Protein AF-0000000074538036 (afdb_homodimer)

Organism: Campylobacter curvus (strain 525.92) (NCBI:txid360105)

InterPro domains:
  IPR000868 Isochorismatase-like domain [PF00857] (38-201)
  IPR036380 Isochorismatase-like superfamily [G3DSA:3.40.50.850] (37-219)
  IPR036380 Isochorismatase-like superfamily [SSF52499] (36-196)
  IPR044717 Nicotinamidase 1 [PTHR47297] (24-223)

Nearest PDB structures (foldseek):
  3eef-assembly1_A  TM=8.730E-01  e=3.896E-13  Thermoplasma acidophilum
  3hb7-assembly4_G  TM=8.658E-01  e=1.005E-11  Alkaliphilus metalliredigens QYMF
  3o93-assembly1_D  TM=8.124E-01  e=5.987E-11  Streptococcus pneumoniae TIGR4
  1yac-assembly1_A  TM=7.869E-01  e=6.524E-06  Escherichia coli
  1cr2-assembly1_A  TM=3.113E-01  e=2.406E-01  Escherichia phage T7

Sequence (452 aa):
MNLTQKETDFIAGIKKWHEGLKPLKFDEIFKNGAHNVAFISVDMINGFCHEGALSSPRCGAIASKLAQTFKIAHDDFCLKNFVLIEDSHDENCVEFSDFPPHAIKGGKEAETIDELKNLDFYKEMKIFKKNSLSSAFCKGFNDFIAQNPQINTFVIFGDCTDLCVYQLVSHLKLQANEHDIKRRVIVPDTLVQTYDSPQHDGDLYHLIFLHHMSIGLGAKVVKDIVMNLTQKETDFIAGIKKWHEGLKPLKFDEIFKNGAHNVAFISVDMINGFCHEGALSSPRCGAIASKLAQTFKIAHDDFCLKNFVLIEDSHDENCVEFSDFPPHAIKGGKEAETIDELKNLDFYKEMKIFKKNSLSSAFCKGFNDFIAQNPQINTFVIFGDCTDLCVYQLVSHLKLQANEHDIKRRVIVPDTLVQTYDSPQHDGDLYHLIFLHHMSIGLGAKVVKDIV

Foldseek 3Di:
DDDDPVRVVVLVVLVVVLVPFAADEPCVLQVVAQLQEAEEAEAQACQCDPDHDNHAVFQVVLLQVVLVVVLCCCPVRVHQHYEYEHEEEDPVQPCCVVPPDALHHPDRRRHHDVSLVVDPCSVSYHYFYDHALACLPGPVVVVVCVVRVSHQEYEYAGDDLLTSRLRHLQNNQVVCVVVVHHHAYEYALSGHFYHDDPVDHGVSSSSVSLVCSCPPRVYHYHNYYD/DDDDPVRVVVLVVLVVVLVPFAADEPCVLQVVAQLQEAEEAEAQACQCDPDHDNHAVFQVVLLQVVLVVVCCCCPVRVHQHYEYEHEEEDPVQPCCVVPPDALHHPDRRRHHDVSLVVDPCSVSYHYFYDHALACLPGPVVVVVCVVRVSHQEYEYAGDDLLTSRLRHLQNNQVVCVVVVHHHAYEYALSGHFYHDDPVDHGVSSSSVSLVCSCPPRPYHYHNYYD

Solvent-accessible surface area (backbone atoms only — not comparable to full-atom values): 22954 Å² total; per-residue (Å²): 107,79,80,50,70,68,56,50,50,49,52,28,49,50,49,48,53,59,72,63,40,49,66,41,46,56,64,67,73,39,66,87,39,32,81,30,37,32,45,35,38,26,38,61,17,23,17,35,26,73,38,68,89,65,34,21,69,59,38,35,66,32,41,61,59,48,33,51,52,52,47,48,39,34,75,76,52,62,40,67,48,38,36,38,41,33,50,39,23,62,94,79,41,52,54,45,80,71,37,76,80,61,23,35,62,92,40,71,31,37,32,70,31,62,56,51,62,69,39,93,61,42,89,66,45,45,76,32,69,24,47,37,61,36,53,75,71,18,62,65,51,52,50,50,51,69,75,38,74,66,46,39,35,38,37,49,31,29,28,29,32,67,47,31,38,40,37,36,52,47,36,57,40,34,52,26,23,48,68,56,43,85,64,46,41,35,36,30,54,68,42,39,26,33,52,70,50,98,92,36,58,25,69,56,46,37,51,52,38,52,51,42,37,34,74,72,56,61,35,47,65,24,37,31,80,86,106,79,80,50,69,68,54,50,50,49,53,29,48,50,50,49,53,60,72,63,42,49,66,41,46,56,64,70,73,38,67,87,40,33,81,28,36,33,45,35,38,26,38,60,18,24,18,34,28,73,38,69,89,65,34,21,69,60,39,35,66,32,40,63,60,46,33,50,52,52,49,47,41,35,74,76,52,61,40,66,48,38,35,37,42,32,52,38,24,61,92,80,43,51,57,44,80,73,38,76,79,62,23,35,63,92,39,71,31,37,32,69,31,63,57,50,61,67,40,94,60,41,88,64,43,44,76,31,68,23,49,36,62,36,54,78,70,17,62,65,50,51,51,50,50,69,75,39,72,69,46,38,35,38,37,49,31,30,27,30,33,68,46,31,37,39,36,36,54,47,39,59,40,33,51,26,23,46,68,55,43,84,62,45,42,36,36,30,53,68,40,39,24,34,53,72,48,99,91,36,58,27,69,57,45,36,52,52,38,50,51,41,37,32,74,73,57,61,34,47,66,25,37,32,80,86

pLDDT: mean 97.25, std 3.29, range [63.53, 99.0]

Secondary structure (DSSP, 8-state):
-PPPHHHHHHHHHHHHHHHT---B-HHHHTTT-STTEEEEEES-BHHHHTSSTT--HHHHTTHHHHHHHHHHHHHHH----EEEEEE-B-TT-GGGGTS-S-SBTTSGGGSBPHHHHTSTTGGGSEEEEESSS-GGG-HHHHHHHHH-TT--EEEEEEE-IIIIIHHHHHHHHHHHHHTT---EEEEEGGGEE---BTTB-HHHHHHHHHHHHHHHH--EEES-B-/-PPPHHHHHHHHHHHHHHHT---B-HHHHTTT-STTEEEEEES-BHHHHTSSTT--HHHHTTHHHHHHHHHHHHHHH----EEEEEE-B-TT-GGGGTS-S-SBTTSGGGSBPHHHHTSTTGGGSEEEEESSS-GGG-HHHHHHHHH-TT--EEEEEEE-IIIIIHHHHHHHHHHHHHTT---EEEEEGGGEE---BTTB-HHHHHHHHHHHHHHHH--EEES-B-

Structure (mmCIF, N/CA/C/O backbone):
data_AF-0000000074538036-model_v1
#
loop_
_entity.id
_entity.type
_entity.pdbx_description
1 polymer 'Pyrazinamidase / nicotinamidase'
#
loop_
_atom_site.group_PDB
_atom_site.id
_atom_site.type_symbol
_atom_site.label_atom_id
_atom_site.label_alt_id
_atom_site.label_comp_id
_atom_site.label_asym_id
_atom_site.label_entity_id
_atom_site.label_seq_id
_atom_site.pdbx_PDB_ins_code
_atom_site.Cartn_x
_atom_site.Cartn_y
_atom_site.Cartn_z
_atom_site.occupancy
_atom_site.B_iso_or_equiv
_atom_site.auth_seq_id
_atom_site.auth_comp_id
_atom_site.auth_asym_id
_atom_site.auth_atom_id
_atom_site.pdbx_PDB_model_num
ATOM 1 N N . MET A 1 1 ? 22.031 15.609 -7.398 1 63.53 1 MET A N 1
ATOM 2 C CA . MET A 1 1 ? 22.703 15.281 -6.141 1 63.53 1 MET A CA 1
ATOM 3 C C . MET A 1 1 ? 22.984 13.781 -6.051 1 63.53 1 MET A C 1
ATOM 5 O O . MET A 1 1 ? 22.156 12.969 -6.449 1 63.53 1 MET A O 1
ATOM 9 N N . ASN A 1 2 ? 24.172 13.484 -5.715 1 78 2 ASN A N 1
ATOM 10 C CA . ASN A 1 2 ? 24.719 12.141 -5.574 1 78 2 ASN A CA 1
ATOM 11 C C . ASN A 1 2 ? 24.188 11.445 -4.324 1 78 2 ASN A C 1
ATOM 13 O O . ASN A 1 2 ? 23.719 12.102 -3.393 1 78 2 ASN A O 1
ATOM 17 N N . LEU A 1 3 ? 24.078 10.102 -4.449 1 86.44 3 LEU A N 1
ATOM 18 C CA . LEU A 1 3 ? 23.719 9.305 -3.277 1 86.44 3 LEU A CA 1
ATOM 19 C C . LEU A 1 3 ? 24.75 9.469 -2.168 1 86.44 3 LEU A C 1
ATOM 21 O O . LEU A 1 3 ? 25.953 9.492 -2.436 1 86.44 3 LEU A O 1
ATOM 25 N N . THR A 1 4 ? 24.25 9.609 -1.012 1 88.81 4 THR A N 1
ATOM 26 C CA . THR A 1 4 ? 25.141 9.617 0.137 1 88.81 4 THR A CA 1
ATOM 27 C C . THR A 1 4 ? 25.688 8.211 0.397 1 88.81 4 THR A C 1
ATOM 29 O O . THR A 1 4 ? 25.172 7.23 -0.132 1 88.81 4 THR A O 1
ATOM 32 N N . GLN A 1 5 ? 26.734 8.125 1.185 1 90.44 5 GLN A N 1
ATOM 33 C CA . GLN A 1 5 ? 27.281 6.824 1.569 1 90.44 5 GLN A CA 1
ATOM 34 C C . GLN A 1 5 ? 26.25 6.008 2.35 1 90.44 5 GLN A C 1
ATOM 36 O O . GLN A 1 5 ? 26.156 4.793 2.168 1 90.44 5 GLN A O 1
ATOM 41 N N . LYS A 1 6 ? 25.531 6.652 3.191 1 92.12 6 LYS A N 1
ATOM 42 C CA . LYS A 1 6 ? 24.5 5.973 3.98 1 92.12 6 LYS A CA 1
ATOM 43 C C . LYS A 1 6 ? 23.438 5.336 3.08 1 92.12 6 LYS A C 1
ATOM 45 O O . LYS A 1 6 ? 23.062 4.184 3.289 1 92.12 6 LYS A O 1
ATOM 50 N N . GLU A 1 7 ? 22.984 6.094 2.084 1 92.12 7 GLU A N 1
ATOM 51 C CA . GLU A 1 7 ? 22 5.59 1.133 1 92.12 7 GLU A CA 1
ATOM 52 C C . GLU A 1 7 ? 22.547 4.41 0.336 1 92.12 7 GLU A C 1
ATOM 54 O O . GLU A 1 7 ? 21.859 3.402 0.151 1 92.12 7 GLU A O 1
ATOM 59 N N . THR A 1 8 ? 23.781 4.543 -0.078 1 92.25 8 THR A N 1
ATOM 60 C CA . THR A 1 8 ? 24.438 3.486 -0.84 1 92.25 8 THR A CA 1
ATOM 61 C C . THR A 1 8 ? 24.578 2.219 -0 1 92.25 8 THR A C 1
ATOM 63 O O . THR A 1 8 ? 24.312 1.116 -0.482 1 92.25 8 THR A O 1
ATOM 66 N N . ASP A 1 9 ? 24.984 2.439 1.24 1 93.56 9 ASP A N 1
ATOM 67 C CA . ASP A 1 9 ? 25.141 1.307 2.146 1 93.56 9 ASP A CA 1
ATOM 68 C C . ASP A 1 9 ? 23.812 0.613 2.402 1 93.56 9 ASP A C 1
ATOM 70 O O . ASP A 1 9 ? 23.75 -0.614 2.508 1 93.56 9 ASP A O 1
ATOM 74 N N . PHE A 1 10 ? 22.812 1.387 2.533 1 95.12 10 PHE A N 1
ATOM 75 C CA . PHE A 1 10 ? 21.5 0.82 2.795 1 95.12 10 PHE A CA 1
ATOM 76 C C . PHE A 1 10 ? 21.031 -0.033 1.621 1 95.12 10 PHE A C 1
ATOM 78 O O . PHE A 1 10 ? 20.562 -1.158 1.812 1 95.12 10 PHE A O 1
ATOM 85 N N . ILE A 1 11 ? 21.172 0.431 0.373 1 94.94 11 ILE A N 1
ATOM 86 C CA . ILE A 1 11 ? 20.75 -0.314 -0.809 1 94.94 11 ILE A CA 1
ATOM 87 C C . ILE A 1 11 ? 21.609 -1.569 -0.958 1 94.94 11 ILE A C 1
ATOM 89 O O . ILE A 1 11 ? 21.094 -2.635 -1.314 1 94.94 11 ILE A O 1
ATOM 93 N N . ALA A 1 12 ? 22.875 -1.399 -0.653 1 94.56 12 ALA A N 1
ATOM 94 C CA . ALA A 1 12 ? 23.75 -2.572 -0.657 1 94.56 12 ALA A CA 1
ATOM 95 C C . ALA A 1 12 ? 23.266 -3.615 0.346 1 94.56 12 ALA A C 1
ATOM 97 O O . ALA A 1 12 ? 23.359 -4.82 0.092 1 94.56 12 ALA A O 1
ATOM 98 N N . GLY A 1 13 ? 22.797 -3.129 1.497 1 95.69 13 GLY A N 1
ATOM 99 C CA . GLY A 1 13 ? 22.234 -4.023 2.49 1 95.69 13 GLY A CA 1
ATOM 100 C C . GLY A 1 13 ? 20.984 -4.75 1.998 1 95.69 13 GLY A C 1
ATOM 101 O O . GLY A 1 13 ? 20.812 -5.941 2.26 1 95.69 13 GLY A O 1
ATOM 102 N N . ILE A 1 14 ? 20.156 -4.039 1.251 1 97.12 14 ILE A N 1
ATOM 103 C CA . ILE A 1 14 ? 18.953 -4.652 0.688 1 97.12 14 ILE A CA 1
ATOM 104 C C . ILE A 1 14 ? 19.359 -5.703 -0.347 1 97.12 14 ILE A C 1
ATOM 106 O O . ILE A 1 14 ? 18.766 -6.785 -0.402 1 97.12 14 ILE A O 1
ATOM 110 N N . LYS A 1 15 ? 20.328 -5.395 -1.158 1 97.12 15 LYS A N 1
ATOM 111 C CA . LYS A 1 15 ? 20.797 -6.344 -2.156 1 97.12 15 LYS A CA 1
ATOM 112 C C . LYS A 1 15 ? 21.359 -7.602 -1.494 1 97.12 15 LYS A C 1
ATOM 114 O O . LYS A 1 15 ? 21.109 -8.719 -1.96 1 97.12 15 LYS A O 1
ATOM 119 N N . LYS A 1 16 ? 22.125 -7.395 -0.455 1 96.81 16 LYS A N 1
ATOM 120 C CA . LYS A 1 16 ? 22.656 -8.531 0.286 1 96.81 16 LYS A CA 1
ATOM 121 C C . LYS A 1 16 ? 21.531 -9.391 0.871 1 96.81 16 LYS A C 1
ATOM 123 O O . LYS A 1 16 ? 21.609 -10.617 0.827 1 96.81 16 LYS A O 1
ATOM 128 N N . TRP A 1 17 ? 20.531 -8.711 1.47 1 97.75 17 TRP A N 1
ATOM 129 C CA . TRP A 1 17 ? 19.359 -9.414 1.964 1 97.75 17 TRP A CA 1
ATOM 130 C C . TRP A 1 17 ? 18.703 -10.234 0.854 1 97.75 17 TRP A C 1
ATOM 132 O O . TRP A 1 17 ? 18.391 -11.414 1.046 1 97.75 17 TRP A O 1
ATOM 142 N N . HIS A 1 18 ? 18.547 -9.617 -0.334 1 98.12 18 HIS A N 1
ATOM 143 C CA . HIS A 1 18 ? 17.906 -10.258 -1.482 1 98.12 18 HIS A CA 1
ATOM 144 C C . HIS A 1 18 ? 18.703 -11.477 -1.944 1 98.12 18 HIS A C 1
ATOM 146 O O . HIS A 1 18 ? 18.125 -12.523 -2.236 1 98.12 18 HIS A O 1
ATOM 152 N N . GLU A 1 19 ? 19.984 -11.336 -1.997 1 97.25 19 GLU A N 1
ATOM 153 C CA . GLU A 1 19 ? 20.859 -12.422 -2.406 1 97.25 19 GLU A CA 1
ATOM 154 C C . GLU A 1 19 ? 20.812 -13.586 -1.413 1 97.25 19 GLU A C 1
ATOM 156 O O . GLU A 1 19 ? 21.078 -14.727 -1.772 1 97.25 19 GLU A O 1
ATOM 161 N N . GLY A 1 20 ? 20.422 -13.273 -0.191 1 98.19 20 GLY A N 1
ATOM 162 C CA . GLY A 1 20 ? 20.406 -14.281 0.862 1 98.19 20 GLY A CA 1
ATOM 163 C C . GLY A 1 20 ? 19.078 -15.016 0.958 1 98.19 20 GLY A C 1
ATOM 164 O O . GLY A 1 20 ? 18.938 -15.945 1.751 1 98.19 20 GLY A O 1
ATOM 165 N N . LEU A 1 21 ? 18.125 -14.578 0.173 1 98.69 21 LEU A N 1
ATOM 166 C CA . LEU A 1 21 ? 16.828 -15.25 0.185 1 98.69 21 LEU A CA 1
ATOM 167 C C . LEU A 1 21 ? 16.984 -16.719 -0.175 1 98.69 21 LEU A C 1
ATOM 169 O O . LEU A 1 21 ? 17.75 -17.078 -1.074 1 98.69 21 LEU A O 1
ATOM 173 N N . LYS A 1 22 ? 16.234 -17.594 0.496 1 98.62 22 LYS A N 1
ATOM 174 C CA . LYS A 1 22 ? 16.234 -19.031 0.253 1 98.62 22 LYS A CA 1
ATOM 175 C C . LYS A 1 22 ? 14.906 -19.5 -0.337 1 98.62 22 LYS A C 1
ATOM 177 O O . LYS A 1 22 ? 13.867 -18.891 -0.088 1 98.62 22 LYS A O 1
ATOM 182 N N . PRO A 1 23 ? 14.945 -20.531 -1.132 1 98.69 23 PRO A N 1
ATOM 183 C CA . PRO A 1 23 ? 13.688 -21.094 -1.615 1 98.69 23 PRO A CA 1
ATOM 184 C C . PRO A 1 23 ? 12.867 -21.734 -0.5 1 98.69 23 PRO A C 1
ATOM 186 O O . PRO A 1 23 ? 13.406 -22.078 0.553 1 98.69 23 PRO A O 1
ATOM 189 N N . LEU A 1 24 ? 11.633 -21.75 -0.686 1 98.81 24 LEU A N 1
ATOM 190 C CA . LEU A 1 24 ? 10.703 -22.422 0.203 1 98.81 24 LEU A CA 1
ATOM 191 C C . LEU A 1 24 ? 10.141 -23.688 -0.455 1 98.81 24 LEU A C 1
ATOM 193 O O . LEU A 1 24 ? 9.703 -23.641 -1.608 1 98.81 24 LEU A O 1
ATOM 197 N N . LYS A 1 25 ? 10.141 -24.812 0.255 1 98.56 25 LYS A N 1
ATOM 198 C CA . LYS A 1 25 ? 9.633 -26.078 -0.292 1 98.56 25 LYS A CA 1
ATOM 199 C C . LYS A 1 25 ? 8.102 -26.094 -0.279 1 98.56 25 LYS A C 1
ATOM 201 O O . LYS A 1 25 ? 7.48 -25.641 0.678 1 98.56 25 LYS A O 1
ATOM 206 N N . PHE A 1 26 ? 7.523 -26.688 -1.274 1 98.69 26 PHE A N 1
ATOM 207 C CA . PHE A 1 26 ? 6.078 -26.891 -1.321 1 98.69 26 PHE A CA 1
ATOM 208 C C . PHE A 1 26 ? 5.586 -27.578 -0.047 1 98.69 26 PHE A C 1
ATOM 210 O O . PHE A 1 26 ? 4.551 -27.188 0.504 1 98.69 26 PHE A O 1
ATOM 217 N N . ASP A 1 27 ? 6.352 -28.484 0.482 1 98.25 27 ASP A N 1
ATOM 218 C CA . ASP A 1 27 ? 5.961 -29.25 1.667 1 98.25 27 ASP A CA 1
ATOM 219 C C . ASP A 1 27 ? 5.77 -28.328 2.871 1 98.25 27 ASP A C 1
ATOM 221 O O . ASP A 1 27 ? 4.91 -28.562 3.717 1 98.25 27 ASP A O 1
ATOM 225 N N . GLU A 1 28 ? 6.645 -27.297 2.922 1 98.25 28 GLU A N 1
ATOM 226 C CA . GLU A 1 28 ? 6.531 -26.344 4.027 1 98.25 28 GLU A CA 1
ATOM 227 C C . GLU A 1 28 ? 5.258 -25.516 3.906 1 98.25 28 GLU A C 1
ATOM 229 O O . GLU A 1 28 ? 4.609 -25.219 4.91 1 98.25 28 GLU A O 1
ATOM 234 N N . ILE A 1 29 ? 4.887 -25.172 2.693 1 98.56 29 ILE A N 1
ATOM 235 C CA . ILE A 1 29 ? 3.688 -24.375 2.438 1 98.56 29 ILE A CA 1
ATOM 236 C C . ILE A 1 29 ? 2.445 -25.188 2.803 1 98.56 29 ILE A C 1
ATOM 238 O O . ILE A 1 29 ? 1.502 -24.656 3.393 1 98.56 29 ILE A O 1
ATOM 242 N N . PHE A 1 30 ? 2.473 -26.469 2.559 1 98.19 30 PHE A N 1
ATOM 243 C CA . PHE A 1 30 ? 1.282 -27.312 2.678 1 98.19 30 PHE A CA 1
ATOM 244 C C . PHE A 1 30 ? 1.355 -28.188 3.926 1 98.19 30 PHE A C 1
ATOM 246 O O . PHE A 1 30 ? 0.673 -29.203 4.016 1 98.19 30 PHE A O 1
ATOM 253 N N . LYS A 1 31 ? 2.23 -27.766 4.855 1 96.19 31 LYS A N 1
ATOM 254 C CA . LYS A 1 31 ? 2.48 -28.562 6.051 1 96.19 31 LYS A CA 1
ATOM 255 C C . LYS A 1 31 ? 1.189 -28.828 6.82 1 96.19 31 LYS A C 1
ATOM 257 O O . LYS A 1 31 ? 1.041 -29.859 7.465 1 96.19 31 LYS A O 1
ATOM 262 N N . ASN A 1 32 ? 0.203 -27.969 6.762 1 94.56 32 ASN A N 1
ATOM 263 C CA . ASN A 1 32 ? -1.06 -28.109 7.48 1 94.56 32 ASN A CA 1
ATOM 264 C C . ASN A 1 32 ? -2.201 -28.484 6.539 1 94.56 32 ASN A C 1
ATOM 266 O O . ASN A 1 32 ? -3.373 -28.359 6.898 1 94.56 32 ASN A O 1
ATOM 270 N N . GLY A 1 33 ? -1.848 -28.859 5.246 1 93.81 33 GLY A N 1
ATOM 271 C CA . GLY A 1 33 ? -2.838 -29.25 4.254 1 93.81 33 GLY A CA 1
ATOM 272 C C . GLY A 1 33 ? -3.09 -28.172 3.213 1 93.81 33 GLY A C 1
ATOM 273 O O . GLY A 1 33 ? -2.74 -27.016 3.416 1 93.81 33 GLY A O 1
ATOM 274 N N . ALA A 1 34 ? -3.76 -28.562 2.201 1 97.38 34 ALA A N 1
ATOM 275 C CA . ALA A 1 34 ? -3.992 -27.672 1.069 1 97.38 34 ALA A CA 1
ATOM 276 C C . ALA A 1 34 ? -5.23 -26.812 1.298 1 97.38 34 ALA A C 1
ATOM 278 O O . ALA A 1 34 ? -5.383 -25.75 0.675 1 97.38 34 ALA A O 1
ATOM 279 N N . HIS A 1 35 ? -6.117 -27.203 2.219 1 96.75 35 HIS A N 1
ATOM 280 C CA . HIS A 1 35 ? -7.402 -26.531 2.402 1 96.75 35 HIS A CA 1
ATOM 281 C C . HIS A 1 35 ? -7.219 -25.156 3.014 1 96.75 35 HIS A C 1
ATOM 283 O O . HIS A 1 35 ? -8.078 -24.281 2.861 1 96.75 35 HIS A O 1
ATOM 289 N N . ASN A 1 36 ? -6.102 -24.875 3.725 1 98.12 36 ASN A N 1
ATOM 290 C CA . ASN A 1 36 ? -5.891 -23.594 4.383 1 98.12 36 ASN A CA 1
ATOM 291 C C . ASN A 1 36 ? -4.945 -22.703 3.582 1 98.12 36 ASN A C 1
ATOM 293 O O . ASN A 1 36 ? -4.48 -21.672 4.082 1 98.12 36 ASN A O 1
ATOM 297 N N . VAL A 1 37 ? -4.629 -23.094 2.27 1 98.88 37 VAL A N 1
ATOM 298 C CA . VAL A 1 37 ? -3.688 -22.375 1.425 1 98.88 37 VAL A CA 1
ATOM 299 C C . VAL A 1 37 ? -4.406 -21.844 0.185 1 98.88 37 VAL A C 1
ATOM 301 O O . VAL A 1 37 ? -5.266 -22.531 -0.378 1 98.88 37 VAL A O 1
ATOM 304 N N . ALA A 1 38 ? -4.117 -20.656 -0.239 1 98.94 38 ALA A N 1
ATOM 305 C CA . ALA A 1 38 ? -4.547 -20.125 -1.531 1 98.94 38 ALA A CA 1
ATOM 306 C C . ALA A 1 38 ? -3.361 -19.594 -2.332 1 98.94 38 ALA A C 1
ATOM 308 O O . ALA A 1 38 ? -2.473 -18.938 -1.781 1 98.94 38 ALA A O 1
ATOM 309 N N . PHE A 1 39 ? -3.256 -19.969 -3.592 1 98.94 39 PHE A N 1
ATOM 310 C CA . PHE A 1 39 ? -2.35 -19.359 -4.559 1 98.94 39 PHE A CA 1
ATOM 311 C C . PHE A 1 39 ? -3.055 -18.266 -5.34 1 98.94 39 PHE A C 1
ATOM 313 O O . PHE A 1 39 ? -4.102 -18.5 -5.949 1 98.94 39 PHE A O 1
ATOM 320 N N . ILE A 1 40 ? -2.518 -17.031 -5.301 1 98.94 40 ILE A N 1
ATOM 321 C CA . ILE A 1 40 ? -3.174 -15.891 -5.93 1 98.94 40 ILE A CA 1
ATOM 322 C C . ILE A 1 40 ? -2.26 -15.297 -7 1 98.94 40 ILE A C 1
ATOM 324 O O . ILE A 1 40 ? -1.143 -14.867 -6.703 1 98.94 40 ILE A O 1
ATOM 328 N N . SER A 1 41 ? -2.707 -15.32 -8.219 1 98.94 41 SER A N 1
ATOM 329 C CA . SER A 1 41 ? -2.049 -14.633 -9.328 1 98.94 41 SER A CA 1
ATOM 330 C C . SER A 1 41 ? -2.652 -13.25 -9.562 1 98.94 41 SER A C 1
ATOM 332 O O . SER A 1 41 ? -3.855 -13.125 -9.797 1 98.94 41 SER A O 1
ATOM 334 N N . VAL A 1 42 ? -1.758 -12.266 -9.531 1 98.75 42 VAL A N 1
ATOM 335 C CA . VAL A 1 42 ? -2.201 -10.891 -9.719 1 98.75 42 VAL A CA 1
ATOM 336 C C . VAL A 1 42 ? -1.8 -10.398 -11.102 1 98.75 42 VAL A C 1
ATOM 338 O O . VAL A 1 42 ? -0.61 -10.312 -11.422 1 98.75 42 VAL A O 1
ATOM 341 N N . ASP A 1 43 ? -2.789 -10.164 -11.891 1 98.81 43 ASP A N 1
ATOM 342 C CA . ASP A 1 43 ? -2.707 -9.398 -13.133 1 98.81 43 ASP A CA 1
ATOM 343 C C . ASP A 1 43 ? -1.768 -10.07 -14.125 1 98.81 43 ASP A C 1
ATOM 345 O O . ASP A 1 43 ? -1.008 -9.398 -14.828 1 98.81 43 ASP A O 1
ATOM 349 N N . MET A 1 44 ? -1.784 -11.391 -14.117 1 98.88 44 MET A N 1
ATOM 350 C CA . MET A 1 44 ? -1.135 -12.109 -15.203 1 98.88 44 MET A CA 1
ATOM 351 C C . MET A 1 44 ? -2.07 -12.242 -16.406 1 98.88 44 MET A C 1
ATOM 353 O O . MET A 1 44 ? -2.562 -13.336 -16.688 1 98.88 44 MET A O 1
ATOM 357 N N . ILE A 1 45 ? -2.203 -11.156 -17.031 1 98.88 45 ILE A N 1
ATOM 358 C CA . ILE A 1 45 ? -3.086 -10.984 -18.188 1 98.88 45 ILE A CA 1
ATOM 359 C C . ILE A 1 45 ? -2.273 -10.539 -19.391 1 98.88 45 ILE A C 1
ATOM 361 O O . ILE A 1 45 ? -1.134 -10.086 -19.25 1 98.88 45 ILE A O 1
ATOM 365 N N . ASN A 1 46 ? -2.861 -10.609 -20.547 1 98.75 46 ASN A N 1
ATOM 366 C CA . ASN A 1 46 ? -2.158 -10.289 -21.781 1 98.75 46 ASN A CA 1
ATOM 367 C C . ASN A 1 46 ? -1.684 -8.844 -21.812 1 98.75 46 ASN A C 1
ATOM 369 O O . ASN A 1 46 ? -0.607 -8.547 -22.328 1 98.75 46 ASN A O 1
ATOM 373 N N . GLY A 1 47 ? -2.41 -7.945 -21.219 1 98.5 47 GLY A N 1
ATOM 374 C CA . GLY A 1 47 ? -2.133 -6.52 -21.281 1 98.5 47 GLY A CA 1
ATOM 375 C C . GLY A 1 47 ? -0.915 -6.117 -20.469 1 98.5 47 GLY A C 1
ATOM 376 O O . GLY A 1 47 ? -0.383 -5.016 -20.656 1 98.5 47 GLY A O 1
ATOM 377 N N . PHE A 1 48 ? -0.453 -7.027 -19.578 1 98.69 48 PHE A N 1
ATOM 378 C CA . PHE A 1 48 ? 0.713 -6.711 -18.766 1 98.69 48 PHE A CA 1
ATOM 379 C C . PHE A 1 48 ? 1.886 -7.617 -19.125 1 98.69 48 PHE A C 1
ATOM 381 O O . PHE A 1 48 ? 3.031 -7.324 -18.781 1 98.69 48 PHE A O 1
ATOM 388 N N . CYS A 1 49 ? 1.574 -8.68 -19.891 1 98.56 49 CYS A N 1
ATOM 389 C CA . CYS A 1 49 ? 2.607 -9.688 -20.109 1 98.56 49 CYS A CA 1
ATOM 390 C C . CYS A 1 49 ? 3.004 -9.727 -21.594 1 98.56 49 CYS A C 1
ATOM 392 O O . CYS A 1 49 ? 4.168 -9.969 -21.906 1 98.56 49 CYS A O 1
ATOM 394 N N . HIS A 1 50 ? 2.02 -9.484 -22.5 1 97.5 50 HIS A N 1
ATOM 395 C CA . HIS A 1 50 ? 2.316 -9.898 -23.859 1 97.5 50 HIS A CA 1
ATOM 396 C C . HIS A 1 50 ? 1.993 -8.789 -24.859 1 97.5 50 HIS A C 1
ATOM 398 O O . HIS A 1 50 ? 2.629 -8.688 -25.906 1 97.5 50 HIS A O 1
ATOM 404 N N . GLU A 1 51 ? 1.051 -7.965 -24.594 1 96.75 51 GLU A N 1
ATOM 405 C CA . GLU A 1 51 ? 0.657 -6.965 -25.578 1 96.75 51 GLU A CA 1
ATOM 406 C C . GLU A 1 51 ? 0.039 -5.738 -24.906 1 96.75 51 GLU A C 1
ATOM 408 O O . GLU A 1 51 ? -0.41 -5.812 -23.766 1 96.75 51 GLU A O 1
ATOM 413 N N . GLY A 1 52 ? 0.035 -4.641 -25.688 1 95.5 52 GLY A N 1
ATOM 414 C CA . GLY A 1 52 ? -0.583 -3.42 -25.203 1 95.5 52 GLY A CA 1
ATOM 415 C C . GLY A 1 52 ? 0.417 -2.439 -24.609 1 95.5 52 GLY A C 1
ATOM 416 O O . GLY A 1 52 ? 1.591 -2.771 -24.438 1 95.5 52 GLY A O 1
ATOM 417 N N . ALA A 1 53 ? -0.109 -1.286 -24.234 1 93.88 53 ALA A N 1
ATOM 418 C CA . ALA A 1 53 ? 0.705 -0.13 -23.859 1 93.88 53 ALA A CA 1
ATOM 419 C C . ALA A 1 53 ? 1.457 -0.379 -22.562 1 93.88 53 ALA A C 1
ATOM 421 O O . ALA A 1 53 ? 2.535 0.179 -22.344 1 93.88 53 ALA A O 1
ATOM 422 N N . LEU A 1 54 ? 0.928 -1.316 -21.672 1 96.25 54 LEU A N 1
ATOM 423 C CA . LEU A 1 54 ? 1.537 -1.507 -20.359 1 96.25 54 LEU A CA 1
ATOM 424 C C . LEU A 1 54 ? 2.188 -2.883 -20.266 1 96.25 54 LEU A C 1
ATOM 426 O O . LEU A 1 54 ? 2.562 -3.316 -19.172 1 96.25 54 LEU A O 1
ATOM 430 N N . SER A 1 55 ? 2.305 -3.572 -21.375 1 97.5 55 SER A N 1
ATOM 431 C CA . SER A 1 55 ? 2.961 -4.875 -21.359 1 97.5 55 SER A CA 1
ATOM 432 C C . SER A 1 55 ? 4.453 -4.742 -21.078 1 97.5 55 SER A C 1
ATOM 434 O O . SER A 1 55 ? 5.074 -3.748 -21.453 1 97.5 55 SER A O 1
ATOM 436 N N . SER A 1 56 ? 4.973 -5.707 -20.375 1 98 56 SER A N 1
ATOM 437 C CA . SER A 1 56 ? 6.395 -5.75 -20.031 1 98 56 SER A CA 1
ATOM 438 C C . SER A 1 56 ? 6.969 -7.145 -20.25 1 98 56 SER A C 1
ATOM 440 O O . SER A 1 56 ? 6.445 -8.125 -19.719 1 98 56 SER A O 1
ATOM 442 N N . PRO A 1 57 ? 8.086 -7.262 -21 1 97.94 57 PRO A N 1
ATOM 443 C CA . PRO A 1 57 ? 8.727 -8.57 -21.125 1 97.94 57 PRO A CA 1
ATOM 444 C C . PRO A 1 57 ? 9.141 -9.164 -19.781 1 97.94 57 PRO A C 1
ATOM 446 O O . PRO A 1 57 ? 9.164 -10.391 -19.625 1 97.94 57 PRO A O 1
ATOM 449 N N . ARG A 1 58 ? 9.422 -8.297 -18.812 1 98.5 58 ARG A N 1
ATOM 450 C CA . ARG A 1 58 ? 9.758 -8.766 -17.469 1 98.5 58 ARG A CA 1
ATOM 451 C C . ARG A 1 58 ? 8.594 -9.539 -16.859 1 98.5 58 ARG A C 1
ATOM 453 O O . ARG A 1 58 ? 8.789 -10.625 -16.297 1 98.5 58 ARG A O 1
ATOM 460 N N . CYS A 1 59 ? 7.406 -9 -17.016 1 98.62 59 CYS A N 1
ATOM 461 C CA . CYS A 1 59 ? 6.219 -9.641 -16.469 1 98.62 59 CYS A CA 1
ATOM 462 C C . CYS A 1 59 ? 5.867 -10.906 -17.25 1 98.62 59 CYS A C 1
ATOM 464 O O . CYS A 1 59 ? 5.527 -11.93 -16.656 1 98.62 59 CYS A O 1
ATOM 466 N N . GLY A 1 60 ? 6.035 -10.836 -18.578 1 98.62 60 GLY A N 1
ATOM 467 C CA . GLY A 1 60 ? 5.785 -12.016 -19.391 1 98.62 60 GLY A CA 1
ATOM 468 C C . GLY A 1 60 ? 6.73 -13.164 -19.094 1 98.62 60 GLY A C 1
ATOM 469 O O . GLY A 1 60 ? 6.367 -14.336 -19.234 1 98.62 60 GLY A O 1
ATOM 470 N N . ALA A 1 61 ? 7.906 -12.859 -18.594 1 98.62 61 ALA A N 1
ATOM 471 C CA . ALA A 1 61 ? 8.977 -13.844 -18.406 1 98.62 61 ALA A CA 1
ATOM 472 C C . ALA A 1 61 ? 8.664 -14.789 -17.25 1 98.62 61 ALA A C 1
ATOM 474 O O . ALA A 1 61 ? 9.25 -15.867 -17.156 1 98.62 61 ALA A O 1
ATOM 475 N N . ILE A 1 62 ? 7.719 -14.445 -16.375 1 98.62 62 ILE A N 1
ATOM 476 C CA . ILE A 1 62 ? 7.48 -15.312 -15.219 1 98.62 62 ILE A CA 1
ATOM 477 C C . ILE A 1 62 ? 6.277 -16.203 -15.492 1 98.62 62 ILE A C 1
ATOM 479 O O . ILE A 1 62 ? 5.93 -17.062 -14.664 1 98.62 62 ILE A O 1
ATOM 483 N N . ALA A 1 63 ? 5.641 -16.078 -16.656 1 98.81 63 ALA A N 1
ATOM 484 C CA . ALA A 1 63 ? 4.367 -16.719 -16.969 1 98.81 63 ALA A CA 1
ATOM 485 C C . ALA A 1 63 ? 4.508 -18.234 -16.953 1 98.81 63 ALA A C 1
ATOM 487 O O . ALA A 1 63 ? 3.701 -18.938 -16.344 1 98.81 63 ALA A O 1
ATOM 488 N N . SER A 1 64 ? 5.516 -18.734 -17.641 1 98.75 64 SER A N 1
ATOM 489 C CA . SER A 1 64 ? 5.695 -20.172 -17.75 1 98.75 64 SER A CA 1
ATOM 490 C C . SER A 1 64 ? 5.973 -20.812 -16.406 1 98.75 64 SER A C 1
ATOM 492 O O . SER A 1 64 ? 5.375 -21.828 -16.047 1 98.75 64 SER A O 1
ATOM 494 N N . LYS A 1 65 ? 6.852 -20.219 -15.641 1 98.75 65 LYS A N 1
ATOM 495 C CA . LYS A 1 65 ? 7.18 -20.75 -14.32 1 98.75 65 LYS A CA 1
ATOM 496 C C . LYS A 1 65 ? 5.965 -20.703 -13.398 1 98.75 65 LYS A C 1
ATOM 498 O O . LYS A 1 65 ? 5.77 -21.594 -12.578 1 98.75 65 LYS A O 1
ATOM 503 N N . LEU A 1 66 ? 5.199 -19.656 -13.516 1 98.88 66 LEU A N 1
ATOM 504 C CA . LEU A 1 66 ? 3.973 -19.531 -12.734 1 98.88 66 LEU A CA 1
ATOM 505 C C . LEU A 1 66 ? 3.031 -20.703 -13.023 1 98.88 66 LEU A C 1
ATOM 507 O O . LEU A 1 66 ? 2.527 -21.344 -12.102 1 98.88 66 LEU A O 1
ATOM 511 N N . ALA A 1 67 ? 2.826 -20.969 -14.297 1 98.88 67 ALA A N 1
ATOM 512 C CA . ALA A 1 67 ? 1.94 -22.062 -14.695 1 98.88 67 ALA A CA 1
ATOM 513 C C . ALA A 1 67 ? 2.439 -23.406 -14.164 1 98.88 67 ALA A C 1
ATOM 515 O O . ALA A 1 67 ? 1.65 -24.219 -13.672 1 98.88 67 ALA A O 1
ATOM 516 N N . GLN A 1 68 ? 3.734 -23.562 -14.219 1 98.81 68 GLN A N 1
ATOM 517 C CA . GLN A 1 68 ? 4.324 -24.797 -13.703 1 98.81 68 GLN A CA 1
ATOM 518 C C . GLN A 1 68 ? 4.121 -24.906 -12.195 1 98.81 68 GLN A C 1
ATOM 520 O O . GLN A 1 68 ? 3.816 -26 -11.68 1 98.81 68 GLN A O 1
ATOM 525 N N . THR A 1 69 ? 4.332 -23.828 -11.477 1 98.88 69 THR A N 1
ATOM 526 C CA . THR A 1 69 ? 4.152 -23.797 -10.031 1 98.88 69 THR A CA 1
ATOM 527 C C . THR A 1 69 ? 2.711 -24.141 -9.664 1 98.88 69 THR A C 1
ATOM 529 O O . THR A 1 69 ? 2.473 -24.938 -8.742 1 98.88 69 THR A O 1
ATOM 532 N N . PHE A 1 70 ? 1.702 -23.562 -10.406 1 98.88 70 PHE A N 1
ATOM 533 C CA . PHE A 1 70 ? 0.294 -23.875 -10.188 1 98.88 70 PHE A CA 1
ATOM 534 C C . PHE A 1 70 ? 0.019 -25.359 -10.422 1 98.88 70 PHE A C 1
ATOM 536 O O . PHE A 1 70 ? -0.689 -25.984 -9.641 1 98.88 70 PHE A O 1
ATOM 543 N N . LYS A 1 71 ? 0.613 -25.906 -11.477 1 98.81 71 LYS A N 1
ATOM 544 C CA . LYS A 1 71 ? 0.398 -27.312 -11.828 1 98.81 71 LYS A CA 1
ATOM 545 C C . LYS A 1 71 ? 0.919 -28.234 -10.734 1 98.81 71 LYS A C 1
ATOM 547 O O . LYS A 1 71 ? 0.242 -29.188 -10.352 1 98.81 71 LYS A O 1
ATOM 552 N N . ILE A 1 72 ? 2.096 -27.922 -10.203 1 98.75 72 ILE A N 1
ATOM 553 C CA . ILE A 1 72 ? 2.674 -28.734 -9.141 1 98.75 72 ILE A CA 1
ATOM 554 C C . ILE A 1 72 ? 1.772 -28.688 -7.906 1 98.75 72 ILE A C 1
ATOM 556 O O . ILE A 1 72 ? 1.46 -29.719 -7.316 1 98.75 72 ILE A O 1
ATOM 560 N N . ALA A 1 73 ? 1.327 -27.516 -7.508 1 98.88 73 ALA A N 1
ATOM 561 C CA . ALA A 1 73 ? 0.467 -27.359 -6.34 1 98.88 73 ALA A CA 1
ATOM 562 C C . ALA A 1 73 ? -0.833 -28.141 -6.504 1 98.88 73 ALA A C 1
ATOM 564 O O . ALA A 1 73 ? -1.328 -28.734 -5.547 1 98.88 73 ALA A O 1
ATOM 565 N N . HIS A 1 74 ? -1.392 -28.094 -7.727 1 98.69 74 HIS A N 1
ATOM 566 C CA . HIS A 1 74 ? -2.631 -28.812 -8.023 1 98.69 74 HIS A CA 1
ATOM 567 C C . HIS A 1 74 ? -2.416 -30.312 -8.023 1 98.69 74 HIS A C 1
ATOM 569 O O . HIS A 1 74 ? -3.109 -31.047 -7.312 1 98.69 74 HIS A O 1
ATOM 575 N N . ASP A 1 75 ? -1.417 -30.75 -8.758 1 98.5 75 ASP A N 1
ATOM 576 C CA . ASP A 1 75 ? -1.252 -32.188 -9.039 1 98.5 75 ASP A CA 1
ATOM 577 C C . ASP A 1 75 ? -0.642 -32.906 -7.844 1 98.5 75 ASP A C 1
ATOM 579 O O . ASP A 1 75 ? -1.032 -34.031 -7.531 1 98.5 75 ASP A O 1
ATOM 583 N N . ASP A 1 76 ? 0.306 -32.219 -7.176 1 98.31 76 ASP A N 1
ATOM 584 C CA . ASP A 1 76 ? 1.099 -32.938 -6.176 1 98.31 76 ASP A CA 1
ATOM 585 C C . ASP A 1 76 ? 0.596 -32.656 -4.766 1 98.31 76 ASP A C 1
ATOM 587 O O . ASP A 1 76 ? 0.82 -33.438 -3.844 1 98.31 76 ASP A O 1
ATOM 591 N N . PHE A 1 77 ? -0.15 -31.516 -4.566 1 98.31 77 PHE A N 1
ATOM 592 C CA . PHE A 1 77 ? -0.524 -31.141 -3.209 1 98.31 77 PHE A CA 1
ATOM 593 C C . PHE A 1 77 ? -2.031 -30.953 -3.096 1 98.31 77 PHE A C 1
ATOM 595 O O . PHE A 1 77 ? -2.531 -30.531 -2.055 1 98.31 77 PHE A O 1
ATOM 602 N N . CYS A 1 78 ? -2.746 -31.156 -4.207 1 98 78 CYS A N 1
ATOM 603 C CA . CYS A 1 78 ? -4.203 -31.172 -4.25 1 98 78 CYS A CA 1
ATOM 604 C C . CYS A 1 78 ? -4.77 -29.797 -3.898 1 98 78 CYS A C 1
ATOM 606 O O . CYS A 1 78 ? -5.84 -29.703 -3.291 1 98 78 CYS A O 1
ATOM 608 N N . LEU A 1 79 ? -3.975 -28.734 -4.188 1 98.69 79 LEU A N 1
ATOM 609 C CA . LEU A 1 79 ? -4.504 -27.391 -3.977 1 98.69 79 LEU A CA 1
ATOM 610 C C . LEU A 1 79 ? -5.703 -27.125 -4.883 1 98.69 79 LEU A C 1
ATOM 612 O O . LEU A 1 79 ? -5.676 -27.469 -6.066 1 98.69 79 LEU A O 1
ATOM 616 N N . LYS A 1 80 ? -6.754 -26.531 -4.316 1 98.25 80 LYS A N 1
ATOM 617 C CA . LYS A 1 80 ? -7.945 -26.188 -5.098 1 98.25 80 LYS A CA 1
ATOM 618 C C . LYS A 1 80 ? -8.188 -24.688 -5.113 1 98.25 80 LYS A C 1
ATOM 620 O O . LYS A 1 80 ? -8.875 -24.172 -5.996 1 98.25 80 LYS A O 1
ATOM 625 N N . ASN A 1 81 ? -7.598 -23.969 -4.105 1 98.75 81 ASN A N 1
ATOM 626 C CA . ASN A 1 81 ? -7.832 -22.531 -3.986 1 98.75 81 ASN A CA 1
ATOM 627 C C . ASN A 1 81 ? -6.867 -21.734 -4.855 1 98.75 81 ASN A C 1
ATOM 629 O O . ASN A 1 81 ? -5.926 -21.125 -4.348 1 98.75 81 ASN A O 1
ATOM 633 N N . PHE A 1 82 ? -7.152 -21.734 -6.156 1 98.88 82 PHE A N 1
ATOM 634 C CA . PHE A 1 82 ? -6.461 -20.875 -7.109 1 98.88 82 PHE A CA 1
ATOM 635 C C . PHE A 1 82 ? -7.297 -19.641 -7.43 1 98.88 82 PHE A C 1
ATOM 637 O O . PHE A 1 82 ? -8.438 -19.75 -7.875 1 98.88 82 PHE A O 1
ATOM 644 N N . VAL A 1 83 ? -6.715 -18.453 -7.211 1 98.94 83 VAL A N 1
ATOM 645 C CA . VAL A 1 83 ? -7.422 -17.203 -7.422 1 98.94 83 VAL A CA 1
ATOM 646 C C . VAL A 1 83 ? -6.652 -16.344 -8.422 1 98.94 83 VAL A C 1
ATOM 648 O O . VAL A 1 83 ? -5.43 -16.188 -8.312 1 98.94 83 VAL A O 1
ATOM 651 N N . LEU A 1 84 ? -7.312 -15.906 -9.406 1 98.94 84 LEU A N 1
ATOM 652 C CA . LEU A 1 84 ? -6.785 -14.922 -10.344 1 98.94 84 LEU A CA 1
ATOM 653 C C . LEU A 1 84 ? -7.473 -13.57 -10.148 1 98.94 84 LEU A C 1
ATOM 655 O O . LEU A 1 84 ? -8.688 -13.461 -10.312 1 98.94 84 LEU A O 1
ATOM 659 N N . ILE A 1 85 ? -6.73 -12.57 -9.727 1 98.81 85 ILE A N 1
ATOM 660 C CA . ILE A 1 85 ? -7.242 -11.203 -9.633 1 98.81 85 ILE A CA 1
ATOM 661 C C . ILE A 1 85 ? -6.734 -10.383 -10.82 1 98.81 85 ILE A C 1
ATOM 663 O O . ILE A 1 85 ? -5.523 -10.242 -11.008 1 98.81 85 ILE A O 1
ATOM 667 N N . GLU A 1 86 ? -7.652 -9.844 -11.586 1 98.75 86 GLU A N 1
ATOM 668 C CA . GLU A 1 86 ? -7.242 -9.328 -12.891 1 98.75 86 GLU A CA 1
ATOM 669 C C . GLU A 1 86 ? -7.891 -7.977 -13.18 1 98.75 86 GLU A C 1
ATOM 671 O O . GLU A 1 86 ? -9.078 -7.781 -12.922 1 98.75 86 GLU A O 1
ATOM 676 N N . ASP A 1 87 ? -7.094 -7.035 -13.688 1 98.31 87 ASP A N 1
ATOM 677 C CA . ASP A 1 87 ? -7.582 -5.73 -14.117 1 98.31 87 ASP A CA 1
ATOM 678 C C . ASP A 1 87 ? -8.602 -5.867 -15.25 1 98.31 87 ASP A C 1
ATOM 680 O O . ASP A 1 87 ? -8.414 -6.664 -16.172 1 98.31 87 ASP A O 1
ATOM 684 N N . SER A 1 88 ? -9.609 -5.203 -15.148 1 97.81 88 SER A N 1
ATOM 685 C CA . SER A 1 88 ? -10.656 -5.09 -16.156 1 97.81 88 SER A CA 1
ATOM 686 C C . SER A 1 88 ? -11.383 -3.754 -16.047 1 97.81 88 SER A C 1
ATOM 688 O O . SER A 1 88 ? -12.148 -3.531 -15.109 1 97.81 88 SER A O 1
ATOM 690 N N . HIS A 1 89 ? -11.156 -2.895 -17.016 1 97.5 89 HIS A N 1
ATOM 691 C CA . HIS A 1 89 ? -11.602 -1.512 -16.891 1 97.5 89 HIS A CA 1
ATOM 692 C C . HIS A 1 89 ? -12.656 -1.173 -17.922 1 97.5 89 HIS A C 1
ATOM 694 O O . HIS A 1 89 ? -12.617 -1.684 -19.047 1 97.5 89 HIS A O 1
ATOM 700 N N . ASP A 1 90 ? -13.531 -0.279 -17.547 1 95.12 90 ASP A N 1
ATOM 701 C CA . ASP A 1 90 ? -14.359 0.357 -18.562 1 95.12 90 ASP A CA 1
ATOM 702 C C . ASP A 1 90 ? -13.555 1.36 -19.391 1 95.12 90 ASP A C 1
ATOM 704 O O . ASP A 1 90 ? -12.492 1.807 -18.953 1 95.12 90 ASP A O 1
ATOM 708 N N . GLU A 1 91 ? -14.055 1.795 -20.469 1 93.19 91 GLU A N 1
ATOM 709 C CA . GLU A 1 91 ? -13.352 2.678 -21.391 1 93.19 91 GLU A CA 1
ATOM 710 C C . GLU A 1 91 ? -13.062 4.031 -20.75 1 93.19 91 GLU A C 1
ATOM 712 O O . GLU A 1 91 ? -12.078 4.691 -21.078 1 93.19 91 GLU A O 1
ATOM 717 N N . ASN A 1 92 ? -13.867 4.441 -19.828 1 91.25 92 ASN A N 1
ATOM 718 C CA . ASN A 1 92 ? -13.711 5.758 -19.234 1 91.25 92 ASN A CA 1
ATOM 719 C C . ASN A 1 92 ? -13.172 5.664 -17.797 1 91.25 92 ASN A C 1
ATOM 721 O O . ASN A 1 92 ? -13.406 6.551 -16.984 1 91.25 92 ASN A O 1
ATOM 725 N N . CYS A 1 93 ? -12.453 4.672 -17.531 1 92.94 93 CYS A N 1
ATOM 726 C CA . CYS A 1 93 ? -11.898 4.422 -16.219 1 92.94 93 CYS A CA 1
ATOM 727 C C . CYS A 1 93 ? -11.055 5.598 -15.742 1 92.94 93 CYS A C 1
ATOM 729 O O . CYS A 1 93 ? -10.242 6.125 -16.5 1 92.94 93 CYS A O 1
ATOM 731 N N . VAL A 1 94 ? -11.195 6.062 -14.5 1 93.56 94 VAL A N 1
ATOM 732 C CA . VAL A 1 94 ? -10.5 7.211 -13.93 1 93.56 94 VAL A CA 1
ATOM 733 C C . VAL A 1 94 ? -9.008 6.91 -13.836 1 93.56 94 VAL A C 1
ATOM 735 O O . VAL A 1 94 ? -8.172 7.809 -13.969 1 93.56 94 VAL A O 1
ATOM 738 N N . GLU A 1 95 ? -8.656 5.672 -13.703 1 93.62 95 GLU A N 1
ATOM 739 C CA . GLU A 1 95 ? -7.262 5.254 -13.602 1 93.62 95 GLU A CA 1
ATOM 740 C C . GLU A 1 95 ? -6.477 5.641 -14.852 1 93.62 95 GLU A C 1
ATOM 742 O O . GLU A 1 95 ? -5.25 5.758 -14.805 1 93.62 95 GLU A O 1
ATOM 747 N N . PHE A 1 96 ? -7.156 5.91 -15.961 1 94.25 96 PHE A N 1
ATOM 748 C CA . PHE A 1 96 ? -6.516 6.25 -17.219 1 94.25 96 PHE A CA 1
ATOM 749 C C . PHE A 1 96 ? -5.957 7.668 -17.188 1 94.25 96 PHE A C 1
ATOM 751 O O . PHE A 1 96 ? -5.176 8.055 -18.047 1 94.25 96 PHE A O 1
ATOM 758 N N . SER A 1 97 ? -6.285 8.438 -16.172 1 92.25 97 SER A N 1
ATOM 759 C CA . SER A 1 97 ? -5.648 9.734 -15.969 1 92.25 97 SER A CA 1
ATOM 760 C C . SER A 1 97 ? -4.195 9.57 -15.531 1 92.25 97 SER A C 1
ATOM 762 O O . SER A 1 97 ? -3.373 10.461 -15.75 1 92.25 97 SER A O 1
ATOM 764 N N . ASP A 1 98 ? -3.869 8.406 -14.961 1 91.38 98 ASP A N 1
ATOM 765 C CA . ASP A 1 98 ? -2.535 8.172 -14.406 1 91.38 98 ASP A CA 1
ATOM 766 C C . ASP A 1 98 ? -1.762 7.164 -15.258 1 91.38 98 ASP A C 1
ATOM 768 O O . ASP A 1 98 ? -0.53 7.129 -15.219 1 91.38 98 ASP A O 1
ATOM 772 N N . PHE A 1 99 ? -2.482 6.32 -15.922 1 93.5 99 PHE A N 1
ATOM 773 C CA . PHE A 1 99 ? -1.92 5.297 -16.797 1 93.5 99 PHE A CA 1
ATOM 774 C C . PHE A 1 99 ? -2.592 5.32 -18.172 1 93.5 99 PHE A C 1
ATOM 776 O O . PHE A 1 99 ? -3.764 5.688 -18.281 1 93.5 99 PHE A O 1
ATOM 783 N N . PRO A 1 100 ? -1.87 4.957 -19.219 1 94.12 100 PRO A N 1
ATOM 784 C CA . PRO A 1 100 ? -2.555 4.828 -20.516 1 94.12 100 PRO A CA 1
ATOM 785 C C . PRO A 1 100 ? -3.672 3.789 -20.484 1 94.12 100 PRO A C 1
ATOM 787 O O . PRO A 1 100 ? -3.635 2.859 -19.672 1 94.12 100 PRO A O 1
ATOM 790 N N . PRO A 1 101 ? -4.68 3.992 -21.359 1 95.38 101 PRO A N 1
ATOM 791 C CA . PRO A 1 101 ? -5.746 2.99 -21.406 1 95.38 101 PRO A CA 1
ATOM 792 C C . PRO A 1 101 ? -5.215 1.567 -21.547 1 95.38 101 PRO A C 1
ATOM 794 O O . PRO A 1 101 ? -4.312 1.319 -22.359 1 95.38 101 PRO A O 1
ATOM 797 N N . HIS A 1 102 ? -5.691 0.672 -20.734 1 96.88 102 HIS A N 1
ATOM 798 C CA . HIS A 1 102 ? -5.23 -0.71 -20.672 1 96.88 102 HIS A CA 1
ATOM 799 C C . HIS A 1 102 ? -6.316 -1.627 -20.125 1 96.88 102 HIS A C 1
ATOM 801 O O . HIS A 1 102 ? -7.258 -1.162 -19.484 1 96.88 102 HIS A O 1
ATOM 807 N N . ALA A 1 103 ? -6.156 -2.973 -20.438 1 97.69 103 ALA A N 1
ATOM 808 C CA . ALA A 1 103 ? -6.984 -4.035 -19.875 1 97.69 103 ALA A CA 1
ATOM 809 C C . ALA A 1 103 ? -8.461 -3.662 -19.922 1 97.69 103 ALA A C 1
ATOM 811 O O . ALA A 1 103 ? -9.164 -3.754 -18.906 1 97.69 103 ALA A O 1
ATOM 812 N N . ILE A 1 104 ? -8.883 -3.145 -21.031 1 97.19 104 ILE A N 1
ATOM 813 C CA . ILE A 1 104 ? -10.273 -2.758 -21.203 1 97.19 104 ILE A CA 1
ATOM 814 C C . ILE A 1 104 ? -11.156 -4.004 -21.234 1 97.19 104 ILE A C 1
ATOM 816 O O . ILE A 1 104 ? -10.836 -4.98 -21.922 1 97.19 104 ILE A O 1
ATOM 820 N N . LYS A 1 105 ? -12.25 -3.941 -20.547 1 97.06 105 LYS A N 1
ATOM 821 C CA . LYS A 1 105 ? -13.188 -5.051 -20.422 1 97.06 105 LYS A CA 1
ATOM 822 C C . LYS A 1 105 ? -13.617 -5.57 -21.781 1 97.06 105 LYS A C 1
ATOM 824 O O . LYS A 1 105 ? -14.008 -4.793 -22.656 1 97.06 105 LYS A O 1
ATOM 829 N N . GLY A 1 106 ? -13.469 -6.926 -21.906 1 95.44 106 GLY A N 1
ATOM 830 C CA . GLY A 1 106 ? -13.891 -7.566 -23.141 1 95.44 106 GLY A CA 1
ATOM 831 C C . GLY A 1 106 ? -12.797 -7.617 -24.203 1 95.44 106 GLY A C 1
ATOM 832 O O . GLY A 1 106 ? -12.93 -8.312 -25.203 1 95.44 106 GLY A O 1
ATOM 833 N N . GLY A 1 107 ? -11.75 -6.879 -24.016 1 96.44 107 GLY A N 1
ATOM 834 C CA . GLY A 1 107 ? -10.633 -6.883 -24.953 1 96.44 107 GLY A CA 1
ATOM 835 C C . GLY A 1 107 ? -9.609 -7.965 -24.641 1 96.44 107 GLY A C 1
ATOM 836 O O . GLY A 1 107 ? -9.617 -8.539 -23.562 1 96.44 107 GLY A O 1
ATOM 837 N N . LYS A 1 108 ? -8.727 -8.18 -25.562 1 97.31 108 LYS A N 1
ATOM 838 C CA . LYS A 1 108 ? -7.703 -9.219 -25.453 1 97.31 108 LYS A CA 1
ATOM 839 C C . LYS A 1 108 ? -6.742 -8.93 -24.312 1 97.31 108 LYS A C 1
ATOM 841 O O . LYS A 1 108 ? -6.266 -9.852 -23.641 1 97.31 108 LYS A O 1
ATOM 846 N N . GLU A 1 109 ? -6.461 -7.672 -24.078 1 98 109 GLU A N 1
ATOM 847 C CA . GLU A 1 109 ? -5.52 -7.281 -23.031 1 98 109 GLU A CA 1
ATOM 848 C C . GLU A 1 109 ? -5.992 -7.754 -21.656 1 98 109 GLU A C 1
ATOM 850 O O . GLU A 1 109 ? -5.18 -8.07 -20.797 1 98 109 GLU A O 1
ATOM 855 N N . ALA A 1 110 ? -7.285 -7.809 -21.469 1 98.19 110 ALA A N 1
ATOM 856 C CA . ALA A 1 110 ? -7.848 -8.117 -20.156 1 98.19 110 ALA A CA 1
ATOM 857 C C . ALA A 1 110 ? -7.996 -9.625 -19.969 1 98.19 110 ALA A C 1
ATOM 859 O O . ALA A 1 110 ? -8.445 -10.086 -18.906 1 98.19 110 ALA A O 1
ATOM 860 N N . GLU A 1 111 ? -7.559 -10.445 -20.906 1 98.44 111 GLU A N 1
ATOM 861 C CA . GLU A 1 111 ? -7.66 -11.906 -20.812 1 98.44 111 GLU A CA 1
ATOM 862 C C . GLU A 1 111 ? -6.477 -12.492 -20.062 1 98.44 111 GLU A C 1
ATOM 864 O O . GLU A 1 111 ? -5.34 -12.039 -20.219 1 98.44 111 GLU A O 1
ATOM 869 N N . THR A 1 112 ? -6.797 -13.516 -19.266 1 98.75 112 THR A N 1
ATOM 870 C CA . THR A 1 112 ? -5.742 -14.281 -18.609 1 98.75 112 THR A CA 1
ATOM 871 C C . THR A 1 112 ? -4.73 -14.789 -19.641 1 98.75 112 THR A C 1
ATOM 873 O O . THR A 1 112 ? -5.105 -15.156 -20.75 1 98.75 112 THR A O 1
ATOM 876 N N . ILE A 1 113 ? -3.502 -14.852 -19.312 1 98.81 113 ILE A N 1
ATOM 877 C CA . ILE A 1 113 ? -2.467 -15.336 -20.219 1 98.81 113 ILE A CA 1
ATOM 878 C C . ILE A 1 113 ? -2.727 -16.797 -20.562 1 98.81 113 ILE A C 1
ATOM 880 O O . ILE A 1 113 ? -3.27 -17.547 -19.75 1 98.81 113 ILE A O 1
ATOM 884 N N . ASP A 1 114 ? -2.236 -17.203 -21.672 1 98.69 114 ASP A N 1
ATOM 885 C CA . ASP A 1 114 ? -2.469 -18.547 -22.188 1 98.69 114 ASP A CA 1
ATOM 886 C C . ASP A 1 114 ? -1.794 -19.594 -21.297 1 98.69 114 ASP A C 1
ATOM 888 O O . ASP A 1 114 ? -2.303 -20.703 -21.141 1 98.69 114 ASP A O 1
ATOM 892 N N . GLU A 1 115 ? -0.662 -19.266 -20.688 1 98.81 115 GLU A N 1
ATOM 893 C CA . GLU A 1 115 ? 0.071 -20.188 -19.844 1 98.81 115 GLU A CA 1
ATOM 894 C C . GLU A 1 115 ? -0.813 -20.719 -18.719 1 98.81 115 GLU A C 1
ATOM 896 O O . GLU A 1 115 ? -0.722 -21.906 -18.344 1 98.81 115 GLU A O 1
ATOM 901 N N . LEU A 1 116 ? -1.67 -19.859 -18.219 1 98.88 116 LEU A N 1
ATOM 902 C CA . LEU A 1 116 ? -2.582 -20.297 -17.172 1 98.88 116 LEU A CA 1
ATOM 903 C C . LEU A 1 116 ? -3.842 -20.922 -17.766 1 98.88 116 LEU A C 1
ATOM 905 O O . LEU A 1 116 ? -4.324 -21.938 -17.266 1 98.88 116 LEU A O 1
ATOM 909 N N . LYS A 1 117 ? -4.367 -20.391 -18.859 1 98.62 117 LYS A N 1
ATOM 910 C CA . LYS A 1 117 ? -5.59 -20.875 -19.484 1 98.62 117 LYS A CA 1
ATOM 911 C C . LYS A 1 117 ? -5.422 -22.328 -19.953 1 98.62 117 LYS A C 1
ATOM 913 O O . LYS A 1 117 ? -6.391 -23.078 -20.016 1 98.62 117 LYS A O 1
ATOM 918 N N . ASN A 1 118 ? -4.242 -22.625 -20.266 1 98.56 118 ASN A N 1
ATOM 919 C CA . ASN A 1 118 ? -3.98 -23.938 -20.859 1 98.56 118 ASN A CA 1
ATOM 920 C C . ASN A 1 118 ? -3.855 -25.016 -19.797 1 98.56 118 ASN A C 1
ATOM 922 O O . ASN A 1 118 ? -3.74 -26.203 -20.109 1 98.56 118 ASN A O 1
ATOM 926 N N . LEU A 1 119 ? -3.84 -24.641 -18.578 1 98.75 119 LEU A N 1
ATOM 927 C CA . LEU A 1 119 ? -3.846 -25.641 -17.516 1 98.75 119 LEU A CA 1
ATOM 928 C C . LEU A 1 119 ? -5.164 -26.406 -17.5 1 98.75 119 LEU A C 1
ATOM 930 O O . LEU A 1 119 ? -6.23 -25.812 -17.703 1 98.75 119 LEU A O 1
ATOM 934 N N . ASP A 1 120 ? -5.152 -27.672 -17.25 1 98.31 120 ASP A N 1
ATOM 935 C CA . ASP A 1 120 ? -6.316 -28.547 -17.359 1 98.31 120 ASP A CA 1
ATOM 936 C C . ASP A 1 120 ? -7.359 -28.219 -16.297 1 98.31 120 ASP A C 1
ATOM 938 O O . ASP A 1 120 ? -8.523 -28.594 -16.438 1 98.31 120 ASP A O 1
ATOM 942 N N . PHE A 1 121 ? -6.992 -27.484 -15.273 1 98.56 121 PHE A N 1
ATOM 943 C CA . PHE A 1 121 ? -7.918 -27.156 -14.195 1 98.56 121 PHE A CA 1
ATOM 944 C C . PHE A 1 121 ? -8.234 -25.672 -14.195 1 98.56 121 PHE A C 1
ATOM 946 O O . PHE A 1 121 ? -8.664 -25.125 -13.18 1 98.56 121 PHE A O 1
ATOM 953 N N . TYR A 1 122 ? -8.008 -24.953 -15.273 1 98.75 122 TYR A N 1
ATOM 954 C CA . TYR A 1 122 ? -8.266 -23.516 -15.391 1 98.75 122 TYR A CA 1
ATOM 955 C C . TYR A 1 122 ? -9.711 -23.188 -15.031 1 98.75 122 TYR A C 1
ATOM 957 O O . TYR A 1 122 ? -9.977 -22.203 -14.359 1 98.75 122 TYR A O 1
ATOM 965 N N . LYS A 1 123 ? -10.625 -24.016 -15.43 1 98.19 123 LYS A N 1
ATOM 966 C CA . LYS A 1 123 ? -12.047 -23.766 -15.234 1 98.19 123 LYS A CA 1
ATOM 967 C C . LYS A 1 123 ? -12.414 -23.797 -13.758 1 98.19 123 LYS A C 1
ATOM 969 O O . LYS A 1 123 ? -13.484 -23.328 -13.359 1 98.19 123 LYS A O 1
ATOM 974 N N . GLU A 1 124 ? -11.531 -24.344 -12.938 1 98.06 124 GLU A N 1
ATOM 975 C CA . GLU A 1 124 ? -11.781 -24.438 -11.5 1 98.06 124 GLU A CA 1
ATOM 976 C C . GLU A 1 124 ? -11.281 -23.203 -10.766 1 98.06 124 GLU A C 1
ATOM 978 O O . GLU A 1 124 ? -11.617 -22.984 -9.602 1 98.06 124 GLU A O 1
ATOM 983 N N . MET A 1 125 ? -10.5 -22.406 -11.414 1 98.69 125 MET A N 1
ATOM 984 C CA . MET A 1 125 ? -9.914 -21.234 -10.773 1 98.69 125 MET A CA 1
ATOM 985 C C . MET A 1 125 ? -10.961 -20.141 -10.57 1 98.69 125 MET A C 1
ATOM 987 O O . MET A 1 125 ? -11.906 -20.031 -11.359 1 98.69 125 MET A O 1
ATOM 991 N N . LYS A 1 126 ? -10.828 -19.469 -9.492 1 98.62 126 LYS A N 1
ATOM 992 C CA . LYS A 1 126 ? -11.703 -18.328 -9.234 1 98.62 126 LYS A CA 1
ATOM 993 C C . LYS A 1 126 ? -11.102 -17.031 -9.789 1 98.62 126 LYS A C 1
ATOM 995 O O . LYS A 1 126 ? -10.008 -16.641 -9.398 1 98.62 126 LYS A O 1
ATOM 1000 N N . ILE A 1 127 ? -11.859 -16.406 -10.664 1 98.69 127 ILE A N 1
ATOM 1001 C CA . ILE A 1 127 ? -11.367 -15.195 -11.297 1 98.69 127 ILE A CA 1
ATOM 1002 C C . ILE A 1 127 ? -12.156 -13.992 -10.773 1 98.69 127 ILE A C 1
ATOM 1004 O O . ILE A 1 127 ? -13.383 -13.977 -10.828 1 98.69 127 ILE A O 1
ATOM 1008 N N . PHE A 1 128 ? -11.477 -13.008 -10.234 1 98.75 128 PHE A N 1
ATOM 1009 C CA . PHE A 1 128 ? -12.078 -11.766 -9.766 1 98.75 128 PHE A CA 1
ATOM 1010 C C . PHE A 1 128 ? -11.523 -10.578 -10.547 1 98.75 128 PHE A C 1
ATOM 1012 O O . PHE A 1 128 ? -10.312 -10.422 -10.68 1 98.75 128 PHE A O 1
ATOM 1019 N N . LYS A 1 129 ? -12.391 -9.789 -11.062 1 98.25 129 LYS A N 1
ATOM 1020 C CA . LYS A 1 129 ? -12.016 -8.609 -11.844 1 98.25 129 LYS A CA 1
ATOM 1021 C C . LYS A 1 129 ? -12 -7.359 -10.977 1 98.25 129 LYS A C 1
ATOM 1023 O O . LYS A 1 129 ? -12.898 -7.156 -10.156 1 98.25 129 LYS A O 1
ATOM 1028 N N . LYS A 1 130 ? -10.969 -6.555 -11.117 1 98 130 LYS A N 1
ATOM 1029 C CA . LYS A 1 130 ? -10.852 -5.309 -10.359 1 98 130 LYS A CA 1
ATOM 1030 C C . LYS A 1 130 ? -10.703 -4.113 -11.297 1 98 130 LYS A C 1
ATOM 1032 O O . LYS A 1 130 ? -10.219 -4.258 -12.422 1 98 130 LYS A O 1
ATOM 1037 N N . ASN A 1 131 ? -11.078 -2.959 -10.781 1 97.62 131 ASN A N 1
ATOM 1038 C CA . ASN A 1 131 ? -11.07 -1.731 -11.57 1 97.62 131 ASN A CA 1
ATOM 1039 C C . ASN A 1 131 ? -10.031 -0.737 -11.055 1 97.62 131 ASN A C 1
ATOM 1041 O O . ASN A 1 131 ? -10.117 0.458 -11.344 1 97.62 131 ASN A O 1
ATOM 1045 N N . SER A 1 132 ? -9.141 -1.133 -10.188 1 97.19 132 SER A N 1
ATOM 1046 C CA . SER A 1 132 ? -8.023 -0.342 -9.688 1 97.19 132 SER A CA 1
ATOM 1047 C C . SER A 1 132 ? -6.844 -1.231 -9.297 1 97.19 132 SER A C 1
ATOM 1049 O O . SER A 1 132 ? -6.945 -2.459 -9.344 1 97.19 132 SER A O 1
ATOM 1051 N N . LEU A 1 133 ? -5.758 -0.642 -8.828 1 97.25 133 LEU A N 1
ATOM 1052 C CA . LEU A 1 133 ? -4.535 -1.351 -8.469 1 97.25 133 LEU A CA 1
ATOM 1053 C C . LEU A 1 133 ? -4.762 -2.24 -7.25 1 97.25 133 LEU A C 1
ATOM 1055 O O . LEU A 1 133 ? -4.027 -3.209 -7.039 1 97.25 133 LEU A O 1
ATOM 1059 N N . SER A 1 134 ? -5.793 -1.976 -6.496 1 97.62 134 SER A N 1
ATOM 1060 C CA . SER A 1 134 ? -5.898 -2.631 -5.199 1 97.62 134 SER A CA 1
ATOM 1061 C C . SER A 1 134 ? -6.984 -3.701 -5.203 1 97.62 134 SER A C 1
ATOM 1063 O O . SER A 1 134 ? -8.141 -3.416 -5.523 1 97.62 134 SER A O 1
ATOM 1065 N N . SER A 1 135 ? -6.633 -4.863 -4.707 1 97.5 135 SER A N 1
ATOM 1066 C CA . SER A 1 135 ? -7.582 -5.961 -4.543 1 97.5 135 SER A CA 1
ATOM 1067 C C . SER A 1 135 ? -8.461 -5.75 -3.316 1 97.5 135 SER A C 1
ATOM 1069 O O . SER A 1 135 ? -9.469 -6.438 -3.145 1 97.5 135 SER A O 1
ATOM 1071 N N . ALA A 1 136 ? -8.102 -4.758 -2.471 1 97.25 136 ALA A N 1
ATOM 1072 C CA . ALA A 1 136 ? -8.836 -4.508 -1.234 1 97.25 136 ALA A CA 1
ATOM 1073 C C . ALA A 1 136 ? -10.258 -4.043 -1.527 1 97.25 136 ALA A C 1
ATOM 1075 O O . ALA A 1 136 ? -11.141 -4.133 -0.666 1 97.25 136 ALA A O 1
ATOM 1076 N N . PHE A 1 137 ? -10.469 -3.584 -2.77 1 96.25 137 PHE A N 1
ATOM 1077 C CA . PHE A 1 137 ? -11.766 -3.008 -3.096 1 96.25 137 PHE A CA 1
ATOM 1078 C C . PHE A 1 137 ? -12.492 -3.855 -4.137 1 96.25 137 PHE A C 1
ATOM 1080 O O . PHE A 1 137 ? -13.5 -3.432 -4.695 1 96.25 137 PHE A O 1
ATOM 1087 N N . CYS A 1 138 ? -11.883 -5.016 -4.406 1 96.88 138 CYS A N 1
ATOM 1088 C CA . CYS A 1 138 ? -12.523 -6.027 -5.242 1 96.88 138 CYS A CA 1
ATOM 1089 C C . CYS A 1 138 ? -13.547 -6.824 -4.441 1 96.88 138 CYS A C 1
ATOM 1091 O O . CYS A 1 138 ? -13.18 -7.676 -3.631 1 96.88 138 CYS A O 1
ATOM 1093 N N . LYS A 1 139 ? -14.805 -6.625 -4.688 1 95.81 139 LYS A N 1
ATOM 1094 C CA . LYS A 1 139 ? -15.867 -7.227 -3.895 1 95.81 139 LYS A CA 1
ATOM 1095 C C . LYS A 1 139 ? -15.82 -8.75 -3.967 1 95.81 139 LYS A C 1
ATOM 1097 O O . LYS A 1 139 ? -15.945 -9.43 -2.947 1 95.81 139 LYS A O 1
ATOM 1102 N N . GLY A 1 140 ? -15.688 -9.258 -5.176 1 97.44 140 GLY A N 1
ATOM 1103 C CA . GLY A 1 140 ? -15.641 -10.703 -5.34 1 97.44 140 GLY A CA 1
ATOM 1104 C C . GLY A 1 140 ? -14.539 -11.359 -4.531 1 97.44 140 GLY A C 1
ATOM 1105 O O . GLY A 1 140 ? -14.766 -12.391 -3.893 1 97.44 140 GLY A O 1
ATOM 1106 N N . PHE A 1 141 ? -13.375 -10.727 -4.492 1 98.62 141 PHE A N 1
ATOM 1107 C CA . PHE A 1 141 ? -12.234 -11.266 -3.758 1 98.62 141 PHE A CA 1
ATOM 1108 C C . PHE A 1 141 ? -12.477 -11.188 -2.256 1 98.62 141 PHE A C 1
ATOM 1110 O O . PHE A 1 141 ? -12.18 -12.133 -1.523 1 98.62 141 PHE A O 1
ATOM 1117 N N . ASN A 1 142 ? -12.984 -10.07 -1.81 1 97.56 142 ASN A N 1
ATOM 1118 C CA . ASN A 1 142 ? -13.281 -9.922 -0.388 1 97.56 142 ASN A CA 1
ATOM 1119 C C . ASN A 1 142 ? -14.328 -10.922 0.081 1 97.56 142 ASN A C 1
ATOM 1121 O O . ASN A 1 142 ? -14.227 -11.461 1.188 1 97.56 142 ASN A O 1
ATOM 1125 N N . ASP A 1 143 ? -15.398 -11.156 -0.774 1 98.25 143 ASP A N 1
ATOM 1126 C CA . ASP A 1 143 ? -16.391 -12.18 -0.466 1 98.25 143 ASP A CA 1
ATOM 1127 C C . ASP A 1 143 ? -15.742 -13.555 -0.351 1 98.25 143 ASP A C 1
ATOM 1129 O O . ASP A 1 143 ? -16.062 -14.328 0.553 1 98.25 143 ASP A O 1
ATOM 1133 N N . PHE A 1 144 ? -14.828 -13.836 -1.236 1 98.5 144 PHE A N 1
ATOM 1134 C CA . PHE A 1 144 ? -14.109 -15.102 -1.225 1 98.5 144 PHE A CA 1
ATOM 1135 C C . PHE A 1 144 ? -13.367 -15.297 0.094 1 98.5 144 PHE A C 1
ATOM 1137 O O . PHE A 1 144 ? -13.461 -16.359 0.717 1 98.5 144 PHE A O 1
ATOM 1144 N N . ILE A 1 145 ? -12.609 -14.281 0.544 1 97.81 145 ILE A N 1
ATOM 1145 C CA . ILE A 1 145 ? -11.867 -14.359 1.797 1 97.81 145 ILE A CA 1
ATOM 1146 C C . ILE A 1 145 ? -12.836 -14.578 2.959 1 97.81 145 ILE A C 1
ATOM 1148 O O . ILE A 1 145 ? -12.609 -15.453 3.801 1 97.81 145 ILE A O 1
ATOM 1152 N N . ALA A 1 146 ? -13.906 -13.805 2.969 1 96.88 146 ALA A N 1
ATOM 1153 C CA . ALA A 1 146 ? -14.875 -13.867 4.059 1 96.88 146 ALA A CA 1
ATOM 1154 C C . ALA A 1 146 ? -15.539 -15.242 4.125 1 96.88 146 ALA A C 1
ATOM 1156 O O . ALA A 1 146 ? -15.859 -15.727 5.211 1 96.88 146 ALA A O 1
ATOM 1157 N N . GLN A 1 147 ? -15.75 -15.852 3.008 1 98.06 147 GLN A N 1
ATOM 1158 C CA . GLN A 1 147 ? -16.453 -17.125 2.922 1 98.06 147 GLN A CA 1
ATOM 1159 C C . GLN A 1 147 ? -15.516 -18.297 3.199 1 98.06 147 GLN A C 1
ATOM 1161 O O . GLN A 1 147 ? -15.969 -19.422 3.379 1 98.06 147 GLN A O 1
ATOM 1166 N N . ASN A 1 148 ? -14.227 -18.016 3.25 1 98.12 148 ASN A N 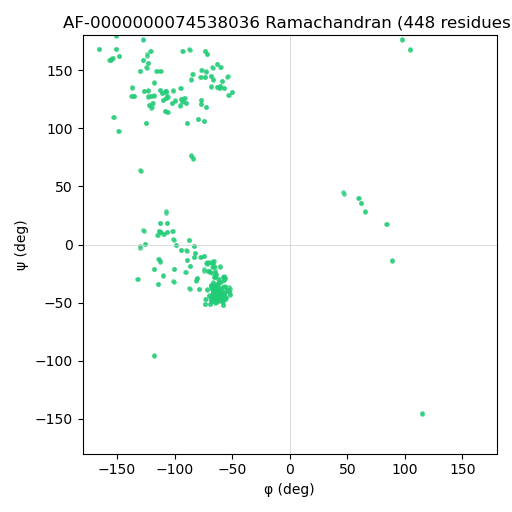1
ATOM 1167 C CA . ASN A 1 148 ? -13.242 -19.078 3.457 1 98.12 148 ASN A CA 1
ATOM 1168 C C . ASN A 1 148 ? -12.281 -18.719 4.586 1 98.12 148 ASN A C 1
ATOM 1170 O O . ASN A 1 148 ? -11.062 -18.641 4.375 1 98.12 148 ASN A O 1
ATOM 1174 N N . PRO A 1 149 ? -12.766 -18.578 5.816 1 96.69 149 PRO A N 1
ATOM 1175 C CA . PRO A 1 149 ? -11.953 -18.141 6.949 1 96.69 149 PRO A CA 1
ATOM 1176 C C . PRO A 1 149 ? -10.867 -19.156 7.328 1 96.69 149 PRO A C 1
ATOM 1178 O O . PRO A 1 149 ? -9.945 -18.828 8.07 1 96.69 149 PRO A O 1
ATOM 1181 N N . GLN A 1 150 ? -11.031 -20.344 6.793 1 97.12 150 GLN A N 1
ATOM 1182 C CA . GLN A 1 150 ? -10.031 -21.375 7.094 1 97.12 150 GLN A CA 1
ATOM 1183 C C . GLN A 1 150 ? -8.734 -21.109 6.332 1 97.12 150 GLN A C 1
ATOM 1185 O O . GLN A 1 150 ? -7.688 -21.656 6.676 1 97.12 150 GLN A O 1
ATOM 1190 N N . ILE A 1 151 ? -8.812 -20.391 5.273 1 98.44 151 ILE A N 1
ATOM 1191 C CA . ILE A 1 151 ? -7.605 -20.062 4.527 1 98.44 151 ILE A CA 1
ATOM 1192 C C . ILE A 1 151 ? -6.777 -19.031 5.309 1 98.44 151 ILE A C 1
ATOM 1194 O O . ILE A 1 151 ? -7.23 -17.922 5.547 1 98.44 151 ILE A O 1
ATOM 1198 N N . ASN A 1 152 ? -5.594 -19.406 5.68 1 97.94 152 ASN A N 1
ATOM 1199 C CA . ASN A 1 152 ? -4.77 -18.5 6.484 1 97.94 152 ASN A CA 1
ATOM 1200 C C . ASN A 1 152 ? -3.367 -18.359 5.902 1 97.94 152 ASN A C 1
ATOM 1202 O O . ASN A 1 152 ? -2.535 -17.625 6.449 1 97.94 152 ASN A O 1
ATOM 1206 N N . THR A 1 153 ? -3.057 -19.062 4.805 1 98.81 153 THR A N 1
ATOM 1207 C CA . THR A 1 153 ? -1.791 -18.984 4.086 1 98.81 153 THR A CA 1
ATOM 1208 C C . THR A 1 153 ? -2.021 -18.594 2.629 1 98.81 153 THR A C 1
ATOM 1210 O O . THR A 1 153 ? -2.764 -19.266 1.912 1 98.81 153 THR A O 1
ATOM 1213 N N . PHE A 1 154 ? -1.454 -17.5 2.244 1 98.94 154 PHE A N 1
ATOM 1214 C CA . PHE A 1 154 ? -1.597 -17 0.886 1 98.94 154 PHE A CA 1
ATOM 1215 C C . PHE A 1 154 ? -0.238 -16.875 0.205 1 98.94 154 PHE A C 1
ATOM 1217 O O . PHE A 1 154 ? 0.692 -16.297 0.761 1 98.94 154 PHE A O 1
ATOM 1224 N N . VAL A 1 155 ? -0.055 -17.422 -0.947 1 99 155 VAL A N 1
ATOM 1225 C CA . VAL A 1 155 ? 1.132 -17.25 -1.776 1 99 155 VAL A CA 1
ATOM 1226 C C . VAL A 1 155 ? 0.805 -16.328 -2.957 1 99 155 VAL A C 1
ATOM 1228 O O . VAL A 1 155 ? -0.141 -16.594 -3.705 1 99 155 VAL A O 1
ATOM 1231 N N . ILE A 1 156 ? 1.577 -15.297 -3.145 1 98.94 156 ILE A N 1
ATOM 1232 C CA . ILE A 1 156 ? 1.234 -14.219 -4.066 1 98.94 156 ILE A CA 1
ATOM 1233 C C . ILE A 1 156 ? 2.18 -14.25 -5.266 1 98.94 156 ILE A C 1
ATOM 1235 O O . ILE A 1 156 ? 3.4 -14.305 -5.098 1 98.94 156 ILE A O 1
ATOM 1239 N N . PHE A 1 157 ? 1.6 -14.211 -6.422 1 98.94 157 PHE A N 1
ATOM 1240 C CA . PHE A 1 157 ? 2.322 -14.219 -7.688 1 98.94 157 PHE A CA 1
ATOM 1241 C C . PHE A 1 157 ? 1.875 -13.062 -8.57 1 98.94 157 PHE A C 1
ATOM 1243 O O . PHE A 1 157 ? 0.794 -12.5 -8.375 1 98.94 157 PHE A O 1
ATOM 1250 N N . GLY A 1 158 ? 2.777 -12.719 -9.539 1 98.88 158 GLY A N 1
ATOM 1251 C CA . GLY A 1 158 ? 2.285 -11.883 -10.617 1 98.88 158 GLY A CA 1
ATOM 1252 C C . GLY A 1 158 ? 2.934 -10.508 -10.648 1 98.88 158 GLY A C 1
ATOM 1253 O O . GLY A 1 158 ? 4.148 -10.383 -10.469 1 98.88 158 GLY A O 1
ATOM 1254 N N . ASP A 1 159 ? 2.166 -9.453 -11.047 1 98.5 159 ASP A N 1
ATOM 1255 C CA . ASP A 1 159 ? 2.709 -8.125 -11.297 1 98.5 159 ASP A CA 1
ATOM 1256 C C . ASP A 1 159 ? 1.687 -7.039 -10.953 1 98.5 159 ASP A C 1
ATOM 1258 O O . ASP A 1 159 ? 0.496 -7.328 -10.805 1 98.5 159 ASP A O 1
ATOM 1262 N N . CYS A 1 160 ? 2.262 -5.863 -10.805 1 98.25 160 CYS A N 1
ATOM 1263 C CA . CYS A 1 160 ? 3.654 -5.465 -10.633 1 98.25 160 CYS A CA 1
ATOM 1264 C C . CYS A 1 160 ? 4.062 -5.543 -9.164 1 98.25 160 CYS A C 1
ATOM 1266 O O . CYS A 1 160 ? 3.289 -5.172 -8.281 1 98.25 160 CYS A O 1
ATOM 1268 N N . THR A 1 161 ? 5.312 -5.887 -8.859 1 98.94 161 THR A N 1
ATOM 1269 C CA . THR A 1 161 ? 5.824 -6.074 -7.508 1 98.94 161 THR A CA 1
ATOM 1270 C C . THR A 1 161 ? 5.504 -4.863 -6.633 1 98.94 161 THR A C 1
ATOM 1272 O O . THR A 1 161 ? 5.012 -5.012 -5.512 1 98.94 161 THR A O 1
ATOM 1275 N N . ASP A 1 162 ? 5.68 -3.629 -7.164 1 98.75 162 ASP A N 1
ATOM 1276 C CA . ASP A 1 162 ? 5.57 -2.404 -6.375 1 98.75 162 ASP A CA 1
ATOM 1277 C C . ASP A 1 162 ? 4.164 -1.816 -6.469 1 98.75 162 ASP A C 1
ATOM 1279 O O . ASP A 1 162 ? 3.855 -0.823 -5.809 1 98.75 162 ASP A O 1
ATOM 1283 N N . LEU A 1 163 ? 3.264 -2.408 -7.297 1 98.5 163 LEU A N 1
ATOM 1284 C CA . LEU A 1 163 ? 1.916 -1.883 -7.48 1 98.5 163 LEU A CA 1
ATOM 1285 C C . LEU A 1 163 ? 0.871 -2.896 -7.027 1 98.5 163 LEU A C 1
ATOM 1287 O O . LEU A 1 163 ? 0.708 -3.133 -5.828 1 98.5 163 LEU A O 1
ATOM 1291 N N . CYS A 1 164 ? 0.348 -3.672 -7.93 1 98.75 164 CYS A N 1
ATOM 1292 C CA . CYS A 1 164 ? -0.787 -4.531 -7.609 1 98.75 164 CYS A CA 1
ATOM 1293 C C . CYS A 1 164 ? -0.384 -5.621 -6.625 1 98.75 164 CYS A C 1
ATOM 1295 O O . CYS A 1 164 ? -1.172 -6.004 -5.758 1 98.75 164 CYS A O 1
ATOM 1297 N N . VAL A 1 165 ? 0.822 -6.188 -6.742 1 98.94 165 VAL A N 1
ATOM 1298 C CA . VAL A 1 165 ? 1.289 -7.207 -5.809 1 98.94 165 VAL A CA 1
ATOM 1299 C C . VAL A 1 165 ? 1.442 -6.602 -4.414 1 98.94 165 VAL A C 1
ATOM 1301 O O . VAL A 1 165 ? 0.94 -7.156 -3.434 1 98.94 165 VAL A O 1
ATOM 1304 N N . TYR A 1 166 ? 2.133 -5.48 -4.359 1 98.94 166 TYR A N 1
ATOM 1305 C CA . TYR A 1 166 ? 2.328 -4.805 -3.08 1 98.94 166 TYR A CA 1
ATOM 1306 C C . TYR A 1 166 ? 0.99 -4.484 -2.422 1 98.94 166 TYR A C 1
ATOM 1308 O O . TYR A 1 166 ? 0.819 -4.684 -1.218 1 98.94 166 TYR A O 1
ATOM 1316 N N . GLN A 1 167 ? 0.034 -3.984 -3.209 1 98.81 167 GLN A N 1
ATOM 1317 C CA . GLN A 1 167 ? -1.277 -3.625 -2.682 1 98.81 167 GLN A CA 1
ATOM 1318 C C . GLN A 1 167 ? -2.016 -4.852 -2.154 1 98.81 167 GLN A C 1
ATOM 1320 O O . GLN A 1 167 ? -2.703 -4.781 -1.135 1 98.81 167 GLN A O 1
ATOM 1325 N N . LEU A 1 168 ? -1.888 -5.965 -2.807 1 98.88 168 LEU A N 1
ATOM 1326 C CA . LEU A 1 168 ? -2.537 -7.188 -2.338 1 98.88 168 LEU A CA 1
ATOM 1327 C C . LEU A 1 168 ? -1.925 -7.66 -1.023 1 98.88 168 LEU A C 1
ATOM 1329 O O . LEU A 1 168 ? -2.646 -8.008 -0.086 1 98.88 168 LEU A O 1
ATOM 1333 N N . VAL A 1 169 ? -0.583 -7.672 -0.986 1 98.88 169 VAL A N 1
ATOM 1334 C CA . VAL A 1 169 ? 0.102 -8.078 0.237 1 98.88 169 VAL A CA 1
ATOM 1335 C C . VAL A 1 169 ? -0.327 -7.176 1.394 1 98.88 169 VAL A C 1
ATOM 1337 O O . VAL A 1 169 ? -0.647 -7.664 2.48 1 98.88 169 VAL A O 1
ATOM 1340 N N . SER A 1 170 ? -0.378 -5.879 1.127 1 98.69 170 SER A N 1
ATOM 1341 C CA . SER A 1 170 ? -0.829 -4.922 2.135 1 98.69 170 SER A CA 1
ATOM 1342 C C . SER A 1 170 ? -2.244 -5.242 2.605 1 98.69 170 SER A C 1
ATOM 1344 O O . SER A 1 170 ? -2.506 -5.293 3.809 1 98.69 170 SER A O 1
ATOM 1346 N N . HIS A 1 171 ? -3.117 -5.5 1.658 1 98.5 171 HIS A N 1
ATOM 1347 C CA . HIS A 1 171 ? -4.508 -5.816 1.969 1 98.5 171 HIS A CA 1
ATOM 1348 C C . HIS A 1 171 ? -4.602 -7.039 2.877 1 98.5 171 HIS A C 1
ATOM 1350 O O . HIS A 1 171 ? -5.215 -6.977 3.945 1 98.5 171 HIS A O 1
ATOM 1356 N N . LEU A 1 172 ? -3.982 -8.078 2.5 1 98.69 172 LEU A N 1
ATOM 1357 C CA . LEU A 1 172 ? -4.102 -9.344 3.211 1 98.69 172 LEU A CA 1
ATOM 1358 C C . LEU A 1 172 ? -3.49 -9.25 4.605 1 98.69 172 LEU A C 1
ATOM 1360 O O . LEU A 1 172 ? -4.082 -9.711 5.582 1 98.69 172 LEU A O 1
ATOM 1364 N N . LYS A 1 173 ? -2.314 -8.609 4.703 1 98.5 173 LYS A N 1
ATOM 1365 C CA . LYS A 1 173 ? -1.611 -8.516 5.98 1 98.5 173 LYS A CA 1
ATOM 1366 C C . LYS A 1 173 ? -2.303 -7.539 6.926 1 98.5 173 LYS A C 1
ATOM 1368 O O . LYS A 1 173 ? -2.586 -7.871 8.078 1 98.5 173 LYS A O 1
ATOM 1373 N N . LEU A 1 174 ? -2.643 -6.375 6.398 1 98.06 174 LEU A N 1
ATOM 1374 C CA . LEU A 1 174 ? -3.068 -5.297 7.285 1 98.06 174 LEU A CA 1
ATOM 1375 C C . LEU A 1 174 ? -4.535 -5.457 7.668 1 98.06 174 LEU A C 1
ATOM 1377 O O . LEU A 1 174 ? -4.945 -5.055 8.758 1 98.06 174 LEU A O 1
ATOM 1381 N N . GLN A 1 175 ? -5.379 -6.043 6.758 1 97.75 175 GLN A N 1
ATOM 1382 C CA . GLN A 1 175 ? -6.73 -6.41 7.16 1 97.75 175 GLN A CA 1
ATOM 1383 C C . GLN A 1 175 ? -6.711 -7.426 8.297 1 97.75 175 GLN A C 1
ATOM 1385 O O . GLN A 1 175 ? -7.484 -7.312 9.25 1 97.75 175 GLN A O 1
ATOM 1390 N N . ALA A 1 176 ? -5.863 -8.422 8.195 1 97.5 176 ALA A N 1
ATOM 1391 C CA . ALA A 1 176 ? -5.73 -9.422 9.258 1 97.5 176 ALA A CA 1
ATOM 1392 C C . ALA A 1 176 ? -5.273 -8.773 10.562 1 97.5 176 ALA A C 1
ATOM 1394 O O . ALA A 1 176 ? -5.844 -9.039 11.625 1 97.5 176 ALA A O 1
ATOM 1395 N N . ASN A 1 177 ? -4.262 -7.902 10.492 1 97.31 177 ASN A N 1
ATOM 1396 C CA . ASN A 1 177 ? -3.748 -7.23 11.68 1 97.31 177 ASN A CA 1
ATOM 1397 C C . ASN A 1 177 ? -4.836 -6.422 12.383 1 97.31 177 ASN A C 1
ATOM 1399 O O . ASN A 1 177 ? -4.926 -6.426 13.609 1 97.31 177 ASN A O 1
ATOM 1403 N N . GLU A 1 178 ? -5.652 -5.727 11.547 1 97.44 178 GLU A N 1
ATOM 1404 C CA . GLU A 1 178 ? -6.715 -4.902 12.109 1 97.44 178 GLU A CA 1
ATOM 1405 C C . GLU A 1 178 ? -7.652 -5.73 12.984 1 97.44 178 GLU A C 1
ATOM 1407 O O . GLU A 1 178 ? -8.188 -5.234 13.984 1 97.44 178 GLU A O 1
ATOM 1412 N N . HIS A 1 179 ? -7.781 -6.984 12.633 1 96.25 179 HIS A N 1
ATOM 1413 C CA . HIS A 1 179 ? -8.75 -7.832 13.32 1 96.25 179 HIS A CA 1
ATOM 1414 C C . HIS A 1 179 ? -8.039 -8.867 14.195 1 96.25 179 HIS A C 1
ATOM 1416 O O . HIS A 1 179 ? -8.656 -9.852 14.617 1 96.25 179 HIS A O 1
ATOM 1422 N N . ASP A 1 180 ? -6.727 -8.758 14.375 1 96.62 180 ASP A N 1
ATOM 1423 C CA . ASP A 1 180 ? -5.906 -9.625 15.211 1 96.62 180 ASP A CA 1
ATOM 1424 C C . ASP A 1 180 ? -5.996 -11.078 14.742 1 96.62 180 ASP A C 1
ATOM 1426 O O . ASP A 1 180 ? -6.133 -11.992 15.562 1 96.62 180 ASP A O 1
ATOM 1430 N N . ILE A 1 181 ? -6.004 -11.266 13.438 1 96.19 181 ILE A N 1
ATOM 1431 C CA . ILE A 1 181 ? -5.98 -12.578 12.805 1 96.19 181 ILE A CA 1
ATOM 1432 C C . ILE A 1 181 ? -4.57 -12.883 12.305 1 96.19 181 ILE A C 1
ATOM 1434 O O . ILE A 1 181 ? -3.914 -12.031 11.711 1 96.19 181 ILE A O 1
ATOM 1438 N N . LYS A 1 182 ? -4.125 -14.078 12.633 1 95.81 182 LYS A N 1
ATOM 1439 C CA . LYS A 1 182 ? -2.846 -14.516 12.078 1 95.81 182 LYS A CA 1
ATOM 1440 C C . LYS A 1 182 ? -2.994 -14.945 10.625 1 95.81 182 LYS A C 1
ATOM 1442 O O . LYS A 1 182 ? -3.818 -15.805 10.305 1 95.81 182 LYS A O 1
ATOM 1447 N N . ARG A 1 183 ? -2.262 -14.383 9.766 1 97.69 183 ARG A N 1
ATOM 1448 C CA . ARG A 1 183 ? -2.273 -14.688 8.344 1 97.69 183 ARG A CA 1
ATOM 1449 C C . ARG A 1 183 ? -0.856 -14.742 7.781 1 97.69 183 ARG A C 1
ATOM 1451 O O . ARG A 1 183 ? -0.06 -13.828 8 1 97.69 183 ARG A O 1
ATOM 1458 N N . ARG A 1 184 ? -0.602 -15.836 7.125 1 98.25 184 ARG A N 1
ATOM 1459 C CA . ARG A 1 184 ? 0.687 -16.047 6.469 1 98.25 184 ARG A CA 1
ATOM 1460 C C . ARG A 1 184 ? 0.618 -15.656 4.996 1 98.25 184 ARG A C 1
ATOM 1462 O O . ARG A 1 184 ? -0.22 -16.172 4.25 1 98.25 184 ARG A O 1
ATOM 1469 N N . VAL A 1 185 ? 1.451 -14.672 4.629 1 98.88 185 VAL A N 1
ATOM 1470 C CA . VAL A 1 185 ? 1.533 -14.258 3.232 1 98.88 185 VAL A CA 1
ATOM 1471 C C . VAL A 1 185 ? 2.951 -14.469 2.711 1 98.88 185 VAL A C 1
ATOM 1473 O O . VAL A 1 185 ? 3.914 -13.945 3.273 1 98.88 185 VAL A O 1
ATOM 1476 N N . ILE A 1 186 ? 3.1 -15.242 1.687 1 98.94 186 ILE A N 1
ATOM 1477 C CA . ILE A 1 186 ? 4.383 -15.617 1.108 1 98.94 186 ILE A CA 1
ATOM 1478 C C . ILE A 1 186 ? 4.527 -15.008 -0.283 1 98.94 186 ILE A C 1
ATOM 1480 O O . ILE A 1 186 ? 3.598 -15.062 -1.092 1 98.94 186 ILE A O 1
ATOM 1484 N N . VAL A 1 187 ? 5.691 -14.398 -0.568 1 99 187 VAL A N 1
ATOM 1485 C CA . VAL A 1 187 ? 5.973 -13.789 -1.862 1 99 187 VAL A CA 1
ATOM 1486 C C . VAL A 1 187 ? 7.262 -14.367 -2.441 1 99 187 VAL A C 1
ATOM 1488 O O . VAL A 1 187 ? 8.359 -14.047 -1.972 1 99 187 VAL A O 1
ATOM 1491 N N . PRO A 1 188 ? 7.16 -15.227 -3.412 1 98.94 188 PRO A N 1
ATOM 1492 C CA . PRO A 1 188 ? 8.367 -15.734 -4.062 1 98.94 188 PRO A CA 1
ATOM 1493 C C . PRO A 1 188 ? 8.969 -14.727 -5.051 1 98.94 188 PRO A C 1
ATOM 1495 O O . PRO A 1 188 ? 8.328 -14.375 -6.043 1 98.94 188 PRO A O 1
ATOM 1498 N N . ASP A 1 189 ? 10.18 -14.344 -4.82 1 98.88 189 ASP A N 1
ATOM 1499 C CA . ASP A 1 189 ? 10.922 -13.336 -5.57 1 98.88 189 ASP A CA 1
ATOM 1500 C C . ASP A 1 189 ? 10.906 -13.648 -7.066 1 98.88 189 ASP A C 1
ATOM 1502 O O . ASP A 1 189 ? 10.688 -12.758 -7.891 1 98.88 189 ASP A O 1
ATOM 1506 N N . THR A 1 190 ? 11.047 -14.859 -7.48 1 98.75 190 THR A N 1
ATOM 1507 C CA . THR A 1 190 ? 11.219 -15.242 -8.875 1 98.75 190 THR A CA 1
ATOM 1508 C C . THR A 1 190 ? 9.875 -15.336 -9.586 1 98.75 190 THR A C 1
ATOM 1510 O O . THR A 1 190 ? 9.812 -15.617 -10.789 1 98.75 190 THR A O 1
ATOM 1513 N N . LEU A 1 191 ? 8.75 -15.078 -8.828 1 98.88 191 LEU A N 1
ATOM 1514 C CA . LEU A 1 191 ? 7.434 -15.273 -9.43 1 98.88 191 LEU A CA 1
ATOM 1515 C C . LEU A 1 191 ? 6.578 -14.016 -9.289 1 98.88 191 LEU A C 1
ATOM 1517 O O . LEU A 1 191 ? 5.352 -14.078 -9.414 1 98.88 191 LEU A O 1
ATOM 1521 N N . VAL A 1 192 ? 7.215 -12.922 -8.891 1 98.94 192 VAL A N 1
ATOM 1522 C CA . VAL A 1 192 ? 6.664 -11.578 -9.023 1 98.94 192 VAL A CA 1
ATOM 1523 C C . VAL A 1 192 ? 7.633 -10.688 -9.805 1 98.94 192 VAL A C 1
ATOM 1525 O O . VAL A 1 192 ? 8.836 -10.945 -9.82 1 98.94 192 VAL A O 1
ATOM 1528 N N . GLN A 1 193 ? 7.047 -9.758 -10.438 1 98.81 193 GLN A N 1
ATOM 1529 C CA . GLN A 1 193 ? 7.887 -8.883 -11.242 1 98.81 193 GLN A CA 1
ATOM 1530 C C . GLN A 1 193 ? 7.219 -7.523 -11.453 1 98.81 193 GLN A C 1
ATOM 1532 O O . GLN A 1 193 ? 6.012 -7.383 -11.25 1 98.81 193 GLN A O 1
ATOM 1537 N N . THR A 1 194 ? 7.969 -6.543 -11.758 1 98.69 194 THR A N 1
ATOM 1538 C CA . THR A 1 194 ? 7.445 -5.25 -12.18 1 98.69 194 THR A CA 1
ATOM 1539 C C . THR A 1 194 ? 8.078 -4.812 -13.5 1 98.69 194 THR A C 1
ATOM 1541 O O . THR A 1 194 ? 8.906 -5.531 -14.07 1 98.69 194 THR A O 1
ATOM 1544 N N . TYR A 1 195 ? 7.652 -3.709 -14.047 1 98 195 TYR A N 1
ATOM 1545 C CA . TYR A 1 195 ? 8.062 -3.244 -15.367 1 98 195 TYR A CA 1
ATOM 1546 C C . TYR A 1 195 ? 9.266 -2.312 -15.266 1 98 195 TYR A C 1
ATOM 1548 O O . TYR A 1 195 ? 9.688 -1.946 -14.164 1 98 195 TYR A O 1
ATOM 1556 N N . ASP A 1 196 ? 9.836 -2.107 -16.453 1 97.19 196 ASP A N 1
ATOM 1557 C CA . ASP A 1 196 ? 10.969 -1.19 -16.547 1 97.19 196 ASP A CA 1
ATOM 1558 C C . ASP A 1 196 ? 10.68 -0.077 -17.562 1 97.19 196 ASP A C 1
ATOM 1560 O O . ASP A 1 196 ? 10.07 -0.319 -18.609 1 97.19 196 ASP A O 1
ATOM 1564 N N . SER A 1 197 ? 10.953 1.169 -17.172 1 94.5 197 SER A N 1
ATOM 1565 C CA . SER A 1 197 ? 10.883 2.35 -18.031 1 94.5 197 SER A CA 1
ATOM 1566 C C . SER A 1 197 ? 11.867 3.42 -17.578 1 94.5 197 SER A C 1
ATOM 1568 O O . SER A 1 197 ? 12.477 3.299 -16.516 1 94.5 197 SER A O 1
ATOM 1570 N N . PRO A 1 198 ? 12.125 4.441 -18.328 1 90.25 198 PRO A N 1
ATOM 1571 C CA . PRO A 1 198 ? 13.031 5.512 -17.906 1 90.25 198 PRO A CA 1
ATOM 1572 C C . PRO A 1 198 ? 12.609 6.172 -16.609 1 90.25 198 PRO A C 1
ATOM 1574 O O . PRO A 1 198 ? 13.461 6.629 -15.836 1 90.25 198 PRO A O 1
ATOM 1577 N N . GLN A 1 199 ? 11.328 6.16 -16.312 1 91 199 GLN A N 1
ATOM 1578 C CA . GLN A 1 199 ? 10.828 6.816 -15.109 1 91 199 GLN A CA 1
ATOM 1579 C C . GLN A 1 199 ? 10.57 5.809 -13.992 1 91 199 GLN A C 1
ATOM 1581 O O . GLN A 1 199 ? 10.102 6.172 -12.914 1 91 199 GLN A O 1
ATOM 1586 N N . HIS A 1 200 ? 10.906 4.625 -14.297 1 95.94 200 HIS A N 1
ATOM 1587 C CA . HIS A 1 200 ? 10.633 3.518 -13.383 1 95.94 200 HIS A CA 1
ATOM 1588 C C . HIS A 1 200 ? 11.703 2.434 -13.5 1 95.94 200 HIS A C 1
ATOM 1590 O O . HIS A 1 200 ? 11.633 1.584 -14.391 1 95.94 200 HIS A O 1
ATOM 1596 N N . ASP A 1 201 ? 12.648 2.469 -12.625 1 97.19 201 ASP A N 1
ATOM 1597 C CA . ASP A 1 201 ? 13.68 1.434 -12.625 1 97.19 201 ASP A CA 1
ATOM 1598 C C . ASP A 1 201 ? 13.133 0.122 -12.062 1 97.19 201 ASP A C 1
ATOM 1600 O O . ASP A 1 201 ? 12.969 -0.021 -10.852 1 97.19 201 ASP A O 1
ATOM 1604 N N . GLY A 1 202 ? 12.906 -0.838 -12.953 1 97.62 202 GLY A N 1
ATOM 1605 C CA . GLY A 1 202 ? 12.258 -2.086 -12.578 1 97.62 202 GLY A CA 1
ATOM 1606 C C . GLY A 1 202 ? 13.07 -2.902 -11.586 1 97.62 202 GLY A C 1
ATOM 1607 O O . GLY A 1 202 ? 12.5 -3.574 -10.719 1 97.62 202 GLY A O 1
ATOM 1608 N N . ASP A 1 203 ? 14.406 -2.875 -11.695 1 96.94 203 ASP A N 1
ATOM 1609 C CA . ASP A 1 203 ? 15.258 -3.627 -10.773 1 96.94 203 ASP A CA 1
ATOM 1610 C C . ASP A 1 203 ? 15.203 -3.043 -9.367 1 96.94 203 ASP A C 1
ATOM 1612 O O . ASP A 1 203 ? 15.031 -3.775 -8.391 1 96.94 203 ASP A O 1
ATOM 1616 N N . LEU A 1 204 ? 15.344 -1.767 -9.297 1 96.81 204 LEU A N 1
ATOM 1617 C CA . LEU A 1 204 ? 15.391 -1.106 -7.996 1 96.81 204 LEU A CA 1
ATOM 1618 C C . LEU A 1 204 ? 14.039 -1.176 -7.297 1 96.81 204 LEU A C 1
ATOM 1620 O O . LEU A 1 204 ? 13.961 -1.505 -6.109 1 96.81 204 LEU A O 1
ATOM 1624 N N . TYR A 1 205 ? 12.914 -0.877 -8 1 98.19 205 TYR A N 1
ATOM 1625 C CA . TYR A 1 205 ? 11.594 -0.912 -7.383 1 98.19 205 TYR A CA 1
ATOM 1626 C C . TYR A 1 205 ? 11.211 -2.334 -6.988 1 98.19 205 TYR A C 1
ATOM 1628 O O . TYR A 1 205 ? 10.57 -2.549 -5.957 1 98.19 205 TYR A O 1
ATOM 1636 N N . HIS A 1 206 ? 11.57 -3.311 -7.836 1 98.56 206 HIS A N 1
ATOM 1637 C CA . HIS A 1 206 ? 11.359 -4.703 -7.457 1 98.56 206 HIS A CA 1
ATOM 1638 C C . HIS A 1 206 ? 12.047 -5.023 -6.133 1 98.56 206 HIS A C 1
ATOM 1640 O O . HIS A 1 206 ? 11.406 -5.523 -5.203 1 98.56 206 HIS A O 1
ATOM 1646 N N . LEU A 1 207 ? 13.281 -4.602 -6.008 1 97.94 207 LEU A N 1
ATOM 1647 C CA . LEU A 1 207 ? 14.102 -4.891 -4.836 1 97.94 207 LEU A CA 1
ATOM 1648 C C . LEU A 1 207 ? 13.562 -4.168 -3.604 1 97.94 207 LEU A C 1
ATOM 1650 O O . LEU A 1 207 ? 13.375 -4.777 -2.551 1 97.94 207 LEU A O 1
ATOM 1654 N N . ILE A 1 208 ? 13.281 -2.91 -3.693 1 98 208 ILE A N 1
ATOM 1655 C CA . ILE A 1 208 ? 12.891 -2.062 -2.572 1 98 208 ILE A CA 1
ATOM 1656 C C . ILE A 1 208 ? 11.523 -2.506 -2.049 1 98 208 ILE A C 1
ATOM 1658 O O . ILE A 1 208 ? 11.32 -2.609 -0.836 1 98 208 ILE A O 1
ATOM 1662 N N . PHE A 1 209 ? 10.633 -2.826 -2.916 1 98.81 209 PHE A N 1
ATOM 1663 C CA . PHE A 1 209 ? 9.273 -3.137 -2.48 1 98.81 209 PHE A CA 1
ATOM 1664 C C . PHE A 1 209 ? 9.188 -4.57 -1.969 1 98.81 209 PHE A C 1
ATOM 1666 O O . PHE A 1 209 ? 8.391 -4.867 -1.075 1 98.81 209 PHE A O 1
ATOM 1673 N N . LEU A 1 210 ? 10.023 -5.484 -2.479 1 98.88 210 LEU A N 1
ATOM 1674 C CA . LEU A 1 210 ? 10.117 -6.793 -1.847 1 98.88 210 LEU A CA 1
ATOM 1675 C C . LEU A 1 210 ? 10.625 -6.668 -0.412 1 98.88 210 LEU A C 1
ATOM 1677 O O . LEU A 1 210 ? 10.055 -7.266 0.504 1 98.88 210 LEU A O 1
ATOM 1681 N N . HIS A 1 211 ? 11.68 -5.887 -0.295 1 98.62 211 HIS A N 1
ATOM 1682 C CA . HIS A 1 211 ? 12.25 -5.695 1.034 1 98.62 211 HIS A CA 1
ATOM 1683 C C . HIS A 1 211 ? 11.242 -5.047 1.979 1 98.62 211 HIS A C 1
ATOM 1685 O O . HIS A 1 211 ? 11.109 -5.469 3.129 1 98.62 211 HIS A O 1
ATOM 1691 N N . HIS A 1 212 ? 10.516 -4.082 1.473 1 98.56 212 HIS A N 1
ATOM 1692 C CA . HIS A 1 212 ? 9.547 -3.361 2.291 1 98.56 212 HIS A CA 1
ATOM 1693 C C . HIS A 1 212 ? 8.375 -4.258 2.68 1 98.56 212 HIS A C 1
ATOM 1695 O O . HIS A 1 212 ? 7.828 -4.133 3.777 1 98.56 212 HIS A O 1
ATOM 1701 N N . MET A 1 213 ? 7.949 -5.188 1.79 1 98.75 213 MET A N 1
ATOM 1702 C CA . MET A 1 213 ? 6.93 -6.168 2.15 1 98.75 213 MET A CA 1
ATOM 1703 C C . MET A 1 213 ? 7.367 -6.996 3.352 1 98.75 213 MET A C 1
ATOM 1705 O O . MET A 1 213 ? 6.547 -7.359 4.195 1 98.75 213 MET A O 1
ATOM 1709 N N . SER A 1 214 ? 8.625 -7.262 3.375 1 98.31 214 SER A N 1
ATOM 1710 C CA . SER A 1 214 ? 9.172 -8.07 4.457 1 98.31 214 SER A CA 1
ATOM 1711 C C . SER A 1 214 ? 9.242 -7.281 5.758 1 98.31 214 SER A C 1
ATOM 1713 O O . SER A 1 214 ? 8.641 -7.672 6.762 1 98.31 214 SER A O 1
ATOM 1715 N N . ILE A 1 215 ? 9.828 -6.098 5.758 1 96.88 215 ILE A N 1
ATOM 1716 C CA . ILE A 1 215 ? 10.148 -5.422 7.008 1 96.88 215 ILE A CA 1
ATOM 1717 C C . ILE A 1 215 ? 8.977 -4.535 7.434 1 96.88 215 ILE A C 1
ATOM 1719 O O . ILE A 1 215 ? 8.805 -4.258 8.625 1 96.88 215 ILE A O 1
ATOM 1723 N N . GLY A 1 216 ? 8.148 -4.125 6.48 1 96.75 216 GLY A N 1
ATOM 1724 C CA . GLY A 1 216 ? 7.082 -3.186 6.785 1 96.75 216 GLY A CA 1
ATOM 1725 C C . GLY A 1 216 ? 5.727 -3.854 6.934 1 96.75 216 GLY A C 1
ATOM 1726 O O . GLY A 1 216 ? 4.895 -3.408 7.727 1 96.75 216 GLY A O 1
ATOM 1727 N N . LEU A 1 217 ? 5.535 -4.949 6.18 1 98 217 LEU A N 1
ATOM 1728 C CA . LEU A 1 217 ? 4.203 -5.539 6.145 1 98 217 LEU A CA 1
ATOM 1729 C C . LEU A 1 217 ? 4.195 -6.91 6.809 1 98 217 LEU A C 1
ATOM 1731 O O . LEU A 1 217 ? 3.131 -7.461 7.094 1 98 217 LEU A O 1
ATOM 1735 N N . GLY A 1 218 ? 5.355 -7.469 7.027 1 97.62 218 GLY A N 1
ATOM 1736 C CA . GLY A 1 218 ? 5.43 -8.75 7.711 1 97.62 218 GLY A CA 1
ATOM 1737 C C . GLY A 1 218 ? 5.223 -9.93 6.785 1 97.62 218 GLY A C 1
ATOM 1738 O O . GLY A 1 218 ? 4.852 -11.023 7.234 1 97.62 218 GLY A O 1
ATOM 1739 N N . ALA A 1 219 ? 5.359 -9.75 5.473 1 98.75 219 ALA A N 1
ATOM 1740 C CA . ALA A 1 219 ? 5.266 -10.859 4.523 1 98.75 219 ALA A CA 1
ATOM 1741 C C . ALA A 1 219 ? 6.543 -11.695 4.527 1 98.75 219 ALA A C 1
ATOM 1743 O O . ALA A 1 219 ? 7.625 -11.18 4.809 1 98.75 219 ALA A O 1
ATOM 1744 N N . LYS A 1 220 ? 6.402 -12.93 4.242 1 98.75 220 LYS A N 1
ATOM 1745 C CA . LYS A 1 220 ? 7.555 -13.805 4.051 1 98.75 220 LYS A CA 1
ATOM 1746 C C . LYS A 1 220 ? 8.008 -13.805 2.594 1 98.75 220 LYS A C 1
ATOM 1748 O O . LYS A 1 220 ? 7.406 -14.477 1.755 1 98.75 220 LYS A O 1
ATOM 1753 N N . VAL A 1 221 ? 9.094 -13.117 2.357 1 98.94 221 VAL A N 1
ATOM 1754 C CA . VAL A 1 221 ? 9.664 -13.102 1.012 1 98.94 221 VAL A CA 1
ATOM 1755 C C . VAL A 1 221 ? 10.688 -14.219 0.872 1 98.94 221 VAL A C 1
ATOM 1757 O O . VAL A 1 221 ? 11.586 -14.352 1.704 1 98.94 221 VAL A O 1
ATOM 1760 N N . VAL A 1 222 ? 10.508 -15.031 -0.124 1 98.94 222 VAL A N 1
ATOM 1761 C CA . VAL A 1 222 ? 11.414 -16.141 -0.371 1 98.94 222 VAL A CA 1
ATOM 1762 C C . VAL A 1 222 ? 11.969 -16.047 -1.793 1 98.94 222 VAL A C 1
ATOM 1764 O O . VAL A 1 222 ? 11.445 -15.312 -2.623 1 98.94 222 VAL A O 1
ATOM 1767 N N . LYS A 1 223 ? 13.016 -16.75 -2.059 1 98.81 223 LYS A N 1
ATOM 1768 C CA . LYS A 1 223 ? 13.648 -16.703 -3.375 1 98.81 223 LYS A CA 1
ATOM 1769 C C . LYS A 1 223 ? 12.742 -17.312 -4.441 1 98.81 223 LYS A C 1
ATOM 1771 O O . LYS A 1 223 ? 12.586 -16.75 -5.531 1 98.81 223 LYS A O 1
ATOM 1776 N N . ASP A 1 224 ? 12.18 -18.453 -4.094 1 98.56 224 ASP A N 1
ATOM 1777 C CA . ASP A 1 224 ? 11.43 -19.281 -5.02 1 98.56 224 ASP A CA 1
ATOM 1778 C C . ASP A 1 224 ? 10.609 -20.328 -4.266 1 98.56 224 ASP A C 1
ATOM 1780 O O . ASP A 1 224 ? 10.703 -20.438 -3.043 1 98.56 224 ASP A O 1
ATOM 1784 N N . ILE A 1 225 ? 9.711 -20.953 -5.016 1 98.31 225 ILE A N 1
ATOM 1785 C CA . ILE A 1 225 ? 9.023 -22.141 -4.496 1 98.31 225 ILE A CA 1
ATOM 1786 C C . ILE A 1 225 ? 9.547 -23.391 -5.195 1 98.31 225 ILE A C 1
ATOM 1788 O O . ILE A 1 225 ? 9.555 -23.469 -6.426 1 98.31 225 ILE A O 1
ATOM 1792 N N . VAL A 1 226 ? 10.008 -24.391 -4.383 1 97.25 226 VAL A N 1
ATOM 1793 C CA . VAL A 1 226 ? 10.641 -25.562 -4.992 1 97.25 226 VAL A CA 1
ATOM 1794 C C . VAL A 1 226 ? 10.117 -26.828 -4.34 1 97.25 226 VAL A C 1
ATOM 1796 O O . VAL A 1 226 ? 9.672 -26.812 -3.188 1 97.25 226 VAL A O 1
ATOM 1799 N N . MET B 1 1 ? 27.078 -6.266 -3.215 1 63.78 1 MET B N 1
ATOM 1800 C CA . MET B 1 1 ? 27.047 -5.805 -4.598 1 6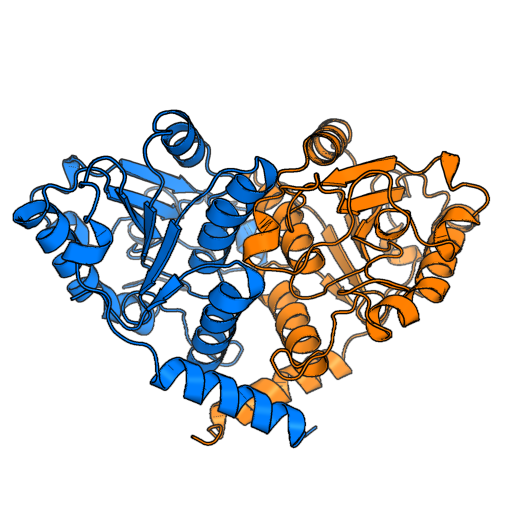3.78 1 MET B CA 1
ATOM 1801 C C . MET B 1 1 ? 26.719 -4.316 -4.664 1 63.78 1 MET B C 1
ATOM 1803 O O . MET B 1 1 ? 25.875 -3.822 -3.9 1 63.78 1 MET B O 1
ATOM 1807 N N . ASN B 1 2 ? 27.484 -3.631 -5.402 1 78.19 2 ASN B N 1
ATOM 1808 C CA . ASN B 1 2 ? 27.422 -2.191 -5.637 1 78.19 2 ASN B CA 1
ATOM 1809 C C . ASN B 1 2 ? 26.234 -1.823 -6.523 1 78.19 2 ASN B C 1
ATOM 1811 O O . ASN B 1 2 ? 25.703 -2.67 -7.246 1 78.19 2 ASN B O 1
ATOM 1815 N N . LEU B 1 3 ? 25.719 -0.586 -6.258 1 86.38 3 LEU B N 1
ATOM 1816 C CA . LEU B 1 3 ? 24.672 -0.066 -7.129 1 86.38 3 LEU B CA 1
ATOM 1817 C C . LEU B 1 3 ? 25.156 0.066 -8.562 1 86.38 3 LEU B C 1
ATOM 1819 O O . LEU B 1 3 ? 26.297 0.49 -8.797 1 86.38 3 LEU B O 1
ATOM 1823 N N . THR B 1 4 ? 24.328 -0.337 -9.445 1 88.94 4 THR B N 1
ATOM 1824 C CA . THR B 1 4 ? 24.641 -0.108 -10.852 1 88.94 4 THR B CA 1
ATOM 1825 C C . THR B 1 4 ? 24.5 1.371 -11.203 1 88.94 4 THR B C 1
ATOM 1827 O O . THR B 1 4 ? 23.938 2.148 -10.43 1 88.94 4 THR B O 1
ATOM 1830 N N . GLN B 1 5 ? 25.047 1.766 -12.32 1 90.62 5 GLN B N 1
ATOM 1831 C CA . GLN B 1 5 ? 24.906 3.139 -12.789 1 90.62 5 GLN B CA 1
ATOM 1832 C C . GLN B 1 5 ? 23.438 3.48 -13.039 1 90.62 5 GLN B C 1
ATOM 1834 O O . GLN B 1 5 ? 23 4.594 -12.742 1 90.62 5 GLN B O 1
ATOM 1839 N N . LYS B 1 6 ? 22.719 2.551 -13.57 1 91.88 6 LYS B N 1
ATOM 1840 C CA . LYS B 1 6 ? 21.297 2.762 -13.836 1 91.88 6 LYS B CA 1
ATOM 1841 C C . LYS B 1 6 ? 20.531 3.057 -12.547 1 91.88 6 LYS B C 1
ATOM 1843 O O . LYS B 1 6 ? 19.719 3.98 -12.508 1 91.88 6 LYS B O 1
ATOM 1848 N N . GLU B 1 7 ? 20.812 2.268 -11.508 1 92.31 7 GLU B N 1
ATOM 1849 C CA . GLU B 1 7 ? 20.172 2.465 -10.211 1 92.31 7 GLU B CA 1
ATOM 1850 C C . GLU B 1 7 ? 20.531 3.818 -9.609 1 92.31 7 GLU B C 1
ATOM 1852 O O . GLU B 1 7 ? 19.672 4.531 -9.094 1 92.31 7 GLU B O 1
ATOM 1857 N N . THR B 1 8 ? 21.781 4.16 -9.727 1 92.38 8 THR B N 1
ATOM 1858 C CA . THR B 1 8 ? 22.281 5.438 -9.211 1 92.38 8 THR B CA 1
ATOM 1859 C C . THR B 1 8 ? 21.625 6.602 -9.945 1 92.38 8 THR B C 1
ATOM 1861 O O . THR B 1 8 ? 21.203 7.578 -9.312 1 92.38 8 THR B O 1
ATOM 1864 N N . ASP B 1 9 ? 21.547 6.445 -11.258 1 93.69 9 ASP B N 1
ATOM 1865 C CA . ASP B 1 9 ? 20.938 7.488 -12.062 1 93.69 9 ASP B CA 1
ATOM 1866 C C . ASP B 1 9 ? 19.453 7.648 -11.719 1 93.69 9 ASP B C 1
ATOM 1868 O O . ASP B 1 9 ? 18.922 8.766 -11.703 1 93.69 9 ASP B O 1
ATOM 1872 N N . PHE B 1 10 ? 18.828 6.562 -11.508 1 95.31 10 PHE B N 1
ATOM 1873 C CA . PHE B 1 10 ? 17.406 6.609 -11.188 1 95.31 10 PHE B CA 1
ATOM 1874 C C . PHE B 1 10 ? 17.172 7.328 -9.867 1 95.31 10 PHE B C 1
ATOM 1876 O O . PHE B 1 10 ? 16.312 8.195 -9.773 1 95.31 10 PHE B O 1
ATOM 1883 N N . ILE B 1 11 ? 17.953 7.031 -8.805 1 95 11 ILE B N 1
ATOM 1884 C CA . ILE B 1 11 ? 17.797 7.668 -7.504 1 95 11 ILE B CA 1
ATOM 1885 C C . ILE B 1 11 ? 18.141 9.148 -7.613 1 95 11 ILE B C 1
ATOM 1887 O O . ILE B 1 11 ? 17.469 9.992 -7.004 1 95 11 ILE B O 1
ATOM 1891 N N . ALA B 1 12 ? 19.156 9.422 -8.406 1 94.62 12 ALA B N 1
ATOM 1892 C CA . ALA B 1 12 ? 19.484 10.828 -8.664 1 94.62 12 ALA B CA 1
ATOM 1893 C C . ALA B 1 12 ? 18.312 11.555 -9.312 1 94.62 12 ALA B C 1
ATOM 1895 O O . ALA B 1 12 ? 18.078 12.727 -9.031 1 94.62 12 ALA B O 1
ATOM 1896 N N . GLY B 1 13 ? 17.625 10.836 -10.211 1 95.69 13 GLY B N 1
ATOM 1897 C CA . GLY B 1 13 ? 16.438 11.398 -10.828 1 95.69 13 GLY B CA 1
ATOM 1898 C C . GLY B 1 13 ? 15.328 11.672 -9.836 1 95.69 13 GLY B C 1
ATOM 1899 O O . GLY B 1 13 ? 14.648 12.703 -9.93 1 95.69 13 GLY B O 1
ATOM 1900 N N . ILE B 1 14 ? 15.164 10.773 -8.875 1 97.12 14 ILE B N 1
ATOM 1901 C CA . ILE B 1 14 ? 14.156 10.969 -7.844 1 97.12 14 ILE B CA 1
ATOM 1902 C C . ILE B 1 14 ? 14.531 12.172 -6.977 1 97.12 14 ILE B C 1
ATOM 1904 O O . ILE B 1 14 ? 13.672 12.977 -6.617 1 97.12 14 ILE B O 1
ATOM 1908 N N . LYS B 1 15 ? 15.781 12.289 -6.637 1 97.12 15 LYS B N 1
ATOM 1909 C CA . LYS B 1 15 ? 16.25 13.422 -5.848 1 97.12 15 LYS B CA 1
ATOM 1910 C C . LYS B 1 15 ? 16.016 14.742 -6.586 1 97.12 15 LYS B C 1
ATOM 1912 O O . LYS B 1 15 ? 15.594 15.734 -5.98 1 97.12 15 LYS B O 1
ATOM 1917 N N . LYS B 1 16 ? 16.312 14.742 -7.848 1 96.88 16 LYS B N 1
ATOM 1918 C CA . LYS B 1 16 ? 16.078 15.93 -8.656 1 96.88 16 LYS B CA 1
ATOM 1919 C C . LYS B 1 16 ? 14.594 16.297 -8.688 1 96.88 16 LYS B C 1
ATOM 1921 O O . LYS B 1 16 ? 14.234 17.469 -8.586 1 96.88 16 LYS B O 1
ATOM 1926 N N . TRP B 1 17 ? 13.75 15.258 -8.883 1 97.81 17 TRP B N 1
ATOM 1927 C CA . TRP B 1 17 ? 12.305 15.461 -8.812 1 97.81 17 TRP B CA 1
ATOM 1928 C C . TRP B 1 17 ? 11.906 16.078 -7.484 1 97.81 17 TRP B C 1
ATOM 1930 O O . TRP B 1 17 ? 11.148 17.062 -7.449 1 97.81 17 TRP B O 1
ATOM 1940 N N . HIS B 1 18 ? 12.453 15.547 -6.383 1 98.12 18 HIS B N 1
ATOM 1941 C CA . HIS B 1 18 ? 12.141 16 -5.035 1 98.12 18 HIS B CA 1
ATOM 1942 C C . HIS B 1 18 ? 12.57 17.453 -4.84 1 98.12 18 HIS B C 1
ATOM 1944 O O . HIS B 1 18 ? 11.82 18.25 -4.266 1 98.12 18 HIS B O 1
ATOM 1950 N N . GLU B 1 19 ? 13.719 17.781 -5.312 1 97.25 19 GLU B N 1
ATOM 1951 C CA . GLU B 1 19 ? 14.242 19.141 -5.207 1 97.25 19 GLU B CA 1
ATOM 1952 C C . GLU B 1 19 ? 13.391 20.125 -6.008 1 97.25 19 GLU B C 1
ATOM 1954 O O . GLU B 1 19 ? 13.352 21.328 -5.703 1 97.25 19 GLU B O 1
ATOM 1959 N N . GLY B 1 20 ? 12.688 19.594 -7 1 98.19 20 GLY B N 1
ATOM 1960 C CA . GLY B 1 20 ? 11.898 20.438 -7.879 1 98.19 20 GLY B CA 1
ATOM 1961 C C . GLY B 1 20 ? 10.477 20.656 -7.387 1 98.19 20 GLY B C 1
ATOM 1962 O O . GLY B 1 20 ? 9.719 21.406 -7.984 1 98.19 20 GLY B O 1
ATOM 1963 N N . LEU B 1 21 ? 10.141 19.969 -6.312 1 98.69 21 LEU B N 1
ATOM 1964 C CA . LEU B 1 21 ? 8.797 20.141 -5.758 1 98.69 21 LEU B CA 1
ATOM 1965 C C . LEU B 1 21 ? 8.547 21.594 -5.379 1 98.69 21 LEU B C 1
ATOM 1967 O O . LEU B 1 21 ? 9.438 22.266 -4.836 1 98.69 21 LEU B O 1
ATOM 1971 N N . LYS B 1 22 ? 7.34 22.094 -5.629 1 98.62 22 LYS B N 1
ATOM 1972 C CA . LYS B 1 22 ? 6.93 23.469 -5.305 1 98.62 22 LYS B CA 1
ATOM 1973 C C . LYS B 1 22 ? 5.875 23.469 -4.203 1 98.62 22 LYS B C 1
ATOM 1975 O O . LYS B 1 22 ? 5.105 22.516 -4.066 1 98.62 22 LYS B O 1
ATOM 1980 N N . PRO B 1 23 ? 5.867 24.5 -3.414 1 98.69 23 PRO B N 1
ATOM 1981 C CA . PRO B 1 23 ? 4.785 24.625 -2.432 1 98.69 23 PRO B CA 1
ATOM 1982 C C . PRO B 1 23 ? 3.422 24.844 -3.08 1 98.69 23 PRO B C 1
ATOM 1984 O O . PRO B 1 23 ? 3.346 25.281 -4.23 1 98.69 23 PRO B O 1
ATOM 1987 N N . LEU B 1 24 ? 2.441 24.438 -2.436 1 98.81 24 LEU B N 1
ATOM 1988 C CA . LEU B 1 24 ? 1.058 24.672 -2.83 1 98.81 24 LEU B CA 1
ATOM 1989 C C . LEU B 1 24 ? 0.399 25.703 -1.909 1 98.81 24 LEU B C 1
ATOM 1991 O O . LEU B 1 24 ? 0.507 25.594 -0.685 1 98.81 24 LEU B O 1
ATOM 1995 N N . LYS B 1 25 ? -0.282 26.703 -2.469 1 98.56 25 LYS B N 1
ATOM 1996 C CA . LYS B 1 25 ? -0.939 27.734 -1.668 1 98.56 25 LYS B CA 1
ATOM 1997 C C . LYS B 1 25 ? -2.246 27.219 -1.074 1 98.56 25 LYS B C 1
ATOM 1999 O O . LYS B 1 25 ? -2.992 26.5 -1.737 1 98.56 25 LYS B O 1
ATOM 2004 N N . PHE B 1 26 ? -2.549 27.641 0.106 1 98.69 26 PHE B N 1
ATOM 2005 C CA . PHE B 1 26 ? -3.828 27.328 0.734 1 98.69 26 PHE B CA 1
ATOM 2006 C C . PHE B 1 26 ? -4.988 27.688 -0.188 1 98.69 26 PHE B C 1
ATOM 2008 O O . PHE B 1 26 ? -5.945 26.922 -0.313 1 98.69 26 PHE B O 1
ATOM 2015 N N . ASP B 1 27 ? -4.875 28.781 -0.902 1 98.19 27 ASP B N 1
ATOM 2016 C CA . ASP B 1 27 ? -5.938 29.25 -1.778 1 98.19 27 ASP B CA 1
ATOM 2017 C C . ASP B 1 27 ? -6.25 28.234 -2.871 1 98.19 27 ASP B C 1
ATOM 2019 O O . ASP B 1 27 ? -7.402 28.094 -3.283 1 98.19 27 ASP B O 1
ATOM 2023 N N . GLU B 1 28 ? -5.168 27.578 -3.346 1 98.25 28 GLU B N 1
ATOM 2024 C CA . GLU B 1 28 ? -5.367 26.562 -4.383 1 98.25 28 GLU B CA 1
ATOM 2025 C C . GLU B 1 28 ? -6.102 25.344 -3.832 1 98.25 28 GLU B C 1
ATOM 2027 O O . GLU B 1 28 ? -6.945 24.766 -4.52 1 98.25 28 GLU B O 1
ATOM 2032 N N . ILE B 1 29 ? -5.82 25 -2.598 1 98.56 29 ILE B N 1
ATOM 2033 C CA . ILE B 1 29 ? -6.457 23.859 -1.948 1 98.56 29 ILE B CA 1
ATOM 2034 C C . ILE B 1 29 ? -7.938 24.141 -1.729 1 98.56 29 ILE B C 1
ATOM 2036 O O . ILE B 1 29 ? -8.781 23.266 -1.933 1 98.56 29 ILE B O 1
ATOM 2040 N N . PHE B 1 30 ? -8.273 25.375 -1.423 1 98.19 30 PHE B N 1
ATOM 2041 C CA . PHE B 1 30 ? -9.625 25.719 -0.996 1 98.19 30 PHE B CA 1
ATOM 2042 C C . PHE B 1 30 ? -10.367 26.469 -2.1 1 98.19 30 PHE B C 1
ATOM 2044 O O . PHE B 1 30 ? -11.336 27.172 -1.833 1 98.19 30 PHE B O 1
ATOM 2051 N N . LYS B 1 31 ? -9.844 26.328 -3.324 1 96.06 31 LYS B N 1
ATOM 2052 C CA . LYS B 1 31 ? -10.391 27.062 -4.457 1 96.06 31 LYS B CA 1
ATOM 2053 C C . LYS B 1 31 ? -11.883 26.781 -4.633 1 96.06 31 LYS B C 1
ATOM 2055 O O . LYS B 1 31 ? -12.633 27.656 -5.09 1 96.06 31 LYS B O 1
ATOM 2060 N N . ASN B 1 32 ? -12.398 25.641 -4.262 1 94.56 32 ASN B N 1
ATOM 2061 C CA . ASN B 1 32 ? -13.797 25.266 -4.41 1 94.56 32 ASN B CA 1
ATOM 2062 C C . ASN B 1 32 ? -14.531 25.281 -3.07 1 94.56 32 ASN B C 1
ATOM 2064 O O . ASN B 1 32 ? -15.625 24.734 -2.949 1 94.56 32 ASN B O 1
ATOM 2068 N N . GLY B 1 33 ? -13.852 25.859 -1.998 1 93.88 33 GLY B N 1
ATOM 2069 C CA . GLY B 1 33 ? -14.438 25.938 -0.669 1 93.88 33 GLY B CA 1
ATOM 2070 C C . GLY B 1 33 ? -13.859 24.922 0.304 1 93.88 33 GLY B C 1
ATOM 2071 O O . GLY B 1 33 ? -13.227 23.953 -0.107 1 93.88 33 GLY B O 1
ATOM 2072 N N . ALA B 1 34 ? -14.164 25.125 1.524 1 97.38 34 ALA B N 1
ATOM 2073 C CA . ALA B 1 34 ? -13.602 24.297 2.586 1 97.38 34 ALA B CA 1
ATOM 2074 C C . ALA B 1 34 ? -14.43 23.047 2.801 1 97.38 34 ALA B C 1
ATOM 2076 O O . ALA B 1 34 ? -13.938 22.047 3.354 1 97.38 34 ALA B O 1
ATOM 2077 N N . HIS B 1 35 ? -15.688 23.031 2.326 1 96.75 35 HIS B N 1
ATOM 2078 C CA . HIS B 1 35 ? -16.609 21.938 2.615 1 96.75 35 HIS B CA 1
ATOM 2079 C C . HIS B 1 35 ? -16.203 20.672 1.876 1 96.75 35 HIS B C 1
ATOM 2081 O O . HIS B 1 35 ? -16.562 19.562 2.287 1 96.75 35 HIS B O 1
ATOM 2087 N N . ASN B 1 36 ? -15.438 20.766 0.777 1 98.12 36 ASN B N 1
ATOM 2088 C CA . ASN B 1 36 ? -15.062 19.578 -0.005 1 98.12 36 ASN B CA 1
ATOM 2089 C C . ASN B 1 36 ? -13.633 19.141 0.288 1 98.12 36 ASN B C 1
ATOM 2091 O O . ASN B 1 36 ? -13.07 18.328 -0.433 1 98.12 36 ASN B O 1
ATOM 2095 N N . VAL B 1 37 ? -12.992 19.734 1.401 1 98.81 37 VAL B N 1
ATOM 2096 C CA . VAL B 1 37 ? -11.602 19.453 1.751 1 98.81 37 VAL B CA 1
ATOM 2097 C C . VAL B 1 37 ? -11.539 18.797 3.131 1 98.81 37 VAL B C 1
ATOM 2099 O O . VAL B 1 37 ? -12.297 19.172 4.035 1 98.81 37 VAL B O 1
ATOM 2102 N N . ALA B 1 38 ? -10.695 17.828 3.318 1 98.94 38 ALA B N 1
ATOM 2103 C CA . ALA B 1 38 ? -10.367 17.281 4.633 1 98.94 38 ALA B CA 1
ATOM 2104 C C . ALA B 1 38 ? -8.859 17.281 4.859 1 98.94 38 ALA B C 1
ATOM 2106 O O . ALA B 1 38 ? -8.086 16.938 3.955 1 98.94 38 ALA B O 1
ATOM 2107 N N . PHE B 1 39 ? -8.406 17.766 5.992 1 98.94 39 PHE B N 1
ATOM 2108 C CA . PHE B 1 39 ? -7.043 17.578 6.477 1 98.94 39 PHE B CA 1
ATOM 2109 C C . PHE B 1 39 ? -6.941 16.359 7.387 1 98.94 39 PHE B C 1
ATOM 2111 O O . PHE B 1 39 ? -7.668 16.266 8.375 1 98.94 39 PHE B O 1
ATOM 2118 N N . ILE B 1 40 ? -6.066 15.414 7.047 1 98.94 40 ILE B N 1
ATOM 2119 C CA . ILE B 1 40 ? -5.973 14.164 7.797 1 98.94 40 ILE B CA 1
ATOM 2120 C C . ILE B 1 40 ? -4.566 14.008 8.367 1 98.94 40 ILE B C 1
ATOM 2122 O O . ILE B 1 40 ? -3.586 13.969 7.621 1 98.94 40 ILE B O 1
ATOM 2126 N N . SER B 1 41 ? -4.469 13.969 9.664 1 98.94 41 SER B N 1
ATOM 2127 C CA . SER B 1 41 ? -3.23 13.648 10.367 1 98.94 41 SER B CA 1
ATOM 2128 C C . SER B 1 41 ? -3.166 12.164 10.719 1 98.94 41 SER B C 1
ATOM 2130 O O . SER B 1 41 ? -4.047 11.641 11.406 1 98.94 41 SER B O 1
ATOM 2132 N N . VAL B 1 42 ? -2.068 11.555 10.266 1 98.75 42 VAL B N 1
ATOM 2133 C CA . VAL B 1 42 ? -1.887 10.125 10.5 1 98.75 42 VAL B CA 1
ATOM 2134 C C . VAL B 1 42 ? -0.825 9.914 11.578 1 98.75 42 VAL B C 1
ATOM 2136 O O . VAL B 1 42 ? 0.339 10.273 11.391 1 98.75 42 VAL B O 1
ATOM 2139 N N . ASP B 1 43 ? -1.272 9.398 12.672 1 98.81 43 ASP B N 1
ATOM 2140 C CA . ASP B 1 43 ? -0.445 8.805 13.719 1 98.81 43 ASP B CA 1
ATOM 2141 C C . ASP B 1 43 ? 0.507 9.836 14.312 1 98.81 43 ASP B C 1
ATOM 2143 O O . ASP B 1 43 ? 1.663 9.531 14.609 1 98.81 43 ASP B O 1
ATOM 2147 N N . MET B 1 44 ? 0.032 11.062 14.406 1 98.88 44 MET B N 1
ATOM 2148 C CA . MET B 1 44 ? 0.762 12.039 15.203 1 98.88 44 MET B CA 1
ATOM 2149 C C . MET B 1 44 ? 0.393 11.922 16.672 1 98.88 44 MET B C 1
ATOM 2151 O O . MET B 1 44 ? -0.291 12.797 17.219 1 98.88 44 MET B O 1
ATOM 2155 N N . ILE B 1 45 ? 0.91 10.922 17.219 1 98.88 45 ILE B N 1
ATOM 2156 C CA . ILE B 1 45 ? 0.677 10.539 18.609 1 98.88 45 ILE B CA 1
ATOM 2157 C C . ILE B 1 45 ? 2.004 10.5 19.375 1 98.88 45 ILE B C 1
ATOM 2159 O O . ILE B 1 45 ? 3.074 10.477 18.75 1 98.88 45 ILE B O 1
ATOM 2163 N N . ASN B 1 46 ? 1.935 10.445 20.656 1 98.81 46 ASN B N 1
ATOM 2164 C CA . ASN B 1 46 ? 3.131 10.492 21.484 1 98.81 46 ASN B CA 1
ATOM 2165 C C . ASN B 1 46 ? 4.055 9.312 21.219 1 98.81 46 ASN B C 1
ATOM 2167 O O . ASN B 1 46 ? 5.281 9.453 21.25 1 98.81 46 ASN B O 1
ATOM 2171 N N . GLY B 1 47 ? 3.521 8.172 20.906 1 98.56 47 GLY B N 1
ATOM 2172 C CA . GLY B 1 47 ? 4.285 6.945 20.734 1 98.56 47 GLY B CA 1
ATOM 2173 C C . GLY B 1 47 ? 5.145 6.941 19.484 1 98.56 47 GLY B C 1
ATOM 2174 O O . GLY B 1 47 ? 6.051 6.121 19.359 1 98.56 47 GLY B O 1
ATOM 2175 N N . PHE B 1 48 ? 4.859 7.883 18.547 1 98.69 48 PHE B N 1
ATOM 2176 C CA . PHE B 1 48 ? 5.641 7.941 17.328 1 98.69 48 PHE B CA 1
ATOM 2177 C C . PHE B 1 48 ? 6.457 9.227 17.25 1 98.69 48 PHE B C 1
ATOM 2179 O O . PHE B 1 48 ? 7.391 9.336 16.453 1 98.69 48 PHE B O 1
ATOM 2186 N N . CYS B 1 49 ? 6.113 10.172 18.156 1 98.56 49 CYS B N 1
ATOM 2187 C CA . CYS B 1 49 ? 6.73 11.484 18.031 1 98.56 49 CYS B CA 1
ATOM 2188 C C . CYS B 1 49 ? 7.633 11.773 19.234 1 98.56 49 CYS B C 1
ATOM 2190 O O . CYS B 1 49 ? 8.672 12.422 19.094 1 98.56 49 CYS B O 1
ATOM 2192 N N . HIS B 1 50 ? 7.238 11.258 20.438 1 97.56 50 HIS B N 1
ATOM 2193 C CA . HIS B 1 50 ? 7.887 11.852 21.609 1 97.56 50 HIS B CA 1
ATOM 2194 C C . HIS B 1 50 ? 8.391 10.781 22.562 1 97.56 50 HIS B C 1
ATOM 2196 O O . HIS B 1 50 ? 9.375 10.992 23.281 1 97.56 50 HIS B O 1
ATOM 2202 N N . GLU B 1 51 ? 7.777 9.656 22.625 1 96.81 51 GLU B N 1
ATOM 2203 C CA . GLU B 1 51 ? 8.188 8.664 23.609 1 96.81 51 GLU B CA 1
ATOM 2204 C C . GLU B 1 51 ? 7.828 7.25 23.156 1 96.81 51 GLU B C 1
ATOM 2206 O O . GLU B 1 51 ? 6.965 7.07 22.297 1 96.81 51 GLU B O 1
ATOM 2211 N N . GLY B 1 52 ? 8.523 6.281 23.797 1 95.62 52 GLY B N 1
ATOM 2212 C CA . GLY B 1 52 ? 8.242 4.887 23.5 1 95.62 52 GLY B CA 1
ATOM 2213 C C . GLY B 1 52 ? 9.211 4.285 22.484 1 95.62 52 GLY B C 1
ATOM 2214 O O . GLY B 1 52 ? 10.016 4.996 21.891 1 95.62 52 GLY B O 1
ATOM 2215 N N . ALA B 1 53 ? 9.016 2.992 22.25 1 94 53 ALA B N 1
ATOM 2216 C CA . ALA B 1 53 ? 9.977 2.178 21.5 1 94 53 ALA B CA 1
ATOM 2217 C C . ALA B 1 53 ? 10.008 2.58 20.031 1 94 53 ALA B C 1
ATOM 2219 O O . ALA B 1 53 ? 11.031 2.42 19.359 1 94 53 ALA B O 1
ATOM 2220 N N . LEU B 1 54 ? 8.883 3.207 19.516 1 96.38 54 LEU B N 1
ATOM 2221 C CA . LEU B 1 54 ? 8.812 3.5 18.078 1 96.38 54 LEU B CA 1
ATOM 2222 C C . LEU B 1 54 ? 8.836 5.004 17.844 1 96.38 54 LEU B C 1
ATOM 2224 O O . LEU B 1 54 ? 8.562 5.457 16.719 1 96.38 54 LEU B O 1
ATOM 2228 N N . SER B 1 55 ? 9.125 5.77 18.859 1 97.62 55 SER B N 1
ATOM 2229 C CA . SER B 1 55 ? 9.211 7.215 18.688 1 97.62 55 SER B CA 1
ATOM 2230 C C . SER B 1 55 ? 10.414 7.59 17.828 1 97.62 55 SER B C 1
ATOM 2232 O O . SER B 1 55 ? 11.438 6.91 17.844 1 97.62 55 SER B O 1
ATOM 2234 N N . SER B 1 56 ? 10.242 8.625 17.047 1 98.06 56 SER B N 1
ATOM 2235 C CA . SER B 1 56 ? 11.297 9.141 16.188 1 98.06 56 SER B CA 1
ATOM 2236 C C . SER B 1 56 ? 11.375 10.664 16.25 1 98.06 56 SER B C 1
ATOM 2238 O O . SER B 1 56 ? 10.375 11.352 16.062 1 98.06 56 SER B O 1
ATOM 2240 N N . PRO B 1 57 ? 12.57 11.219 16.516 1 98 57 PRO B N 1
ATOM 2241 C CA . PRO B 1 57 ? 12.711 12.68 16.484 1 98 57 PRO B CA 1
ATOM 2242 C C . PRO B 1 57 ? 12.32 13.281 15.133 1 98 57 PRO B C 1
ATOM 2244 O O . PRO B 1 57 ? 11.844 14.422 15.078 1 98 57 PRO B O 1
ATOM 2247 N N . ARG B 1 58 ? 12.484 12.492 14.07 1 98.5 58 ARG B N 1
ATOM 2248 C CA . ARG B 1 58 ? 12.078 12.945 12.742 1 98.5 58 ARG B CA 1
ATOM 2249 C C . ARG B 1 58 ? 10.578 13.219 12.695 1 98.5 58 ARG B C 1
ATOM 2251 O O . ARG B 1 58 ? 10.141 14.25 12.188 1 98.5 58 ARG B O 1
ATOM 2258 N N . CYS B 1 59 ? 9.828 12.305 13.273 1 98.62 59 CYS B N 1
ATOM 2259 C CA . CYS B 1 59 ? 8.375 12.438 13.281 1 98.62 59 CYS B CA 1
ATOM 2260 C C . CYS B 1 59 ? 7.934 13.547 14.227 1 98.62 59 CYS B C 1
ATOM 2262 O O . CYS B 1 59 ? 7.051 14.336 13.891 1 98.62 59 CYS B O 1
ATOM 2264 N N . GLY B 1 60 ? 8.617 13.648 15.367 1 98.69 60 GLY B N 1
ATOM 2265 C CA . GLY B 1 60 ? 8.312 14.719 16.297 1 98.69 60 GLY B CA 1
ATOM 2266 C C . GLY B 1 60 ? 8.586 16.109 15.734 1 98.69 60 GLY B C 1
ATOM 2267 O O . GLY B 1 60 ? 7.922 17.078 16.109 1 98.69 60 GLY B O 1
ATOM 2268 N N . ALA B 1 61 ? 9.492 16.203 14.797 1 98.62 61 ALA B N 1
ATOM 2269 C CA . ALA B 1 61 ? 9.977 17.484 14.289 1 98.62 61 ALA B CA 1
ATOM 2270 C C . ALA B 1 61 ? 8.922 18.172 13.414 1 98.62 61 ALA B C 1
ATOM 2272 O O . ALA B 1 61 ? 9 19.375 13.164 1 98.62 61 ALA B O 1
ATOM 2273 N N . ILE B 1 62 ? 7.895 17.438 12.953 1 98.69 62 ILE B N 1
ATOM 2274 C CA . ILE B 1 62 ? 6.934 18.078 12.055 1 98.69 62 ILE B CA 1
ATOM 2275 C C . ILE B 1 62 ? 5.703 18.516 12.844 1 98.69 62 ILE B C 1
ATOM 2277 O O . ILE B 1 62 ? 4.781 19.125 12.281 1 98.69 62 ILE B O 1
ATOM 2281 N N . ALA B 1 63 ? 5.664 18.266 14.156 1 98.81 63 ALA B N 1
ATOM 2282 C CA . ALA B 1 63 ? 4.477 18.438 14.992 1 98.81 63 ALA B CA 1
ATOM 2283 C C . ALA B 1 63 ? 4.059 19.906 15.039 1 98.81 63 ALA B C 1
ATOM 2285 O O . ALA B 1 63 ? 2.883 20.219 14.844 1 98.81 63 ALA B O 1
ATOM 2286 N N . SER B 1 64 ? 5 20.766 15.289 1 98.75 64 SER B N 1
ATOM 2287 C CA . SER B 1 64 ? 4.688 22.188 15.438 1 98.75 64 SER B CA 1
ATOM 2288 C C . SER B 1 64 ? 4.168 22.766 14.125 1 98.75 64 SER B C 1
ATOM 2290 O O . SER B 1 64 ? 3.164 23.484 14.117 1 98.75 64 SER B O 1
ATOM 2292 N N . LYS B 1 65 ? 4.832 22.469 13.047 1 98.75 65 LYS B N 1
ATOM 2293 C CA . LYS B 1 65 ? 4.402 22.969 11.75 1 98.75 65 LYS B CA 1
ATOM 2294 C C . LYS B 1 65 ? 3.025 22.438 11.375 1 98.75 65 LYS B C 1
ATOM 2296 O O . LYS B 1 65 ? 2.217 23.141 10.773 1 98.75 65 LYS B O 1
ATOM 2301 N N . LEU B 1 66 ? 2.787 21.188 11.703 1 98.88 66 LEU B N 1
ATOM 2302 C CA . LEU B 1 66 ? 1.479 20.594 11.469 1 98.88 66 LEU B CA 1
ATOM 2303 C C . LEU B 1 66 ? 0.386 21.359 12.195 1 98.88 66 LEU B C 1
ATOM 2305 O O . LEU B 1 66 ? -0.634 21.719 11.602 1 98.88 66 LEU B O 1
ATOM 2309 N N . ALA B 1 67 ? 0.615 21.641 13.461 1 98.88 67 ALA B N 1
ATOM 2310 C CA . ALA B 1 67 ? -0.362 22.375 14.258 1 98.88 67 ALA B CA 1
ATOM 2311 C C . ALA B 1 67 ? -0.624 23.75 13.672 1 98.88 67 ALA B C 1
ATOM 2313 O O . ALA B 1 67 ? -1.772 24.203 13.602 1 98.88 67 ALA B O 1
ATOM 2314 N N . GLN B 1 68 ? 0.437 24.375 13.227 1 98.81 68 GLN B N 1
ATOM 2315 C CA . GLN B 1 68 ? 0.299 25.703 12.609 1 98.81 68 GLN B CA 1
ATOM 2316 C C . GLN B 1 68 ? -0.508 25.625 11.32 1 98.81 68 GLN B C 1
ATOM 2318 O O . GLN B 1 68 ? -1.35 26.484 11.055 1 98.81 68 GLN B O 1
ATOM 2323 N N . THR B 1 69 ? -0.224 24.625 10.5 1 98.88 69 THR B N 1
ATOM 2324 C CA . THR B 1 69 ? -0.94 24.422 9.242 1 98.88 69 THR B CA 1
ATOM 2325 C C . THR B 1 69 ? -2.43 24.219 9.5 1 98.88 69 THR B C 1
ATOM 2327 O O . THR B 1 69 ? -3.271 24.797 8.812 1 98.88 69 THR B O 1
ATOM 2330 N N . PHE B 1 70 ? -2.787 23.375 10.539 1 98.88 70 PHE B N 1
ATOM 2331 C CA . PHE B 1 70 ? -4.176 23.141 10.914 1 98.88 70 PHE B CA 1
ATOM 2332 C C . PHE B 1 70 ? -4.84 24.453 11.352 1 98.88 70 PHE B C 1
ATOM 2334 O O . PHE B 1 70 ? -5.973 24.734 10.961 1 98.88 70 PHE B O 1
ATOM 2341 N N . LYS B 1 71 ? -4.113 25.25 12.117 1 98.81 71 LYS B N 1
ATOM 2342 C CA . LYS B 1 71 ? -4.65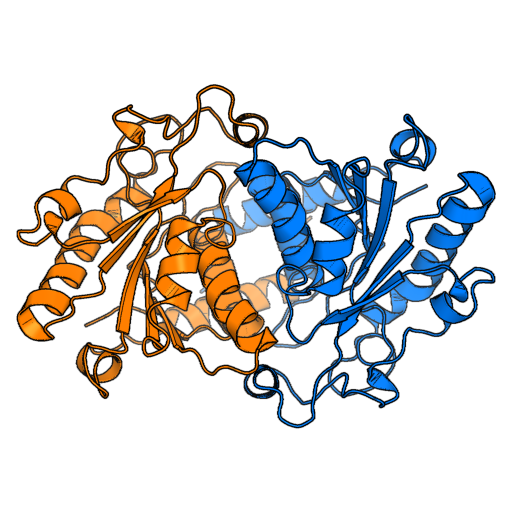2 26.516 12.633 1 98.81 71 LYS B CA 1
ATOM 2343 C C . LYS B 1 71 ? -4.969 27.484 11.492 1 98.81 71 LYS B C 1
ATOM 2345 O O . LYS B 1 71 ? -6.031 28.109 11.484 1 98.81 71 LYS B O 1
ATOM 2350 N N . ILE B 1 72 ? -4.074 27.562 10.523 1 98.81 72 ILE B N 1
ATOM 2351 C CA . ILE B 1 72 ? -4.293 28.438 9.375 1 98.81 72 ILE B CA 1
ATOM 2352 C C . ILE B 1 72 ? -5.527 27.984 8.602 1 98.81 72 ILE B C 1
ATOM 2354 O O . ILE B 1 72 ? -6.391 28.797 8.266 1 98.81 72 ILE B O 1
ATOM 2358 N N . ALA B 1 73 ? -5.641 26.703 8.328 1 98.81 73 ALA B N 1
ATOM 2359 C CA . ALA B 1 73 ? -6.773 26.156 7.582 1 98.81 73 ALA B CA 1
ATOM 2360 C C . ALA B 1 73 ? -8.086 26.438 8.305 1 98.81 73 ALA B C 1
ATOM 2362 O O . ALA B 1 73 ? -9.102 26.75 7.672 1 98.81 73 ALA B O 1
ATOM 2363 N N . HIS B 1 74 ? -8.07 26.297 9.641 1 98.69 74 HIS B N 1
ATOM 2364 C CA . HIS B 1 74 ? -9.25 26.547 10.461 1 98.69 74 HIS B CA 1
ATOM 2365 C C . HIS B 1 74 ? -9.609 28.031 10.492 1 98.69 74 HIS B C 1
ATOM 2367 O O . HIS B 1 74 ? -10.734 28.406 10.156 1 98.69 74 HIS B O 1
ATOM 2373 N N . ASP B 1 75 ? -8.633 28.844 10.797 1 98.5 75 ASP B N 1
ATOM 2374 C CA . ASP B 1 75 ? -8.883 30.25 11.094 1 98.5 75 ASP B CA 1
ATOM 2375 C C . ASP B 1 75 ? -9.094 31.047 9.812 1 98.5 75 ASP B C 1
ATOM 2377 O O . ASP B 1 75 ? -9.945 31.938 9.766 1 98.5 75 ASP B O 1
ATOM 2381 N N . ASP B 1 76 ? -8.32 30.703 8.773 1 98.31 76 ASP B N 1
ATOM 2382 C CA . ASP B 1 76 ? -8.289 31.578 7.598 1 98.31 76 ASP B CA 1
ATOM 2383 C C . ASP B 1 76 ? -9.172 31.016 6.484 1 98.31 76 ASP B C 1
ATOM 2385 O O . ASP B 1 76 ? -9.633 31.75 5.613 1 98.31 76 ASP B O 1
ATOM 2389 N N . PHE B 1 77 ? -9.477 29.688 6.52 1 98.31 77 PHE B N 1
ATOM 2390 C CA . PHE B 1 77 ? -10.195 29.109 5.391 1 98.31 77 PHE B CA 1
ATOM 2391 C C . PHE B 1 77 ? -11.453 28.391 5.867 1 98.31 77 PHE B C 1
ATOM 2393 O O . PHE B 1 77 ? -12.133 27.734 5.082 1 98.31 77 PHE B O 1
ATOM 2400 N N . CYS B 1 78 ? -11.688 28.406 7.18 1 97.94 78 CYS B N 1
ATOM 2401 C CA . CYS B 1 78 ? -12.914 27.906 7.797 1 97.94 78 CYS B CA 1
ATOM 2402 C C . CYS B 1 78 ? -13.047 26.406 7.598 1 97.94 78 CYS B C 1
ATOM 2404 O O . CYS B 1 78 ? -14.156 25.891 7.457 1 97.94 78 CYS B O 1
ATOM 2406 N N . LEU B 1 79 ? -11.875 25.703 7.477 1 98.69 79 LEU B N 1
ATOM 2407 C CA . LEU B 1 79 ? -11.93 24.25 7.395 1 98.69 79 LEU B CA 1
ATOM 2408 C C . LEU B 1 79 ? -12.5 23.656 8.68 1 98.69 79 LEU B C 1
ATOM 2410 O O . LEU B 1 79 ? -12.133 24.078 9.773 1 98.69 79 LEU B O 1
ATOM 2414 N N . LYS B 1 80 ? -13.414 22.688 8.523 1 98.25 80 LYS B N 1
ATOM 2415 C CA . LYS B 1 80 ? -13.992 22.016 9.688 1 98.25 80 LYS B CA 1
ATOM 2416 C C . LYS B 1 80 ? -13.656 20.516 9.688 1 98.25 80 LYS B C 1
ATOM 2418 O O . LYS B 1 80 ? -13.703 19.875 10.727 1 98.25 80 LYS B O 1
ATOM 2423 N N . ASN B 1 81 ? -13.305 19.984 8.469 1 98.75 81 ASN B N 1
ATOM 2424 C CA . ASN B 1 81 ? -13.039 18.547 8.352 1 98.75 81 ASN B CA 1
ATOM 2425 C C . ASN B 1 81 ? -11.594 18.219 8.703 1 98.75 81 ASN B C 1
ATOM 2427 O O . ASN B 1 81 ? -10.781 17.953 7.824 1 98.75 81 ASN B O 1
ATOM 2431 N N . PHE B 1 82 ? -11.328 18.219 10.016 1 98.88 82 PHE B N 1
ATOM 2432 C CA . PHE B 1 82 ? -10.062 17.734 10.547 1 98.88 82 PHE B CA 1
ATOM 2433 C C . PHE B 1 82 ? -10.211 16.312 11.078 1 98.88 82 PHE B C 1
ATOM 2435 O O . PHE B 1 82 ? -11.047 16.047 11.938 1 98.88 82 PHE B O 1
ATOM 2442 N N . VAL B 1 83 ? -9.383 15.406 10.562 1 98.94 83 VAL B N 1
ATOM 2443 C CA . VAL B 1 83 ? -9.453 14 10.938 1 98.94 83 VAL B CA 1
ATOM 2444 C C . VAL B 1 83 ? -8.102 13.539 11.484 1 98.94 83 VAL B C 1
ATOM 2446 O O . VAL B 1 83 ? -7.059 13.828 10.891 1 98.94 83 VAL B O 1
ATOM 2449 N N . LEU B 1 84 ? -8.117 12.969 12.625 1 98.94 84 LEU B N 1
ATOM 2450 C CA . LEU B 1 84 ? -6.957 12.305 13.195 1 98.94 84 LEU B CA 1
ATOM 2451 C C . LEU B 1 84 ? -7.137 10.789 13.188 1 98.94 84 LEU B C 1
ATOM 2453 O O . LEU B 1 84 ? -8.07 10.266 13.805 1 98.94 84 LEU B O 1
ATOM 2457 N N . ILE B 1 85 ? -6.316 10.086 12.43 1 98.81 85 ILE B N 1
ATOM 2458 C CA . ILE B 1 85 ? -6.301 8.633 12.445 1 98.81 85 ILE B CA 1
ATOM 2459 C C . ILE B 1 85 ? -5.113 8.133 13.273 1 98.81 85 ILE B C 1
ATOM 2461 O O . ILE B 1 85 ? -3.961 8.445 12.961 1 98.81 85 ILE B O 1
ATOM 2465 N N . GLU B 1 86 ? -5.402 7.355 14.289 1 98.75 86 GLU B N 1
ATOM 2466 C CA . GLU B 1 86 ? -4.359 7.121 15.281 1 98.75 86 GLU B CA 1
ATOM 2467 C C . GLU B 1 86 ? -4.312 5.652 15.703 1 98.75 86 GLU B C 1
ATOM 2469 O O . GLU B 1 86 ? -5.355 5.035 15.922 1 98.75 86 GLU B O 1
ATOM 2474 N N . ASP B 1 87 ? -3.098 5.094 15.773 1 98.31 87 ASP B N 1
ATOM 2475 C CA . ASP B 1 87 ? -2.883 3.738 16.266 1 98.31 87 ASP B CA 1
ATOM 2476 C C . ASP B 1 87 ? -3.354 3.596 17.703 1 98.31 87 ASP B C 1
ATOM 2478 O O . ASP B 1 87 ? -3.105 4.477 18.531 1 98.31 87 ASP B O 1
ATOM 2482 N N . SER B 1 88 ? -4.004 2.623 17.984 1 97.88 88 SER B N 1
ATOM 2483 C CA . SER B 1 88 ? -4.457 2.225 19.312 1 97.88 88 SER B CA 1
ATOM 2484 C C . SER B 1 88 ? -4.648 0.714 19.391 1 97.88 88 SER B C 1
ATOM 2486 O O . SER B 1 88 ? -5.59 0.166 18.828 1 97.88 88 SER B O 1
ATOM 2488 N N . HIS B 1 89 ? -3.781 0.061 20.125 1 97.56 89 HIS B N 1
ATOM 2489 C CA . HIS B 1 89 ? -3.719 -1.396 20.078 1 97.56 89 HIS B CA 1
ATOM 2490 C C . HIS B 1 89 ? -4.082 -2.006 21.422 1 97.56 89 HIS B C 1
ATOM 2492 O O . HIS B 1 89 ? -3.779 -1.433 22.469 1 97.56 89 HIS B O 1
ATOM 2498 N N . ASP B 1 90 ? -4.652 -3.182 21.359 1 95.31 90 ASP B N 1
ATOM 2499 C CA . ASP B 1 90 ? -4.73 -3.994 22.578 1 95.31 90 ASP B CA 1
ATOM 2500 C C . ASP B 1 90 ? -3.371 -4.586 22.938 1 95.31 90 ASP B C 1
ATOM 2502 O O . ASP B 1 90 ? -2.48 -4.66 22.078 1 95.31 90 ASP B O 1
ATOM 2506 N N . GLU B 1 91 ? -3.211 -5.082 24.078 1 93.25 91 GLU B N 1
ATOM 2507 C CA . GLU B 1 91 ? -1.935 -5.586 24.578 1 93.25 91 GLU B CA 1
ATOM 2508 C C . GLU B 1 91 ? -1.476 -6.801 23.781 1 93.25 91 GLU B C 1
ATOM 2510 O O . GLU B 1 91 ? -0.274 -7.047 23.641 1 93.25 91 GLU B O 1
ATOM 2515 N N . ASN B 1 92 ? -2.375 -7.527 23.219 1 91.38 92 ASN B N 1
ATOM 2516 C CA . ASN B 1 92 ? -2.025 -8.75 22.516 1 91.38 92 ASN B CA 1
ATOM 2517 C C . ASN B 1 92 ? -2.158 -8.578 21 1 91.38 92 ASN B C 1
ATOM 2519 O O . ASN B 1 92 ? -2.375 -9.547 20.266 1 91.38 92 ASN B O 1
ATOM 2523 N N . CYS B 1 93 ? -2.006 -7.418 20.547 1 93.06 93 CYS B N 1
ATOM 2524 C CA . CYS B 1 93 ? -2.143 -7.09 19.125 1 93.06 93 CYS B CA 1
ATOM 2525 C C . CYS B 1 93 ? -1.194 -7.926 18.281 1 93.06 93 CYS B C 1
ATOM 2527 O O . CYS B 1 93 ? -0.019 -8.078 18.609 1 93.06 93 CYS B O 1
ATOM 2529 N N . VAL B 1 94 ? -1.65 -8.5 17.172 1 93.69 94 VAL B N 1
ATOM 2530 C CA . VAL B 1 94 ? -0.873 -9.367 16.297 1 93.69 94 VAL B CA 1
ATOM 2531 C C . VAL B 1 94 ? 0.249 -8.562 15.641 1 93.69 94 VAL B C 1
ATOM 2533 O O . VAL B 1 94 ? 1.324 -9.102 15.359 1 93.69 94 VAL B O 1
ATOM 2536 N N . GLU B 1 95 ? 0.063 -7.305 15.469 1 93.88 95 GLU B N 1
ATOM 2537 C CA . GLU B 1 95 ? 1.057 -6.434 14.852 1 93.88 95 GLU B CA 1
ATOM 2538 C C . GLU B 1 95 ? 2.355 -6.418 15.648 1 93.88 95 GLU B C 1
ATOM 2540 O O . GLU B 1 95 ? 3.418 -6.098 15.117 1 93.88 95 GLU B O 1
ATOM 2545 N N . PHE B 1 96 ? 2.312 -6.828 16.906 1 94.25 96 PHE B N 1
ATOM 2546 C CA . PHE B 1 96 ? 3.48 -6.82 17.781 1 94.25 96 PHE B CA 1
ATOM 2547 C C . PHE B 1 96 ? 4.438 -7.949 17.422 1 94.25 96 PHE B C 1
ATOM 2549 O O . PHE B 1 96 ? 5.582 -7.969 17.875 1 94.25 96 PHE B O 1
ATOM 2556 N N . SER B 1 97 ? 4.035 -8.852 16.578 1 92.38 97 SER B N 1
ATOM 2557 C CA . SER B 1 97 ? 4.953 -9.852 16.031 1 92.38 97 SER B CA 1
ATOM 2558 C C . SER B 1 97 ? 5.957 -9.219 15.078 1 92.38 97 SER B C 1
ATOM 2560 O O . SER B 1 97 ? 7.055 -9.75 14.891 1 92.38 97 SER B O 1
ATOM 2562 N N . ASP B 1 98 ? 5.594 -8.062 14.508 1 91.5 98 ASP B N 1
ATOM 2563 C CA . ASP B 1 98 ? 6.426 -7.414 13.5 1 91.5 98 ASP B CA 1
ATOM 2564 C C . ASP B 1 98 ? 7.059 -6.133 14.039 1 91.5 98 ASP B C 1
ATOM 2566 O O . ASP B 1 98 ? 8.086 -5.676 13.531 1 91.5 98 ASP B O 1
ATOM 2570 N N . PHE B 1 99 ? 6.41 -5.547 15.008 1 93.69 99 PHE B N 1
ATOM 2571 C CA . PHE B 1 99 ? 6.867 -4.328 15.664 1 93.69 99 PHE B CA 1
ATOM 2572 C C . PHE B 1 99 ? 6.844 -4.488 17.172 1 93.69 99 PHE B C 1
ATOM 2574 O O . PHE B 1 99 ? 6.023 -5.23 17.719 1 93.69 99 PHE B O 1
ATOM 2581 N N . PRO B 1 100 ? 7.746 -3.814 17.891 1 94.25 100 PRO B N 1
ATOM 2582 C CA . PRO B 1 100 ? 7.629 -3.842 19.344 1 94.25 100 PRO B CA 1
ATOM 2583 C C . PRO B 1 100 ? 6.309 -3.268 19.844 1 94.25 100 PRO B C 1
ATOM 2585 O O . PRO B 1 100 ? 5.691 -2.445 19.156 1 94.25 100 PRO B O 1
ATOM 2588 N N . PRO B 1 101 ? 5.871 -3.754 21.031 1 95.44 101 PRO B N 1
ATOM 2589 C CA . PRO B 1 101 ? 4.633 -3.193 21.578 1 95.44 101 PRO B CA 1
ATOM 2590 C C . PRO B 1 101 ? 4.641 -1.666 21.609 1 95.44 101 PRO B C 1
ATOM 2592 O O . PRO B 1 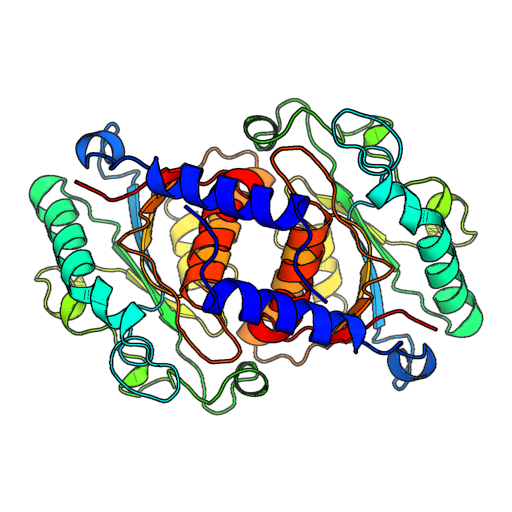101 ? 5.637 -1.057 22 1 95.44 101 PRO B O 1
ATOM 2595 N N . HIS B 1 102 ? 3.6 -1.054 21.125 1 97 102 HIS B N 1
ATOM 2596 C CA . HIS B 1 102 ? 3.473 0.393 20.984 1 97 102 HIS B CA 1
ATOM 2597 C C . HIS B 1 102 ? 2.01 0.821 20.969 1 97 102 HIS B C 1
ATOM 2599 O O . HIS B 1 102 ? 1.121 0.005 20.719 1 97 102 HIS B O 1
ATOM 2605 N N . ALA B 1 103 ? 1.798 2.158 21.297 1 97.75 103 ALA B N 1
ATOM 2606 C CA . ALA B 1 103 ? 0.498 2.812 21.172 1 97.75 103 ALA B CA 1
ATOM 2607 C C . ALA B 1 103 ? -0.607 1.948 21.781 1 97.75 103 ALA B C 1
ATOM 2609 O O . ALA B 1 1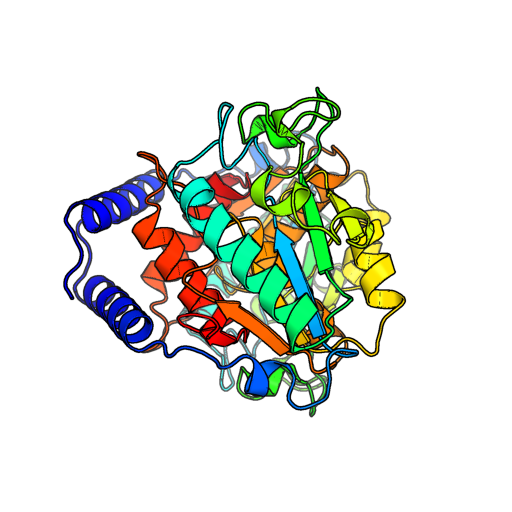03 ? -1.635 1.711 21.141 1 97.75 103 ALA B O 1
ATOM 2610 N N . ILE B 1 104 ? -0.338 1.405 22.922 1 97.25 104 ILE B N 1
ATOM 2611 C CA . ILE B 1 104 ? -1.319 0.565 23.609 1 97.25 104 ILE B CA 1
ATOM 2612 C C . ILE B 1 104 ? -2.496 1.42 24.078 1 97.25 104 ILE B C 1
ATOM 2614 O O . ILE B 1 104 ? -2.301 2.496 24.641 1 97.25 104 ILE B O 1
ATOM 2618 N N . LYS B 1 105 ? -3.668 0.925 23.859 1 97.12 105 LYS B N 1
ATOM 2619 C CA . LYS B 1 105 ? -4.91 1.613 24.203 1 97.12 105 LYS B CA 1
ATOM 2620 C C . LYS B 1 105 ? -4.918 2.051 25.672 1 97.12 105 LYS B C 1
ATOM 2622 O O . LYS B 1 105 ? -4.629 1.252 26.562 1 97.12 105 LYS B O 1
ATOM 2627 N N . GLY B 1 106 ? -5.23 3.369 25.828 1 95.56 106 GLY B N 1
ATOM 2628 C CA . GLY B 1 106 ? -5.324 3.912 27.172 1 95.56 106 GLY B CA 1
ATOM 2629 C C . GLY B 1 106 ? -4 4.426 27.703 1 95.56 106 GLY B C 1
ATOM 2630 O O . GLY B 1 106 ? -3.961 5.102 28.734 1 95.56 106 GLY B O 1
ATOM 2631 N N . GLY B 1 107 ? -2.908 4.09 27.078 1 96.62 107 GLY B N 1
ATOM 2632 C CA . GLY B 1 107 ? -1.594 4.562 27.484 1 96.62 107 GLY B CA 1
ATOM 2633 C C . GLY B 1 107 ? -1.23 5.906 26.875 1 96.62 107 GLY B C 1
ATOM 2634 O O . GLY B 1 107 ? -1.87 6.363 25.938 1 96.62 107 GLY B O 1
ATOM 2635 N N . LYS B 1 108 ? -0.2 6.488 27.391 1 97.38 108 LYS B N 1
ATOM 2636 C CA . LYS B 1 108 ? 0.257 7.809 26.969 1 97.38 108 LYS B CA 1
ATOM 2637 C C . LYS B 1 108 ? 0.72 7.789 25.516 1 97.38 108 LYS B C 1
ATOM 2639 O O . LYS B 1 108 ? 0.534 8.766 24.781 1 97.38 108 LYS B O 1
ATOM 2644 N N . GLU B 1 109 ? 1.322 6.699 25.094 1 98.06 109 GLU B N 1
ATOM 2645 C CA . GLU B 1 109 ? 1.843 6.59 23.734 1 98.06 109 GLU B CA 1
ATOM 2646 C C . GLU B 1 109 ? 0.732 6.758 22.703 1 98.06 109 GLU B C 1
ATOM 2648 O O . GLU B 1 109 ? 0.968 7.277 21.609 1 98.06 109 GLU B O 1
ATOM 2653 N N . ALA B 1 110 ? -0.464 6.336 23.031 1 98.25 110 ALA B N 1
ATOM 2654 C CA . ALA B 1 110 ? -1.568 6.328 22.078 1 98.25 110 ALA B CA 1
ATOM 2655 C C . ALA B 1 110 ? -2.305 7.664 22.078 1 98.25 110 ALA B C 1
ATOM 2657 O O . ALA B 1 110 ? -3.262 7.855 21.328 1 98.25 110 ALA B O 1
ATOM 2658 N N . GLU B 1 111 ? -1.855 8.656 22.828 1 98.44 111 GLU B N 1
ATOM 2659 C CA . GLU B 1 111 ? -2.492 9.969 22.891 1 98.44 111 GLU B CA 1
ATOM 2660 C C . GLU B 1 111 ? -1.994 10.883 21.781 1 98.44 111 GLU B C 1
ATOM 2662 O O . GLU B 1 111 ? -0.808 10.867 21.438 1 98.44 111 GLU B O 1
ATOM 2667 N N . THR B 1 112 ? -2.936 11.664 21.266 1 98.81 112 THR B N 1
ATOM 2668 C CA . THR B 1 112 ? -2.57 12.703 20.312 1 98.81 112 THR B CA 1
ATOM 2669 C C . THR B 1 112 ? -1.49 13.617 20.891 1 98.81 112 THR B C 1
ATOM 2671 O O . THR B 1 112 ? -1.492 13.906 22.094 1 98.81 112 THR B O 1
ATOM 2674 N N . ILE B 1 113 ? -0.594 14.086 20.109 1 98.81 113 ILE B N 1
ATOM 2675 C CA . ILE B 1 113 ? 0.471 14.969 20.562 1 98.81 113 ILE B CA 1
ATOM 2676 C C . ILE B 1 113 ? -0.13 16.266 21.094 1 98.81 113 ILE B C 1
ATOM 2678 O O . ILE B 1 113 ? -1.178 16.719 20.625 1 98.81 113 ILE B O 1
ATOM 2682 N N . ASP B 1 114 ? 0.575 16.906 21.938 1 98.69 114 ASP B N 1
ATOM 2683 C CA . ASP B 1 114 ? 0.103 18.125 22.594 1 98.69 114 ASP B CA 1
ATOM 2684 C C . ASP B 1 114 ? -0.046 19.266 21.594 1 98.69 114 ASP B C 1
ATOM 2686 O O . ASP B 1 114 ? -0.931 20.109 21.75 1 98.69 114 ASP B O 1
ATOM 2690 N N . GLU B 1 115 ? 0.788 19.312 20.578 1 98.81 115 GLU B N 1
ATOM 2691 C CA . GLU B 1 115 ? 0.743 20.375 19.578 1 98.81 115 GLU B CA 1
ATOM 2692 C C . GLU B 1 115 ? -0.639 20.469 18.938 1 98.81 115 GLU B C 1
ATOM 2694 O O . GLU B 1 115 ? -1.124 21.578 18.656 1 98.81 115 GLU B O 1
ATOM 2699 N N . LEU B 1 116 ? -1.249 19.328 18.766 1 98.88 116 LEU B N 1
ATOM 2700 C CA . LEU B 1 116 ? -2.59 19.328 18.188 1 98.88 116 LEU B CA 1
ATOM 2701 C C . LEU B 1 116 ? -3.648 19.5 19.266 1 98.88 116 LEU B C 1
ATOM 2703 O O . LEU B 1 116 ? -4.613 20.25 19.078 1 98.88 116 LEU B O 1
ATOM 2707 N N . LYS B 1 117 ? -3.469 18.906 20.438 1 98.62 117 LYS B N 1
ATOM 2708 C CA . LYS B 1 117 ? -4.43 18.984 21.547 1 98.62 117 LYS B CA 1
ATOM 2709 C C . LYS B 1 117 ? -4.613 20.438 22.016 1 98.62 117 LYS B C 1
ATOM 2711 O O . LYS B 1 117 ? -5.68 20.797 22.5 1 98.62 117 LYS B O 1
ATOM 2716 N N . ASN B 1 118 ? -3.6 21.141 21.859 1 98.56 118 ASN B N 1
ATOM 2717 C CA . ASN B 1 118 ? -3.607 22.5 22.391 1 98.56 118 ASN B CA 1
ATOM 2718 C C . ASN B 1 118 ? -4.309 23.469 21.438 1 98.56 118 ASN B C 1
ATOM 2720 O O . ASN B 1 118 ? -4.5 24.641 21.766 1 98.56 118 ASN B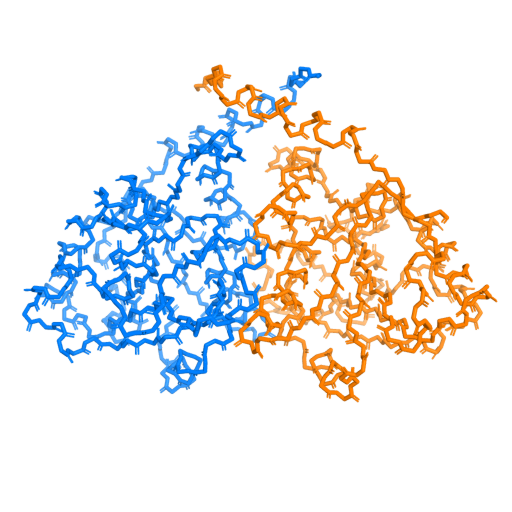 O 1
ATOM 2724 N N . LEU B 1 119 ? -4.637 23.016 20.297 1 98.75 119 LEU B N 1
ATOM 2725 C CA . LEU B 1 119 ? -5.414 23.875 19.406 1 98.75 119 LEU B CA 1
ATOM 2726 C C . LEU B 1 119 ? -6.812 24.125 19.969 1 98.75 119 LEU B C 1
ATOM 2728 O O . LEU B 1 119 ? -7.43 23.203 20.516 1 98.75 119 LEU B O 1
ATOM 2732 N N . ASP B 1 120 ? -7.348 25.312 19.812 1 98.25 120 ASP B N 1
ATOM 2733 C CA . ASP B 1 120 ? -8.594 25.719 20.453 1 98.25 120 ASP B CA 1
ATOM 2734 C C . ASP B 1 120 ? -9.781 24.969 19.859 1 98.25 120 ASP B C 1
ATOM 2736 O O . ASP B 1 120 ? -10.859 24.922 20.453 1 98.25 120 ASP B O 1
ATOM 2740 N N . PHE B 1 121 ? -9.625 24.328 18.719 1 98.56 121 PHE B N 1
ATOM 2741 C CA . PHE B 1 121 ? -10.719 23.609 18.078 1 98.56 121 PHE B CA 1
ATOM 2742 C C . PHE B 1 121 ? -10.461 22.109 18.094 1 98.56 121 PHE B C 1
ATOM 2744 O O . PHE B 1 121 ? -11.031 21.359 17.281 1 98.56 121 PHE B O 1
ATOM 2751 N N . TYR B 1 122 ? -9.594 21.594 18.922 1 98.75 122 TYR B N 1
ATOM 2752 C CA . TYR B 1 122 ? -9.258 20.188 19.031 1 98.75 122 TYR B CA 1
ATOM 2753 C C . TYR B 1 122 ? -10.508 19.344 19.25 1 98.75 122 TYR B C 1
ATOM 2755 O O . TYR B 1 122 ? -10.648 18.266 18.656 1 98.75 122 TYR B O 1
ATOM 2763 N N . LYS B 1 123 ? -11.422 19.812 20.031 1 98.12 123 LYS B N 1
ATOM 2764 C CA . LYS B 1 123 ? -12.617 19.062 20.391 1 98.12 123 LYS B CA 1
ATOM 2765 C C . LYS B 1 123 ? -13.531 18.859 19.188 1 98.12 123 LYS B C 1
ATOM 2767 O O . LYS B 1 123 ? -14.422 18.016 19.219 1 98.12 123 LYS B O 1
ATOM 2772 N N . GLU B 1 124 ? -13.289 19.625 18.141 1 98.06 124 GLU B N 1
ATOM 2773 C CA . GLU B 1 124 ? -14.102 19.516 16.938 1 98.06 124 GLU B CA 1
ATOM 2774 C C . GLU B 1 124 ? -13.531 18.484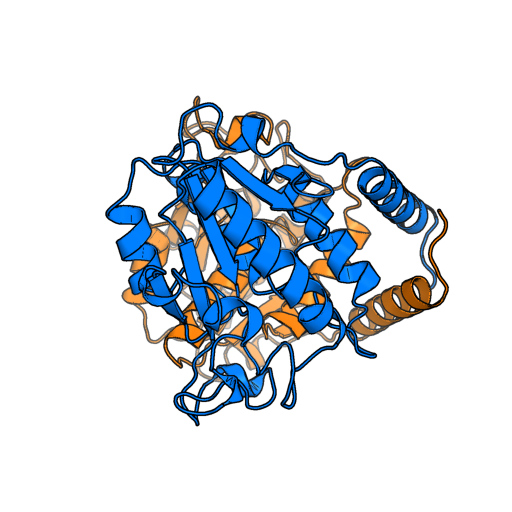 15.977 1 98.06 124 GLU B C 1
ATOM 2776 O O . GLU B 1 124 ? -14.195 18.078 15.023 1 98.06 124 GLU B O 1
ATOM 2781 N N . MET B 1 125 ? -12.336 18.062 16.188 1 98.69 125 MET B N 1
ATOM 2782 C CA . MET B 1 125 ? -11.68 17.125 15.289 1 98.69 125 MET B CA 1
ATOM 2783 C C . MET B 1 125 ? -12.266 15.719 15.438 1 98.69 125 MET B C 1
ATOM 2785 O O . MET B 1 125 ? -12.711 15.344 16.516 1 98.69 125 MET B O 1
ATOM 2789 N N . LYS B 1 126 ? -12.328 15.047 14.344 1 98.62 126 LYS B N 1
ATOM 2790 C CA . LYS B 1 126 ? -12.766 13.656 14.367 1 98.62 126 LYS B CA 1
ATOM 2791 C C . LYS B 1 126 ? -11.586 12.711 14.547 1 98.62 126 LYS B C 1
ATOM 2793 O O . LYS B 1 126 ? -10.656 12.703 13.727 1 98.62 126 LYS B O 1
ATOM 2798 N N . ILE B 1 127 ? -11.656 11.93 15.602 1 98.69 127 ILE B N 1
ATOM 2799 C CA . ILE B 1 127 ? -10.555 11.016 15.891 1 98.69 127 ILE B CA 1
ATOM 2800 C C . ILE B 1 127 ? -11 9.578 15.641 1 98.69 127 ILE B C 1
ATOM 2802 O O . ILE B 1 127 ? -12.016 9.133 16.188 1 98.69 127 ILE B O 1
ATOM 2806 N N . PHE B 1 128 ? -10.297 8.852 14.805 1 98.75 128 PHE B N 1
ATOM 2807 C CA . PHE B 1 128 ? -10.547 7.445 14.523 1 98.75 128 PHE B CA 1
ATOM 2808 C C . PHE B 1 128 ? -9.352 6.594 14.93 1 98.75 128 PHE B C 1
ATOM 2810 O O . PHE B 1 128 ? -8.219 6.887 14.555 1 98.75 128 PHE B O 1
ATOM 2817 N N . LYS B 1 129 ? -9.602 5.598 15.695 1 98.25 129 LYS B N 1
ATOM 2818 C CA . LYS B 1 129 ? -8.562 4.691 16.172 1 98.25 129 LYS B CA 1
ATOM 2819 C C . LYS B 1 129 ? -8.445 3.461 15.273 1 98.25 129 LYS B C 1
ATOM 2821 O O . LYS B 1 129 ? -9.461 2.893 14.859 1 98.25 129 LYS B O 1
ATOM 2826 N N . LYS B 1 130 ? -7.234 3.082 14.93 1 98 130 LYS B N 1
ATOM 2827 C CA . LYS B 1 130 ? -6.996 1.906 14.102 1 98 130 LYS B CA 1
ATOM 2828 C C . LYS B 1 130 ? -6.078 0.912 14.805 1 98 130 LYS B C 1
ATOM 2830 O O . LYS B 1 130 ? -5.281 1.295 15.664 1 98 130 LYS B O 1
ATOM 2835 N N . ASN B 1 131 ? -6.188 -0.326 14.391 1 97.69 131 ASN B N 1
ATOM 2836 C CA . ASN B 1 131 ? -5.441 -1.411 15.016 1 97.69 131 ASN B CA 1
ATOM 2837 C C . ASN B 1 131 ? -4.414 -2.014 14.055 1 97.69 131 ASN B C 1
ATOM 2839 O O . ASN B 1 131 ? -3.949 -3.135 14.266 1 97.69 131 ASN B O 1
ATOM 2843 N N . SER B 1 132 ? -4.145 -1.399 12.938 1 97.25 132 SER B N 1
ATOM 2844 C CA . SER B 1 132 ? -3.117 -1.781 11.977 1 97.25 132 SER B CA 1
ATOM 2845 C C . SER B 1 132 ? -2.586 -0.566 11.227 1 97.25 132 SER B C 1
ATOM 2847 O O . SER B 1 132 ? -3.086 0.547 11.398 1 97.25 132 SER B O 1
ATOM 2849 N N . LEU B 1 133 ? -1.642 -0.769 10.328 1 97.31 133 LEU B N 1
ATOM 2850 C CA . LEU B 1 133 ? -0.998 0.297 9.562 1 97.31 133 LEU B CA 1
ATOM 2851 C C . LEU B 1 133 ? -1.986 0.953 8.609 1 97.31 133 LEU B C 1
ATOM 2853 O O . LEU B 1 133 ? -1.786 2.096 8.188 1 97.31 133 LEU B O 1
ATOM 2857 N N . SER B 1 134 ? -3.074 0.282 8.312 1 97.69 134 SER B N 1
ATOM 2858 C CA . SER B 1 134 ? -3.908 0.755 7.211 1 97.69 134 SER B CA 1
ATOM 2859 C C . SER B 1 134 ? -5.207 1.366 7.723 1 97.69 134 SER B C 1
ATOM 2861 O O . SER B 1 134 ? -5.969 0.71 8.438 1 97.69 134 SER B O 1
ATOM 2863 N N . SER B 1 135 ? -5.508 2.549 7.23 1 97.56 135 SER B N 1
ATOM 2864 C CA . SER B 1 135 ? -6.766 3.225 7.535 1 97.56 135 SER B CA 1
ATOM 2865 C C . SER B 1 135 ? -7.922 2.625 6.742 1 97.56 135 SER B C 1
ATOM 2867 O O . SER B 1 135 ? -9.086 2.9 7.031 1 97.56 135 SER B O 1
ATOM 2869 N N . ALA B 1 136 ? -7.602 1.761 5.75 1 97.31 136 ALA B N 1
ATOM 2870 C CA . ALA B 1 136 ? -8.625 1.172 4.891 1 97.31 136 ALA B CA 1
ATOM 2871 C C . ALA B 1 136 ? -9.555 0.259 5.688 1 97.31 136 ALA B C 1
ATOM 2873 O O . ALA B 1 136 ? -10.672 -0.027 5.258 1 97.31 136 ALA B O 1
ATOM 2874 N N . PHE B 1 137 ? -9.062 -0.154 6.863 1 96.31 137 PHE B N 1
ATOM 2875 C CA . PHE B 1 137 ? -9.836 -1.125 7.629 1 96.31 137 PHE B CA 1
ATOM 2876 C C . PHE B 1 137 ? -10.336 -0.511 8.93 1 96.31 137 PHE B C 1
ATOM 2878 O O . PHE B 1 137 ? -10.828 -1.222 9.812 1 96.31 137 PHE B O 1
ATOM 2885 N N . CYS B 1 138 ? -10.125 0.806 9.023 1 96.88 138 CYS B N 1
ATOM 2886 C CA . CYS B 1 138 ? -10.695 1.585 10.117 1 96.88 138 CYS B CA 1
ATOM 2887 C C . CYS B 1 138 ? -12.156 1.909 9.852 1 96.88 138 CYS B C 1
ATOM 2889 O O . CYS B 1 138 ? -12.469 2.777 9.031 1 96.88 138 CYS B O 1
ATOM 2891 N N . LYS B 1 139 ? -13.062 1.296 10.555 1 95.81 139 LYS B N 1
ATOM 2892 C CA . LYS B 1 139 ? -14.492 1.421 10.297 1 95.81 139 LYS B CA 1
ATOM 2893 C C . LYS B 1 139 ? -14.953 2.865 10.453 1 95.81 139 LYS B C 1
ATOM 2895 O O . LYS B 1 139 ? -15.711 3.377 9.617 1 95.81 139 LYS B O 1
ATOM 2900 N N . GLY B 1 140 ? -14.555 3.475 11.555 1 97.44 140 GLY B N 1
ATOM 2901 C CA . GLY B 1 140 ? -14.961 4.852 11.797 1 97.44 140 GLY B CA 1
ATOM 2902 C C . GLY B 1 140 ? -14.578 5.793 10.672 1 97.44 140 GLY B C 1
ATOM 2903 O O . GLY B 1 140 ? -15.383 6.625 10.25 1 97.44 140 GLY B O 1
ATOM 2904 N N . PHE B 1 141 ? -13.375 5.609 10.133 1 98.62 141 PHE B N 1
ATOM 2905 C CA . PHE B 1 141 ? -12.891 6.465 9.047 1 98.62 141 PHE B CA 1
ATOM 2906 C C . PHE B 1 141 ? -13.656 6.188 7.762 1 98.62 141 PHE B C 1
ATOM 2908 O O . PHE B 1 141 ? -14.031 7.121 7.043 1 98.62 141 PHE B O 1
ATOM 2915 N N . ASN B 1 142 ? -13.867 4.926 7.465 1 97.56 142 ASN B N 1
ATOM 2916 C CA . ASN B 1 142 ? -14.625 4.574 6.27 1 97.56 142 ASN B CA 1
ATOM 2917 C C . ASN B 1 142 ? -16.047 5.109 6.328 1 97.56 142 ASN B C 1
ATOM 2919 O O . ASN B 1 142 ? -16.594 5.555 5.316 1 97.56 142 ASN B O 1
ATOM 2923 N N . ASP B 1 143 ? -16.703 5.016 7.547 1 98.25 143 ASP B N 1
ATOM 2924 C CA . ASP B 1 143 ? -18.031 5.602 7.734 1 98.25 143 ASP B CA 1
ATOM 2925 C C . ASP B 1 143 ? -18 7.105 7.477 1 98.25 143 ASP B C 1
ATOM 2927 O O . ASP B 1 143 ? -18.906 7.645 6.832 1 98.25 143 ASP B O 1
ATOM 2931 N N . PHE B 1 144 ? -16.984 7.762 7.949 1 98.5 144 PHE B N 1
ATOM 2932 C CA . PHE B 1 144 ? -16.812 9.195 7.75 1 98.5 144 PHE B CA 1
ATOM 2933 C C . PHE B 1 144 ? -16.781 9.531 6.262 1 98.5 144 PHE B C 1
ATOM 2935 O O . PHE B 1 144 ? -17.484 10.445 5.809 1 98.5 144 PHE B O 1
ATOM 2942 N N . ILE B 1 145 ? -15.961 8.812 5.484 1 97.81 145 ILE B N 1
ATOM 2943 C CA . ILE B 1 145 ? -15.852 9.047 4.047 1 97.81 145 ILE B CA 1
ATOM 2944 C C . ILE B 1 145 ? -17.203 8.828 3.379 1 97.81 145 ILE B C 1
ATOM 2946 O O . ILE B 1 145 ? -17.656 9.656 2.588 1 97.81 145 ILE B O 1
ATOM 2950 N N . ALA B 1 146 ? -17.844 7.734 3.727 1 96.88 146 ALA B N 1
ATOM 2951 C CA . ALA B 1 146 ? -19.125 7.367 3.117 1 96.88 146 ALA B CA 1
ATOM 2952 C C . ALA B 1 146 ? -20.203 8.406 3.418 1 96.88 146 ALA B C 1
ATOM 2954 O O . ALA B 1 146 ? -21.062 8.672 2.584 1 96.88 146 ALA B O 1
ATOM 2955 N N . GLN B 1 147 ? -20.156 8.992 4.578 1 98.06 147 GLN B N 1
ATOM 2956 C CA . GLN B 1 147 ? -21.156 9.938 5.035 1 98.06 147 GLN B CA 1
ATOM 2957 C C . GLN B 1 147 ? -20.891 11.336 4.496 1 98.06 147 GLN B C 1
ATOM 2959 O O . GLN B 1 147 ? -21.734 12.227 4.598 1 98.06 147 GLN B O 1
ATOM 2964 N N . ASN B 1 148 ? -19.719 11.531 3.912 1 98.06 148 ASN B N 1
ATOM 2965 C CA . ASN B 1 148 ? -19.344 12.844 3.412 1 98.06 148 ASN B CA 1
ATOM 2966 C C . ASN B 1 148 ? -18.844 12.773 1.97 1 98.06 148 ASN B C 1
ATOM 2968 O O . ASN B 1 148 ? -17.703 13.141 1.679 1 98.06 148 ASN B O 1
ATOM 2972 N N . PRO B 1 149 ? -19.703 12.383 1.038 1 96.69 149 PRO B N 1
ATOM 2973 C CA . PRO B 1 149 ? -19.312 12.18 -0.356 1 96.69 149 PRO B CA 1
ATOM 2974 C C . PRO B 1 149 ? -18.906 13.477 -1.054 1 96.69 149 PRO B C 1
ATOM 2976 O O . PRO B 1 149 ? -18.297 13.438 -2.127 1 96.69 149 PRO B O 1
ATOM 2979 N N . GLN B 1 150 ? -19.25 14.57 -0.415 1 97.06 150 GLN B N 1
ATOM 2980 C CA . GLN B 1 150 ? -18.875 15.852 -1.009 1 97.06 150 GLN B CA 1
ATOM 2981 C C . GLN B 1 150 ? -17.391 16.125 -0.848 1 97.06 150 GLN B C 1
ATOM 2983 O O . GLN B 1 150 ? -16.828 16.984 -1.539 1 97.06 150 GLN B O 1
ATOM 2988 N N . ILE B 1 151 ? -16.766 15.492 0.092 1 98.44 151 ILE B N 1
ATOM 2989 C CA . ILE B 1 151 ? -15.336 15.672 0.272 1 98.44 151 ILE B CA 1
ATOM 2990 C C . ILE B 1 151 ? -14.578 14.961 -0.847 1 98.44 151 ILE B C 1
ATOM 2992 O O . ILE B 1 151 ? -14.664 13.734 -0.977 1 98.44 151 ILE B O 1
ATOM 2996 N N . ASN B 1 152 ? -13.844 15.688 -1.624 1 97.94 152 ASN B N 1
ATOM 2997 C CA . ASN B 1 152 ? -13.141 15.086 -2.754 1 97.94 152 ASN B CA 1
ATOM 2998 C C . ASN B 1 152 ? -11.672 15.477 -2.777 1 97.94 152 ASN B C 1
ATOM 3000 O O . ASN B 1 152 ? -10.922 15.055 -3.658 1 97.94 152 ASN B O 1
ATOM 3004 N N . THR B 1 153 ? -11.234 16.328 -1.844 1 98.81 153 THR B N 1
ATOM 3005 C CA . THR B 1 153 ? -9.844 16.75 -1.689 1 98.81 153 THR B CA 1
ATOM 3006 C C . THR B 1 153 ? -9.336 16.422 -0.291 1 98.81 153 THR B C 1
ATOM 3008 O O . THR B 1 153 ? -9.922 16.844 0.708 1 98.81 153 THR B O 1
ATOM 3011 N N . PHE B 1 154 ? -8.32 15.633 -0.242 1 98.94 154 PHE B N 1
ATOM 3012 C CA . PHE B 1 154 ? -7.727 15.211 1.021 1 98.94 154 PHE B CA 1
ATOM 3013 C C . PHE B 1 154 ? -6.262 15.641 1.1 1 98.94 154 PHE B C 1
ATOM 3015 O O . PHE B 1 154 ? -5.484 15.367 0.182 1 98.94 154 PHE B O 1
ATOM 3022 N N . VAL B 1 155 ? -5.844 16.297 2.123 1 99 155 VAL B N 1
ATOM 3023 C CA . VAL B 1 155 ? -4.445 16.609 2.4 1 99 155 VAL B CA 1
ATOM 3024 C C . VAL B 1 155 ? -3.934 15.742 3.539 1 99 155 VAL B C 1
ATOM 3026 O O . VAL B 1 155 ? -4.531 15.703 4.617 1 99 155 VAL B O 1
ATOM 3029 N N . ILE B 1 156 ? -2.838 15.07 3.326 1 98.94 156 ILE B N 1
ATOM 3030 C CA . ILE B 1 156 ? -2.383 14.016 4.223 1 98.94 156 ILE B CA 1
ATOM 3031 C C . ILE B 1 156 ? -1.119 14.461 4.949 1 98.94 156 ILE B C 1
ATOM 3033 O O . ILE B 1 156 ? -0.171 14.945 4.324 1 98.94 156 ILE B O 1
ATOM 3037 N N . PHE B 1 157 ? -1.141 14.305 6.242 1 98.94 157 PHE B N 1
ATOM 3038 C CA . PHE B 1 157 ? -0.029 14.664 7.113 1 98.94 157 PHE B CA 1
ATOM 3039 C C . PHE B 1 157 ? 0.352 13.492 8.008 1 98.94 157 PHE B C 1
ATOM 3041 O O . PHE B 1 157 ? -0.446 12.57 8.211 1 98.94 157 PHE B O 1
ATOM 3048 N N . GLY B 1 158 ? 1.625 13.562 8.516 1 98.88 158 GLY B N 1
ATOM 3049 C CA . GLY B 1 158 ? 1.931 12.688 9.633 1 98.88 158 GLY B CA 1
ATOM 3050 C C . GLY B 1 158 ? 2.977 11.641 9.305 1 98.88 158 GLY B C 1
ATOM 3051 O O . GLY B 1 158 ? 3.975 11.938 8.648 1 98.88 158 GLY B O 1
ATOM 3052 N N . ASP B 1 159 ? 2.846 10.422 9.891 1 98.5 159 ASP B N 1
ATOM 3053 C CA . ASP B 1 159 ? 3.877 9.391 9.812 1 98.5 159 ASP B CA 1
ATOM 3054 C C . ASP B 1 159 ? 3.258 7.996 9.82 1 98.5 159 ASP B C 1
ATOM 3056 O O . ASP B 1 159 ? 2.09 7.832 10.18 1 98.5 159 ASP B O 1
ATOM 3060 N N . CYS B 1 160 ? 4.105 7.09 9.375 1 98.31 160 CYS B N 1
ATOM 3061 C CA . CYS B 1 160 ? 5.355 7.199 8.633 1 98.31 160 CYS B CA 1
ATOM 3062 C C . CYS B 1 160 ? 5.098 7.305 7.133 1 98.31 160 CYS B C 1
ATOM 3064 O O . CYS B 1 160 ? 4.23 6.609 6.602 1 98.31 160 CYS B O 1
ATOM 3066 N N . THR B 1 161 ? 5.922 8.039 6.387 1 98.94 161 THR B N 1
ATOM 3067 C CA . THR B 1 161 ? 5.754 8.289 4.957 1 98.94 161 THR B CA 1
ATOM 3068 C C . THR B 1 161 ? 5.566 6.984 4.195 1 98.94 161 THR B C 1
ATOM 3070 O O . THR B 1 161 ? 4.656 6.863 3.375 1 98.94 161 THR B O 1
ATOM 3073 N N . ASP B 1 162 ? 6.363 5.934 4.523 1 98.75 162 ASP B N 1
ATOM 3074 C CA . ASP B 1 162 ? 6.387 4.691 3.754 1 98.75 162 ASP B CA 1
ATOM 3075 C C . ASP B 1 162 ? 5.438 3.656 4.348 1 98.75 162 ASP B C 1
ATOM 3077 O O . ASP B 1 162 ? 5.258 2.574 3.785 1 98.75 162 ASP B O 1
ATOM 3081 N N . LEU B 1 163 ? 4.797 3.953 5.504 1 98.56 163 LEU B N 1
ATOM 3082 C CA . LEU B 1 163 ? 3.912 3.002 6.168 1 98.56 163 LEU B CA 1
ATOM 3083 C C . LEU B 1 163 ? 2.488 3.543 6.234 1 98.56 163 LEU B C 1
ATOM 3085 O O . LEU B 1 163 ? 1.799 3.621 5.215 1 98.56 163 LEU B O 1
ATOM 3089 N N . CYS B 1 164 ? 2.131 4.148 7.328 1 98.75 164 CYS B N 1
ATOM 3090 C CA . CYS B 1 164 ? 0.736 4.523 7.543 1 98.75 164 CYS B CA 1
ATOM 3091 C C . CYS B 1 164 ? 0.305 5.609 6.562 1 98.75 164 CYS B C 1
ATOM 3093 O O . CYS B 1 164 ? -0.84 5.621 6.109 1 98.75 164 CYS B O 1
ATOM 3095 N N . VAL B 1 165 ? 1.169 6.574 6.246 1 98.94 165 VAL B N 1
ATOM 3096 C CA . VAL B 1 165 ? 0.836 7.621 5.289 1 98.94 165 VAL B CA 1
ATOM 3097 C C . VAL B 1 165 ? 0.629 7.008 3.904 1 98.94 165 VAL B C 1
ATOM 3099 O O . VAL B 1 165 ? -0.378 7.273 3.246 1 98.94 165 VAL B O 1
ATOM 3102 N N . TYR B 1 166 ? 1.585 6.195 3.492 1 98.94 166 TYR B N 1
ATOM 3103 C CA . TYR B 1 166 ? 1.484 5.535 2.195 1 98.94 166 TYR B CA 1
ATOM 3104 C C . TYR B 1 166 ? 0.202 4.719 2.098 1 98.94 166 TYR B C 1
ATOM 3106 O O . TYR B 1 166 ? -0.491 4.758 1.078 1 98.94 166 TYR B O 1
ATOM 3114 N N . GLN B 1 167 ? -0.129 3.979 3.154 1 98.81 167 GLN B N 1
ATOM 3115 C CA . GLN B 1 167 ? -1.324 3.141 3.164 1 98.81 167 GLN B CA 1
ATOM 3116 C C . GLN B 1 167 ? -2.59 3.986 3.066 1 98.81 167 GLN B C 1
ATOM 3118 O O . GLN B 1 167 ? -3.553 3.598 2.402 1 98.81 167 GLN B O 1
ATOM 3123 N N . LEU B 1 168 ? -2.615 5.125 3.693 1 98.88 168 LEU B N 1
ATOM 3124 C CA . LEU B 1 168 ? -3.779 5.996 3.613 1 98.88 168 LEU B CA 1
ATOM 3125 C C . LEU B 1 168 ? -3.947 6.555 2.203 1 98.88 168 LEU B C 1
ATOM 3127 O O . LEU B 1 168 ? -5.051 6.551 1.657 1 98.88 168 LEU B O 1
ATOM 3131 N N . VAL B 1 169 ? -2.83 7.035 1.643 1 98.88 169 VAL B N 1
ATOM 3132 C CA . VAL B 1 169 ? -2.875 7.562 0.283 1 98.88 169 VAL B CA 1
ATOM 3133 C C . VAL B 1 169 ? -3.375 6.484 -0.675 1 98.88 169 VAL B C 1
ATOM 3135 O O . VAL B 1 169 ? -4.25 6.742 -1.507 1 98.88 169 VAL B O 1
ATOM 3138 N N . SER B 1 170 ? -2.848 5.277 -0.507 1 98.69 170 SER B N 1
ATOM 3139 C CA . SER B 1 170 ? -3.287 4.148 -1.323 1 98.69 170 SER B CA 1
ATOM 3140 C C . SER B 1 170 ? -4.785 3.908 -1.174 1 98.69 170 SER B C 1
ATOM 3142 O O . SER B 1 170 ? -5.5 3.77 -2.168 1 98.69 170 SER B O 1
ATOM 3144 N N . HIS B 1 171 ? -5.25 3.912 0.058 1 98.5 171 HIS B N 1
ATOM 3145 C CA . HIS B 1 171 ? -6.66 3.691 0.347 1 98.5 171 HIS B CA 1
ATOM 3146 C C . HIS B 1 171 ? -7.535 4.727 -0.355 1 98.5 171 HIS B C 1
ATOM 3148 O O . HIS B 1 171 ? -8.453 4.371 -1.099 1 98.5 171 HIS B O 1
ATOM 3154 N N . LEU B 1 172 ? -7.23 5.941 -0.182 1 98.69 172 LEU B N 1
ATOM 3155 C CA . LEU B 1 172 ? -8.062 7.027 -0.69 1 98.69 172 LEU B CA 1
ATOM 3156 C C . LEU B 1 172 ? -8.062 7.047 -2.215 1 98.69 172 LEU B C 1
ATOM 3158 O O . LEU B 1 172 ? -9.117 7.199 -2.838 1 98.69 172 LEU B O 1
ATOM 3162 N N . LYS B 1 173 ? -6.871 6.855 -2.811 1 98.5 173 LYS B N 1
ATOM 3163 C CA . LYS B 1 173 ? -6.746 6.926 -4.266 1 98.5 173 LYS B CA 1
ATOM 3164 C C . LYS B 1 173 ? -7.359 5.695 -4.93 1 98.5 173 LYS B C 1
ATOM 3166 O O . LYS B 1 173 ? -8.172 5.82 -5.844 1 98.5 173 LYS B O 1
ATOM 3171 N N . LEU B 1 174 ? -7.027 4.535 -4.406 1 98.06 174 LEU B N 1
ATOM 3172 C CA . LEU B 1 174 ? -7.355 3.311 -5.133 1 98.06 174 LEU B CA 1
ATOM 3173 C C . LEU B 1 174 ? -8.805 2.912 -4.895 1 98.06 174 LEU B C 1
ATOM 3175 O O . LEU B 1 174 ? -9.445 2.314 -5.766 1 98.06 174 LEU B O 1
ATOM 3179 N N . GLN B 1 175 ? -9.375 3.232 -3.689 1 97.75 175 GLN B N 1
ATOM 3180 C CA . GLN B 1 175 ? -10.812 3.064 -3.494 1 97.75 175 GLN B CA 1
ATOM 3181 C C . GLN B 1 175 ? -11.602 3.93 -4.469 1 97.75 175 GLN B C 1
ATOM 3183 O O . GLN B 1 175 ? -12.594 3.479 -5.043 1 97.75 175 GLN B O 1
ATOM 3188 N N . ALA B 1 176 ? -11.203 5.168 -4.625 1 97.5 176 ALA B N 1
ATOM 3189 C CA . ALA B 1 176 ? -11.859 6.062 -5.57 1 97.5 176 ALA B CA 1
ATOM 3190 C C . ALA B 1 176 ? -11.766 5.527 -6.996 1 97.5 176 ALA B C 1
ATOM 3192 O O . ALA B 1 176 ? -12.758 5.496 -7.723 1 97.5 176 ALA B O 1
ATOM 3193 N N . ASN B 1 177 ? -10.562 5.078 -7.398 1 97.31 177 ASN B N 1
ATOM 3194 C CA . ASN B 1 177 ? -10.359 4.543 -8.742 1 97.31 177 ASN B CA 1
ATOM 3195 C C . ASN B 1 177 ? -11.273 3.35 -9.016 1 97.31 177 ASN B C 1
ATOM 3197 O O . ASN B 1 177 ? -11.828 3.225 -10.102 1 97.31 177 ASN B O 1
ATOM 3201 N N . GLU B 1 178 ? -11.391 2.477 -7.98 1 97.38 178 GLU B N 1
ATOM 3202 C CA . GLU B 1 178 ? -12.227 1.289 -8.141 1 97.38 178 GLU B CA 1
ATOM 3203 C C . GLU B 1 178 ? -13.656 1.668 -8.508 1 97.38 178 GLU B C 1
ATOM 3205 O O . GLU B 1 178 ? -14.328 0.945 -9.25 1 97.38 178 GLU B O 1
ATOM 3210 N N . HIS B 1 179 ? -14.07 2.809 -8.039 1 96.25 179 HIS B N 1
ATOM 3211 C CA . HIS B 1 179 ? -15.461 3.211 -8.219 1 96.25 179 HIS B CA 1
ATOM 3212 C C . HIS B 1 179 ? -15.57 4.359 -9.219 1 96.25 179 HIS B C 1
ATOM 3214 O O . HIS B 1 179 ? -16.609 5.023 -9.297 1 96.25 179 HIS B O 1
ATOM 3220 N N . ASP B 1 180 ? -14.492 4.699 -9.906 1 96.56 180 ASP B N 1
ATOM 3221 C CA . ASP B 1 180 ? -14.438 5.734 -10.938 1 96.56 180 ASP B CA 1
ATOM 3222 C C . ASP B 1 180 ? -14.836 7.094 -10.367 1 96.56 180 ASP B C 1
ATOM 3224 O O . ASP B 1 180 ? -15.602 7.832 -10.992 1 96.56 180 ASP B O 1
ATOM 3228 N N . ILE B 1 181 ? -14.391 7.363 -9.156 1 96.19 181 ILE B N 1
ATOM 3229 C CA . ILE B 1 181 ? -14.586 8.648 -8.492 1 96.19 181 ILE B CA 1
ATOM 3230 C C . ILE B 1 181 ? -13.297 9.469 -8.57 1 96.19 181 ILE B C 1
ATOM 3232 O O . ILE B 1 181 ? -12.203 8.945 -8.344 1 96.19 181 ILE B O 1
ATOM 3236 N N . LYS B 1 182 ? -13.477 10.719 -8.953 1 95.81 182 LYS B N 1
ATOM 3237 C CA . LYS B 1 182 ? -12.32 11.617 -8.922 1 95.81 182 LYS B CA 1
ATOM 3238 C C . LYS B 1 182 ? -12.023 12.078 -7.496 1 95.81 182 LYS B C 1
ATOM 3240 O O . LYS B 1 182 ? -12.898 12.617 -6.816 1 95.81 182 LYS B O 1
ATOM 3245 N N . ARG B 1 183 ? -10.875 11.867 -7.047 1 97.69 183 ARG B N 1
ATOM 3246 C CA . ARG B 1 183 ? -10.422 12.258 -5.715 1 97.69 183 ARG B CA 1
ATOM 3247 C C . ARG B 1 183 ? -9.023 12.852 -5.758 1 97.69 183 ARG B C 1
ATOM 3249 O O . ARG B 1 183 ? -8.109 12.266 -6.34 1 97.69 183 ARG B O 1
ATOM 3256 N N . ARG B 1 184 ? -8.938 14.016 -5.172 1 98.25 184 ARG B N 1
ATOM 3257 C CA . ARG B 1 184 ? -7.656 14.711 -5.066 1 98.25 184 ARG B CA 1
ATOM 3258 C C . ARG B 1 184 ? -6.992 14.438 -3.721 1 98.25 184 ARG B C 1
ATOM 3260 O O . ARG B 1 184 ? -7.59 14.68 -2.668 1 98.25 184 ARG B O 1
ATOM 3267 N N . VAL B 1 185 ? -5.789 13.844 -3.793 1 98.88 185 VAL B N 1
ATOM 3268 C CA . VAL B 1 185 ? -5.023 13.586 -2.578 1 98.88 185 VAL B CA 1
ATOM 3269 C C . VAL B 1 185 ? -3.689 14.336 -2.643 1 98.88 185 VAL B C 1
ATOM 3271 O O . VAL B 1 185 ? -2.908 14.141 -3.576 1 98.88 185 VAL B O 1
ATOM 3274 N N . ILE B 1 186 ? -3.434 15.188 -1.7 1 98.94 186 ILE B N 1
ATOM 3275 C CA . ILE B 1 186 ? -2.252 16.031 -1.648 1 98.94 186 ILE B CA 1
ATOM 3276 C C . ILE B 1 186 ? -1.366 15.625 -0.477 1 98.94 186 ILE B C 1
ATOM 3278 O O . ILE B 1 186 ? -1.855 15.414 0.636 1 98.94 186 ILE B O 1
ATOM 3282 N N . VAL B 1 187 ? -0.047 15.484 -0.729 1 99 187 VAL B N 1
ATOM 3283 C CA . VAL B 1 187 ? 0.917 15.109 0.3 1 99 187 VAL B CA 1
ATOM 3284 C C . VAL B 1 187 ? 2.035 16.156 0.363 1 99 187 VAL B C 1
ATOM 3286 O O . VAL B 1 187 ? 2.893 16.203 -0.522 1 99 187 VAL B O 1
ATOM 3289 N N . PRO B 1 188 ? 2.025 17 1.36 1 99 188 PRO B N 1
ATOM 3290 C CA . PRO B 1 188 ? 3.135 17.938 1.517 1 99 188 PRO B CA 1
ATOM 3291 C C . PRO B 1 188 ? 4.383 17.297 2.109 1 99 188 PRO B C 1
ATOM 3293 O O . PRO B 1 188 ? 4.355 16.812 3.246 1 99 188 PRO B O 1
ATOM 3296 N N . ASP B 1 189 ? 5.453 17.344 1.39 1 98.88 189 ASP B N 1
ATOM 3297 C CA . ASP B 1 189 ? 6.73 16.719 1.711 1 98.88 189 ASP B CA 1
ATOM 3298 C C . ASP B 1 189 ? 7.203 17.109 3.105 1 98.88 189 ASP B C 1
ATOM 3300 O O . ASP B 1 189 ? 7.656 16.266 3.883 1 98.88 189 ASP B O 1
ATOM 3304 N N . THR B 1 190 ? 7.055 18.328 3.527 1 98.75 190 THR B N 1
ATOM 3305 C CA . THR B 1 190 ? 7.621 18.859 4.762 1 98.75 190 THR B CA 1
ATOM 3306 C C . THR B 1 190 ? 6.727 18.516 5.953 1 98.75 190 THR B C 1
ATOM 3308 O O . THR B 1 190 ? 7.055 18.859 7.094 1 98.75 190 THR B O 1
ATOM 3311 N N . LEU B 1 191 ? 5.559 17.812 5.68 1 98.88 191 LEU B N 1
ATOM 3312 C CA . LEU B 1 191 ? 4.617 17.594 6.766 1 98.88 191 LEU B CA 1
ATOM 3313 C C . LEU B 1 191 ? 4.277 16.109 6.883 1 98.88 191 LEU B C 1
ATOM 3315 O O . LEU B 1 191 ? 3.271 15.742 7.496 1 98.88 191 LEU B O 1
ATOM 3319 N N . VAL B 1 192 ? 5.059 15.273 6.188 1 98.94 192 VAL B N 1
ATOM 3320 C CA . VAL B 1 192 ? 5.117 13.836 6.43 1 98.94 192 VAL B CA 1
ATOM 3321 C C . VAL B 1 192 ? 6.562 13.414 6.699 1 98.94 192 VAL B C 1
ATOM 3323 O O . VAL B 1 192 ? 7.5 14.086 6.266 1 98.94 192 VAL B O 1
ATOM 3326 N N . GLN B 1 193 ? 6.641 12.383 7.426 1 98.81 193 GLN B N 1
ATOM 3327 C CA . GLN B 1 193 ? 7.984 11.922 7.77 1 98.81 193 GLN B CA 1
ATOM 3328 C C . GLN B 1 193 ? 7.98 10.445 8.125 1 98.81 193 GLN B C 1
ATOM 3330 O O . GLN B 1 193 ? 6.93 9.867 8.414 1 98.81 193 GLN B O 1
ATOM 3335 N N . THR B 1 194 ? 9.094 9.812 8.039 1 98.69 194 THR B N 1
ATOM 3336 C CA . THR B 1 194 ? 9.273 8.453 8.531 1 98.69 194 THR B CA 1
ATOM 3337 C C . THR B 1 194 ? 10.484 8.367 9.461 1 98.69 194 THR B C 1
ATOM 3339 O O . THR B 1 194 ? 11.148 9.375 9.711 1 98.69 194 THR B O 1
ATOM 3342 N N . TYR B 1 195 ? 10.727 7.23 10.031 1 98.06 195 TYR B N 1
ATOM 3343 C CA . TYR B 1 195 ? 11.758 7.043 11.047 1 98.06 195 TYR B CA 1
ATOM 3344 C C . TYR B 1 195 ? 13.07 6.586 10.414 1 98.06 195 TYR B C 1
ATOM 3346 O O . TYR B 1 195 ? 13.125 6.305 9.219 1 98.06 195 TYR B O 1
ATOM 3354 N N . ASP B 1 196 ? 14.086 6.684 11.258 1 97.25 196 ASP B N 1
ATOM 3355 C CA . ASP B 1 196 ? 15.414 6.23 10.852 1 97.25 196 ASP B CA 1
ATOM 3356 C C . ASP B 1 196 ? 15.953 5.168 11.805 1 97.25 196 ASP B C 1
ATOM 3358 O O . ASP B 1 196 ? 15.758 5.258 13.016 1 97.25 196 ASP B O 1
ATOM 3362 N N . SER B 1 197 ? 16.469 4.074 11.25 1 94.56 197 SER B N 1
ATOM 3363 C CA . SER B 1 197 ? 17.172 3.012 11.969 1 94.56 197 SER B CA 1
ATOM 3364 C C . SER B 1 197 ? 18.203 2.326 11.086 1 94.56 197 SER B C 1
ATOM 3366 O O . SER B 1 197 ? 18.266 2.574 9.883 1 94.56 197 SER B O 1
ATOM 3368 N N . PRO B 1 198 ? 19.078 1.516 11.602 1 90.38 198 PRO B N 1
ATOM 3369 C CA . PRO B 1 198 ? 20.062 0.806 10.789 1 90.38 198 PRO B CA 1
ATOM 3370 C C . PRO B 1 198 ? 19.422 -0.058 9.703 1 90.38 198 PRO B C 1
ATOM 3372 O O . PRO B 1 198 ? 20 -0.243 8.633 1 90.38 198 PRO B O 1
ATOM 3375 N N . GLN B 1 199 ? 18.203 -0.517 9.945 1 90.88 199 GLN B N 1
ATOM 3376 C CA . GLN B 1 199 ? 17.547 -1.396 8.984 1 90.88 199 GLN B CA 1
ATOM 3377 C C . GLN B 1 199 ? 16.531 -0.629 8.141 1 90.88 199 GLN B C 1
ATOM 3379 O O . GLN B 1 199 ? 15.828 -1.219 7.32 1 90.88 199 GLN B O 1
ATOM 3384 N N . HIS B 1 200 ? 16.531 0.621 8.367 1 95.94 200 HIS B N 1
ATOM 3385 C CA . HIS B 1 200 ? 15.547 1.485 7.719 1 95.94 200 HIS B CA 1
ATOM 3386 C C . HIS B 1 200 ? 16.109 2.881 7.484 1 95.94 200 HIS B C 1
ATOM 3388 O O . HIS B 1 200 ? 16.109 3.719 8.391 1 95.94 200 HIS B O 1
ATOM 3394 N N . ASP B 1 201 ? 16.578 3.113 6.301 1 97.19 201 ASP B N 1
ATOM 3395 C CA . ASP B 1 201 ? 17.094 4.441 5.969 1 97.19 201 ASP B CA 1
ATOM 3396 C C . ASP B 1 201 ? 15.945 5.434 5.77 1 97.19 201 ASP B C 1
ATOM 3398 O O . ASP B 1 201 ? 15.273 5.418 4.734 1 97.19 201 ASP B O 1
ATOM 3402 N N . GLY B 1 202 ? 15.758 6.312 6.742 1 97.69 202 GLY B N 1
ATOM 3403 C CA . GLY B 1 202 ? 14.625 7.223 6.75 1 97.69 202 GLY B CA 1
ATOM 3404 C C . GLY B 1 202 ? 14.633 8.195 5.582 1 97.69 202 GLY B C 1
ATOM 3405 O O . GLY B 1 202 ? 13.578 8.555 5.059 1 97.69 202 GLY B O 1
ATOM 3406 N N . ASP B 1 203 ? 15.812 8.656 5.156 1 96.94 203 ASP B N 1
ATOM 3407 C CA . ASP B 1 203 ? 15.914 9.594 4.039 1 96.94 203 ASP B CA 1
ATOM 3408 C C . ASP B 1 203 ? 15.516 8.922 2.727 1 96.94 203 ASP B C 1
ATOM 3410 O O . ASP B 1 203 ? 14.727 9.477 1.958 1 96.94 203 ASP B O 1
ATOM 3414 N N . LEU B 1 204 ? 16.062 7.777 2.51 1 96.81 204 LEU B N 1
ATOM 3415 C CA . LEU B 1 204 ? 15.82 7.086 1.249 1 96.81 204 LEU B CA 1
ATOM 3416 C C . LEU B 1 204 ? 14.375 6.617 1.148 1 96.81 204 LEU B C 1
ATOM 3418 O O . LEU B 1 204 ? 13.727 6.809 0.116 1 96.81 204 LEU B O 1
ATOM 3422 N N . TYR B 1 205 ? 13.797 5.992 2.213 1 98.19 205 TYR B N 1
ATOM 3423 C CA . TYR B 1 205 ? 12.422 5.512 2.176 1 98.19 205 TYR B CA 1
ATOM 3424 C C . TYR B 1 205 ? 11.438 6.676 2.072 1 98.19 205 TYR B C 1
ATOM 3426 O O . TYR B 1 205 ? 10.414 6.574 1.395 1 98.19 205 TYR B O 1
ATOM 3434 N N . HIS B 1 206 ? 11.742 7.777 2.773 1 98.56 206 HIS B N 1
ATOM 3435 C CA . HIS B 1 206 ? 10.922 8.977 2.617 1 98.56 206 HIS B CA 1
ATOM 3436 C C . HIS B 1 206 ? 10.859 9.414 1.158 1 98.56 206 HIS B C 1
ATOM 3438 O O . HIS B 1 206 ? 9.773 9.586 0.601 1 98.56 206 HIS B O 1
ATOM 3444 N N . LEU B 1 207 ? 12.008 9.445 0.524 1 97.94 207 LEU B N 1
ATOM 3445 C CA . LEU B 1 207 ? 12.133 9.914 -0.85 1 97.94 207 LEU B CA 1
ATOM 3446 C C . LEU B 1 207 ? 11.445 8.961 -1.819 1 97.94 207 LEU B C 1
ATOM 3448 O O . LEU B 1 207 ? 10.656 9.383 -2.664 1 97.94 207 LEU B O 1
ATOM 3452 N N . ILE B 1 208 ? 11.695 7.695 -1.72 1 98 208 ILE B N 1
ATOM 3453 C CA . ILE B 1 208 ? 11.211 6.68 -2.652 1 98 208 ILE B CA 1
ATOM 3454 C C . ILE B 1 208 ? 9.695 6.57 -2.561 1 98 208 ILE B C 1
ATOM 3456 O O . ILE B 1 208 ? 9.008 6.504 -3.582 1 98 208 ILE B O 1
ATOM 3460 N N . PHE B 1 209 ? 9.164 6.617 -1.389 1 98.81 209 PHE B N 1
ATOM 3461 C CA . PHE B 1 209 ? 7.734 6.395 -1.229 1 98.81 209 PHE B CA 1
ATOM 3462 C C . PHE B 1 209 ? 6.949 7.66 -1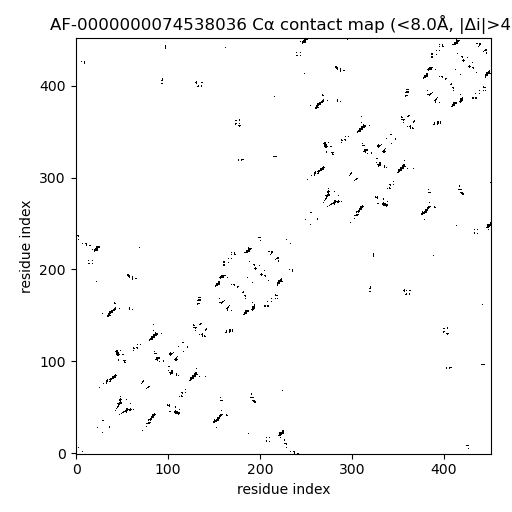.557 1 98.81 209 PHE B C 1
ATOM 3464 O O . PHE B 1 209 ? 5.816 7.586 -2.039 1 98.81 209 PHE B O 1
ATOM 3471 N N . LEU B 1 210 ? 7.535 8.852 -1.358 1 98.88 210 LEU B N 1
ATOM 3472 C CA . LEU B 1 210 ? 6.906 10.062 -1.88 1 98.88 210 LEU B CA 1
ATOM 3473 C C . LEU B 1 210 ? 6.809 10.008 -3.4 1 98.88 210 LEU B C 1
ATOM 3475 O O . LEU B 1 210 ? 5.75 10.297 -3.969 1 98.88 210 LEU B O 1
ATOM 3479 N N . HIS B 1 211 ? 7.938 9.633 -3.98 1 98.62 211 HIS B N 1
ATOM 3480 C CA . HIS B 1 211 ? 7.965 9.555 -5.438 1 98.62 211 HIS B CA 1
ATOM 3481 C C . HIS B 1 211 ? 6.965 8.523 -5.949 1 98.62 211 HIS B C 1
ATOM 3483 O O . HIS B 1 211 ? 6.242 8.773 -6.914 1 98.62 211 HIS B O 1
ATOM 3489 N N . HIS B 1 212 ? 6.891 7.406 -5.27 1 98.56 212 HIS B N 1
ATOM 3490 C CA . HIS B 1 212 ? 6 6.328 -5.691 1 98.56 212 HIS B CA 1
ATOM 3491 C C . HIS B 1 212 ? 4.539 6.723 -5.52 1 98.56 212 HIS B C 1
ATOM 3493 O O . HIS B 1 212 ? 3.686 6.324 -6.316 1 98.56 212 HIS B O 1
ATOM 3499 N N . MET B 1 213 ? 4.199 7.508 -4.469 1 98.75 213 MET B N 1
ATOM 3500 C CA . MET B 1 213 ? 2.842 8.031 -4.32 1 98.75 213 MET B CA 1
ATOM 3501 C C . MET B 1 213 ? 2.445 8.867 -5.535 1 98.75 213 MET B C 1
ATOM 3503 O O . MET B 1 213 ? 1.288 8.844 -5.953 1 98.75 213 MET B O 1
ATOM 3507 N N . SER B 1 214 ? 3.404 9.555 -6.027 1 98.31 214 SER B N 1
ATOM 3508 C CA . SER B 1 214 ? 3.152 10.422 -7.172 1 98.31 214 SER B CA 1
ATOM 3509 C C . SER B 1 214 ? 2.975 9.609 -8.453 1 98.31 214 SER B C 1
ATOM 3511 O O . SER B 1 214 ? 1.929 9.68 -9.102 1 98.31 214 SER B O 1
ATOM 3513 N N . ILE B 1 215 ? 3.885 8.711 -8.773 1 96.88 215 ILE B N 1
ATOM 3514 C CA . ILE B 1 215 ? 3.902 8.102 -10.102 1 96.88 215 ILE B CA 1
ATOM 3515 C C . ILE B 1 215 ? 3.055 6.832 -10.094 1 96.88 215 ILE B C 1
ATOM 3517 O O . ILE B 1 215 ? 2.537 6.418 -11.133 1 96.88 215 ILE B O 1
ATOM 3521 N N . GLY B 1 216 ? 2.875 6.223 -8.922 1 96.75 216 GLY B N 1
ATOM 3522 C CA . GLY B 1 216 ? 2.182 4.945 -8.836 1 96.75 216 GLY B CA 1
ATOM 3523 C C . GLY B 1 216 ? 0.738 5.078 -8.391 1 96.75 216 GLY B C 1
ATOM 3524 O O . GLY B 1 216 ? -0.121 4.301 -8.812 1 96.75 216 GLY B O 1
ATOM 3525 N N . LEU B 1 217 ? 0.49 6.09 -7.547 1 98 217 LEU B N 1
ATOM 3526 C CA . LEU B 1 217 ? -0.836 6.172 -6.945 1 98 217 LEU B CA 1
ATOM 3527 C C . LEU B 1 217 ? -1.588 7.398 -7.449 1 98 217 LEU B C 1
ATOM 3529 O O . LEU B 1 217 ? -2.799 7.516 -7.25 1 98 217 LEU B O 1
ATOM 3533 N N . GLY B 1 218 ? -0.88 8.32 -8.062 1 97.62 218 GLY B N 1
ATOM 3534 C CA . GLY B 1 218 ? -1.541 9.484 -8.625 1 97.62 218 GLY B CA 1
ATOM 3535 C C . GLY B 1 218 ? -1.769 10.586 -7.609 1 97.62 218 GLY B C 1
ATOM 3536 O O . GLY B 1 218 ? -2.643 11.438 -7.793 1 97.62 218 GLY B O 1
ATOM 3537 N N . ALA B 1 219 ? -1.068 10.57 -6.469 1 98.75 219 ALA B N 1
ATOM 3538 C CA . ALA B 1 219 ? -1.165 11.641 -5.484 1 98.75 219 ALA B CA 1
ATOM 3539 C C . ALA B 1 219 ? -0.378 12.867 -5.934 1 98.75 219 ALA B C 1
ATOM 3541 O O . ALA B 1 219 ? 0.609 12.75 -6.66 1 98.75 219 ALA B O 1
ATOM 3542 N N . LYS B 1 220 ? -0.832 14 -5.52 1 98.75 220 LYS B N 1
ATOM 3543 C CA . LYS B 1 220 ? -0.084 15.234 -5.734 1 98.75 220 LYS B CA 1
ATOM 3544 C C . LYS B 1 220 ? 0.872 15.508 -4.578 1 98.75 220 LYS B C 1
ATOM 3546 O O . LYS B 1 220 ? 0.454 15.977 -3.52 1 98.75 220 LYS B O 1
ATOM 3551 N N . VAL B 1 221 ? 2.137 15.258 -4.848 1 98.94 221 VAL B N 1
ATOM 3552 C CA . VAL B 1 221 ? 3.154 15.555 -3.842 1 98.94 221 VAL B CA 1
ATOM 3553 C C . VAL B 1 221 ? 3.684 16.969 -4.035 1 98.94 221 VAL B C 1
ATOM 3555 O O . VAL B 1 221 ? 4.066 17.344 -5.145 1 98.94 221 VAL B O 1
ATOM 3558 N N . VAL B 1 222 ? 3.635 17.75 -2.988 1 98.94 222 VAL B N 1
ATOM 3559 C CA . VAL B 1 222 ? 4.109 19.125 -3.039 1 98.94 222 VAL B CA 1
ATOM 3560 C C . VAL B 1 222 ? 5.168 19.344 -1.96 1 98.94 222 VAL B C 1
ATOM 3562 O O . VAL B 1 222 ? 5.312 18.531 -1.047 1 98.94 222 VAL B O 1
ATOM 3565 N N . LYS B 1 223 ? 5.922 20.375 -2.086 1 98.81 223 LYS B N 1
ATOM 3566 C CA . LYS B 1 223 ? 6.996 20.641 -1.131 1 98.81 223 LYS B CA 1
ATOM 3567 C C . LYS B 1 223 ? 6.434 20.984 0.247 1 98.81 223 LYS B C 1
ATOM 3569 O O . LYS B 1 223 ? 6.93 20.484 1.263 1 98.81 223 LYS B O 1
ATOM 3574 N N . ASP B 1 224 ? 5.418 21.812 0.234 1 98.56 224 ASP B N 1
ATOM 3575 C CA . ASP B 1 224 ? 4.844 22.406 1.441 1 98.56 224 ASP B CA 1
ATOM 3576 C C . ASP B 1 224 ? 3.482 23.031 1.153 1 98.56 224 ASP B C 1
ATOM 3578 O O . ASP B 1 224 ? 3.039 23.062 0.003 1 98.56 224 ASP B O 1
ATOM 3582 N N . ILE B 1 225 ? 2.799 23.359 2.229 1 98.38 225 ILE B N 1
ATOM 3583 C CA . ILE B 1 225 ? 1.597 24.188 2.115 1 98.38 225 ILE B CA 1
ATOM 3584 C C . ILE B 1 225 ? 1.878 25.594 2.643 1 98.38 225 ILE B C 1
ATOM 3586 O O . ILE B 1 225 ? 2.342 25.75 3.773 1 98.38 225 ILE B O 1
ATOM 3590 N N . VAL B 1 226 ? 1.583 26.625 1.795 1 97.25 226 VAL B N 1
ATOM 3591 C CA . VAL B 1 226 ? 1.954 27.984 2.189 1 97.25 226 VAL B CA 1
ATOM 3592 C C . VAL B 1 226 ? 0.804 28.938 1.891 1 97.25 226 VAL B C 1
ATOM 3594 O O . VAL B 1 226 ? -0.018 28.672 1.009 1 97.25 226 VAL B O 1
#

Radius of gyration: 21.52 Å; Cα contacts (8 Å, |Δi|>4): 950; chains: 2; bounding box: 49×64×53 Å